Protein AF-A0A959ZIY7-F1 (afdb_monomer)

Sequence (644 aa):
MKQMKLVTLFFFAAALAATPLVASADEPAPAGKSRLVFSSGGRIVTVKSDGSGRRVLTRKGKVSGRDMDLFSSGETYDRAPQVSPGGKRILFFRQSDYGRYTEGTSSDFYIDGKTMVMPAAGGKAHRVLGPEKKMSSLRDATWIPGSRNLLAVRRYFKDWWARNSVVVVRPDGKVLRTILSFREPRRYSESSTYYLATELSVSPDGNSFLMTRQDTRYDSSSRLELVNLETGKRRVVRNQAREGEFSPDGSGIVFAAGGSGPEVCYQSKEDCRQPYDLYVAGSDGSGVHRVTRTGYDERSPSFSSDGQQIAFSANKNRPAADLSREVYRINADGTCLNWLTNGSPASADPDWGPGAVAASACAPSVRKPLVEGNPGRLDIRRWGPRVWLGKSYDGALLSSSLTFFGLSLVDYRDCGTFKRVDCAEPVTVAQVPICLVGNFLPSLLQVLNNRKLRKNFKLRYGRTRGIGFRTGYARGFSLSIVFSGQRMILTMQRSGGARSGRIDQIALIRKLRDLGADAGGRLPVFGVPVSALQSYRQARRAVRKFGRREAAKRLEINRWQLRANLRFRANLRRVGPAKPIGCGGFKGIGDLFGDASSSTRAARTAVRTANSPVVRSLTEPLLNSVLLLAEGNELPRGLLRSLP

Secondary structure (DSSP, 8-state):
--------------------SS--TTSPPPSSB-EEEEEETTEEEEEETTS-S-EE-S------TT-S-SS--S-S----SEE-TTSSEEEEEEEEEEEEEEETTEEEEEEEEEEEEEETT----EEEE---BTTEEEEEEEE-TT-SSEEEEEEEEETTEEEEEEEEE-TTS-EEEEEEEEEEP---STT-EEEEEEEEEE-TTSSEEEEEEEEESSGGG-EEEEEETTT--EEEEEESEEEEEE-TTSSEEEEEEE-SSPPB-SSSGGG-BPPEEEEEEETTS-S-EE----SS-EEEEEE-TTSSEEEEEE-TT--SS----EEEEEETTS---EE---EES-EEEEEEPSSBPPP--SS----PPEE--------GGG--PPEE--SEETTEEEEEEEEETTEEEEEEEEE-SSSGGGPPPPEEEEEEEGGGGTTTHHHHHHHHH-GGGGGS--PEEEEETTEEEEEEEETTEEEEEEEETTEEEEEEEE--STT-----HHHHHHH-EESSS--SS-PPPEEEEHHHHHHHHHHHHHHHHHHHHHHHHHTT--HHHHHHHHHHHHHHHTT--EEEE--TT--SGGGGS--TTS--HHHHHHHHHHTSHHHHHHHHHHHHHHHHHHH-PPPPTTTTSS--

Radius of gyration: 29.44 Å; Cα contacts (8 Å, |Δi|>4): 1474; chains: 1; bounding box: 79×101×77 Å

Solvent-accessible surface area (backbone atoms only — not comparable to full-atom values): 34572 Å² total; per-residue (Å²): 135,89,82,89,84,87,81,84,84,81,85,79,84,76,81,76,75,76,74,59,95,53,61,52,34,72,46,73,52,58,96,44,69,19,32,37,32,24,22,39,63,66,33,43,35,35,24,38,70,71,34,46,79,72,42,74,37,44,74,87,63,86,77,53,72,79,67,70,47,47,43,64,57,76,76,70,54,47,59,39,38,34,50,38,74,20,39,58,32,32,39,32,63,42,61,48,72,74,38,75,48,74,66,88,93,54,69,54,76,44,83,34,45,31,32,29,37,28,44,53,92,36,55,78,69,44,78,40,34,41,60,79,49,95,54,30,40,48,42,38,62,31,71,33,51,77,31,55,41,31,38,27,28,36,40,39,53,55,102,77,41,40,34,32,27,39,27,40,25,40,53,84,55,52,72,76,45,76,51,45,80,41,81,36,64,74,53,88,51,106,78,26,56,34,58,44,68,33,19,48,26,51,31,60,85,45,56,32,28,32,31,19,37,26,45,31,89,37,70,80,47,20,21,23,30,45,28,34,56,81,79,42,54,68,46,77,55,39,75,31,18,30,39,38,31,50,25,63,85,44,64,25,28,36,25,24,26,70,38,86,18,74,71,48,59,82,88,45,82,81,51,44,38,45,23,23,23,40,30,37,22,36,56,88,42,46,80,69,44,76,36,53,88,82,51,36,44,34,42,40,46,22,44,30,56,81,48,58,32,32,30,24,14,30,36,65,43,56,89,81,95,68,80,57,26,28,34,32,35,26,34,61,86,42,47,57,68,26,48,40,52,53,38,18,50,36,27,35,32,38,24,48,24,40,37,50,74,65,88,67,78,77,50,62,55,88,60,84,54,41,59,77,65,70,83,61,75,41,54,64,94,74,44,42,52,37,72,46,62,59,60,47,53,87,61,8,24,36,48,52,47,47,67,57,99,68,34,36,38,38,34,20,54,29,27,50,50,86,50,53,89,72,41,38,68,44,37,38,43,38,35,40,42,37,50,54,40,23,77,40,44,29,44,33,45,42,56,80,67,37,77,86,76,28,87,76,44,59,61,42,80,50,71,56,98,76,41,23,32,38,36,31,52,46,97,58,29,40,41,36,43,38,62,33,28,34,28,39,37,36,38,41,30,62,53,78,54,102,78,54,61,84,78,61,62,65,60,54,60,68,45,38,28,56,66,55,54,98,52,90,63,60,77,50,68,20,42,40,41,49,63,38,55,46,49,26,52,52,44,50,52,34,33,74,75,56,35,70,74,51,27,19,61,79,65,75,40,53,72,64,53,46,50,15,24,65,42,26,70,67,47,46,61,67,42,36,69,69,43,80,35,84,55,86,89,59,73,28,61,66,68,78,59,54,65,86,84,64,92,48,72,66,60,61,49,49,58,50,52,62,66,31,71,69,41,38,72,66,34,47,68,52,52,45,50,52,46,59,54,57,65,77,68,83,80,63,80,71,71,74,73,74,65,133

Structure (mmCIF, N/CA/C/O backbone):
data_AF-A0A959ZIY7-F1
#
_entry.id   AF-A0A959ZIY7-F1
#
loop_
_atom_site.group_PDB
_atom_site.id
_atom_site.type_symbol
_atom_site.label_atom_id
_atom_site.label_alt_id
_atom_site.label_comp_id
_atom_site.label_asym_id
_atom_site.label_entity_id
_atom_site.label_seq_id
_atom_site.pdbx_PDB_ins_code
_atom_site.Cartn_x
_atom_site.Cartn_y
_atom_site.Cartn_z
_atom_site.occupancy
_atom_site.B_iso_or_equiv
_atom_site.auth_seq_id
_atom_site.auth_comp_id
_atom_site.auth_asym_id
_atom_site.auth_atom_id
_atom_site.pdbx_PDB_model_num
ATOM 1 N N . MET A 1 1 ? -24.611 77.094 16.970 1.00 35.00 1 MET A N 1
ATOM 2 C CA . MET A 1 1 ? -25.929 76.740 16.395 1.00 35.00 1 MET A CA 1
ATOM 3 C C . MET A 1 1 ? -25.737 75.704 15.295 1.00 35.00 1 MET A C 1
ATOM 5 O O . MET A 1 1 ? -25.084 76.046 14.326 1.00 35.00 1 MET A O 1
ATOM 9 N N . LYS A 1 2 ? -26.354 74.514 15.454 1.00 33.59 2 LYS A N 1
ATOM 10 C CA . LYS A 1 2 ? -26.586 73.441 14.448 1.00 33.59 2 LYS A CA 1
ATOM 11 C C . LYS A 1 2 ? -25.307 72.761 13.883 1.00 33.59 2 LYS A C 1
ATOM 13 O O . LYS A 1 2 ? -24.363 73.439 13.535 1.00 33.59 2 LYS A O 1
ATOM 18 N N . GLN A 1 3 ? -25.182 71.438 13.747 1.00 29.89 3 GLN A N 1
ATOM 19 C CA . GLN A 1 3 ? -26.173 70.363 13.749 1.00 29.89 3 GLN A CA 1
ATOM 20 C C . GLN A 1 3 ? -25.509 68.986 13.988 1.00 29.89 3 GLN A C 1
ATOM 22 O O . GLN A 1 3 ? -24.423 68.713 13.484 1.00 29.89 3 GLN A O 1
ATOM 27 N N . MET A 1 4 ? -26.217 68.123 14.723 1.00 34.91 4 MET A N 1
ATOM 28 C CA . MET A 1 4 ? -26.005 66.677 14.872 1.00 34.91 4 MET A CA 1
ATOM 29 C C . MET A 1 4 ? -26.083 65.919 13.538 1.00 34.91 4 MET A C 1
ATOM 31 O O . MET A 1 4 ? -26.972 66.208 12.738 1.00 34.91 4 MET A O 1
ATOM 35 N N . LYS A 1 5 ? -25.315 64.826 13.403 1.00 29.09 5 LYS A N 1
ATOM 36 C CA . LYS A 1 5 ? -25.811 63.577 12.795 1.00 29.09 5 LYS A CA 1
ATOM 37 C C . LYS A 1 5 ? -25.329 62.350 13.573 1.00 29.09 5 LYS A C 1
ATOM 39 O O . LYS A 1 5 ? -24.148 62.027 13.610 1.00 29.09 5 LYS A O 1
ATOM 44 N N . LEU A 1 6 ? -26.315 61.699 14.179 1.00 32.41 6 LEU A N 1
ATOM 45 C CA . LEU A 1 6 ? -26.322 60.367 14.764 1.00 32.41 6 LEU A CA 1
ATOM 46 C C . LEU A 1 6 ? -26.500 59.350 13.620 1.00 32.41 6 LEU A C 1
ATOM 48 O O . LEU A 1 6 ? -27.415 59.532 12.818 1.00 32.41 6 LEU A O 1
ATOM 52 N N . VAL A 1 7 ? -25.691 58.287 13.546 1.00 29.34 7 VAL A N 1
ATOM 53 C CA . VAL A 1 7 ? -26.030 57.070 12.779 1.00 29.34 7 VAL A CA 1
ATOM 54 C C . VAL A 1 7 ? -25.614 55.829 13.577 1.00 29.34 7 VAL A C 1
ATOM 56 O O . VAL A 1 7 ? -24.457 55.428 13.608 1.00 29.34 7 VAL A O 1
ATOM 59 N N . THR A 1 8 ? -26.611 55.298 14.279 1.00 29.89 8 THR A N 1
ATOM 60 C CA . THR A 1 8 ? -26.963 53.895 14.550 1.00 29.89 8 THR A CA 1
ATOM 61 C C . THR A 1 8 ? -25.905 52.808 14.276 1.00 29.89 8 THR A C 1
ATOM 63 O O . THR A 1 8 ? -25.682 52.422 13.131 1.00 29.89 8 THR A O 1
ATOM 66 N N . LEU A 1 9 ? -25.352 52.208 15.342 1.00 29.33 9 LEU A N 1
ATOM 67 C CA . LEU A 1 9 ? -24.706 50.888 15.282 1.00 29.33 9 LEU A CA 1
ATOM 68 C C . LEU A 1 9 ? -25.772 49.781 15.371 1.00 29.33 9 LEU A C 1
ATOM 70 O O . LEU A 1 9 ? -26.411 49.608 16.406 1.00 29.33 9 LEU A O 1
ATOM 74 N N . PHE A 1 10 ? -25.923 48.999 14.302 1.00 29.44 10 PHE A N 1
ATOM 75 C CA . PHE A 1 10 ? -26.616 47.709 14.332 1.00 29.44 10 PHE A CA 1
ATOM 76 C C . PHE A 1 10 ? -25.687 46.645 14.938 1.00 29.44 10 PHE A C 1
ATOM 78 O O . PHE A 1 10 ? -24.685 46.266 14.332 1.00 29.44 10 PHE A O 1
ATOM 85 N N . PHE A 1 11 ? -26.030 46.129 16.119 1.00 28.91 11 PHE A N 1
ATOM 86 C CA . PHE A 1 11 ? -25.440 44.902 16.658 1.00 28.91 11 PHE A CA 1
ATOM 87 C C . PHE A 1 11 ? -26.061 43.690 15.947 1.00 28.91 11 PHE A C 1
ATOM 89 O O . PHE A 1 11 ? -27.152 43.247 16.295 1.00 28.91 11 PHE A O 1
ATOM 96 N N . PHE A 1 12 ? -25.362 43.124 14.961 1.00 29.69 12 PHE A N 1
ATOM 97 C CA . PHE A 1 12 ? -25.620 41.754 14.512 1.00 29.69 12 PHE A CA 1
ATOM 98 C C . PHE A 1 12 ? -24.783 40.801 15.371 1.00 29.69 12 PHE A C 1
ATOM 100 O O . PHE A 1 12 ? -23.591 40.601 15.135 1.00 29.69 12 PHE A O 1
ATOM 107 N N . ALA A 1 13 ? -25.410 40.202 16.384 1.00 29.12 13 ALA A N 1
ATOM 108 C CA . ALA A 1 13 ? -24.854 39.051 17.082 1.00 29.12 13 ALA A CA 1
ATOM 109 C C . ALA A 1 13 ? -24.946 37.821 16.164 1.00 29.12 13 ALA A C 1
ATOM 111 O O . ALA A 1 13 ? -25.905 37.053 16.205 1.00 29.12 13 ALA A O 1
ATOM 112 N N . ALA A 1 14 ? -23.945 37.632 15.303 1.00 29.44 14 ALA A N 1
ATOM 113 C CA . ALA A 1 14 ? -23.746 36.366 14.613 1.00 29.44 14 ALA A CA 1
ATOM 114 C C . ALA A 1 14 ? -23.153 35.359 15.608 1.00 29.44 14 ALA A C 1
ATOM 116 O O . ALA A 1 14 ? -21.936 35.266 15.777 1.00 29.44 14 ALA A O 1
ATOM 117 N N . ALA A 1 15 ? -24.018 34.593 16.273 1.00 29.86 15 ALA A N 1
ATOM 118 C CA . ALA A 1 15 ? -23.619 33.371 16.954 1.00 29.86 15 ALA A CA 1
ATOM 119 C C . ALA A 1 15 ? -23.151 32.351 15.899 1.00 29.86 15 ALA A C 1
ATOM 121 O O . ALA A 1 15 ? -23.912 31.500 15.442 1.00 29.86 15 ALA A O 1
ATOM 122 N N . LEU A 1 16 ? -21.881 32.433 15.491 1.00 31.09 16 LEU A N 1
ATOM 123 C CA . LEU A 1 16 ? -21.193 31.295 14.892 1.00 31.09 16 LEU A CA 1
ATOM 124 C C . LEU A 1 16 ? -21.052 30.234 15.986 1.00 31.09 16 LEU A C 1
ATOM 126 O O . LEU A 1 16 ? -20.063 30.196 16.718 1.00 31.09 16 LEU A O 1
ATOM 130 N N . ALA A 1 17 ? -22.045 29.354 16.096 1.00 31.17 17 ALA A N 1
ATOM 131 C CA . ALA A 1 17 ? -21.848 28.070 16.740 1.00 31.17 17 ALA A CA 1
ATOM 132 C C . ALA A 1 17 ? -20.761 27.336 15.944 1.00 31.17 17 ALA A C 1
ATOM 134 O O . ALA A 1 17 ? -21.014 26.761 14.885 1.00 31.17 17 ALA A O 1
ATOM 135 N N . ALA A 1 18 ? -19.518 27.414 16.419 1.00 34.34 18 ALA A N 1
ATOM 136 C CA . ALA A 1 18 ? -18.426 26.607 15.915 1.00 34.34 18 ALA A CA 1
ATOM 137 C C . ALA A 1 18 ? -18.808 25.139 16.134 1.00 34.34 18 ALA A C 1
ATOM 139 O O . ALA A 1 18 ? -18.665 24.608 17.234 1.00 34.34 18 ALA A O 1
ATOM 140 N N . THR A 1 19 ? -19.333 24.477 15.101 1.00 40.19 19 THR A N 1
ATOM 141 C CA . THR A 1 19 ? -19.521 23.026 15.126 1.00 40.19 19 THR A CA 1
ATOM 142 C C . THR A 1 19 ? -18.181 22.396 15.500 1.00 40.19 19 THR A C 1
ATOM 144 O O . THR A 1 19 ? -17.195 22.641 14.793 1.00 40.19 19 THR A O 1
ATOM 147 N N . PRO A 1 20 ? -18.092 21.620 16.594 1.00 47.22 20 PRO A N 1
ATOM 148 C CA . PRO A 1 20 ? -16.821 21.068 17.025 1.00 47.22 20 PRO A CA 1
ATOM 149 C C . PRO A 1 20 ? -16.239 20.176 15.918 1.00 47.22 20 PRO A C 1
ATOM 151 O O . PRO A 1 20 ? -16.914 19.299 15.362 1.00 47.22 20 PRO A O 1
ATOM 154 N N . LEU A 1 21 ? -14.960 20.412 15.598 1.00 53.03 21 LEU A N 1
ATOM 155 C CA . LEU A 1 21 ? -14.178 19.684 14.582 1.00 53.03 21 LEU A CA 1
ATOM 156 C C . LEU A 1 21 ? -14.217 18.157 14.788 1.00 53.03 21 LEU A C 1
ATOM 158 O O . LEU A 1 21 ? -14.109 17.392 13.830 1.00 53.03 21 LEU A O 1
ATOM 162 N N . VAL A 1 22 ? -14.486 17.722 16.020 1.00 53.84 22 VAL A N 1
ATOM 163 C CA . VAL A 1 22 ? -14.766 16.348 16.449 1.00 53.84 22 VAL A CA 1
ATOM 164 C C . VAL A 1 22 ? -15.994 16.439 17.372 1.00 53.84 22 VAL A C 1
ATOM 166 O O . VAL A 1 22 ? -15.882 16.898 18.505 1.00 53.84 22 VAL A O 1
ATOM 169 N N . ALA A 1 23 ? -17.196 16.161 16.862 1.00 47.41 23 ALA A N 1
ATOM 170 C CA . ALA A 1 23 ? -18.393 16.049 17.694 1.00 47.41 23 ALA A CA 1
ATOM 171 C C . ALA A 1 23 ? -18.306 14.764 18.512 1.00 47.41 23 ALA A C 1
ATOM 173 O O . ALA A 1 23 ? -17.551 13.859 18.152 1.00 47.41 23 ALA A O 1
ATOM 174 N N . SER A 1 24 ? -19.064 14.731 19.609 1.00 51.94 24 SER A N 1
ATOM 175 C CA . SER A 1 24 ? -19.152 13.564 20.485 1.00 51.94 24 SER A CA 1
ATOM 176 C C . SER A 1 24 ? -19.494 12.313 19.678 1.00 51.94 24 SER A C 1
ATOM 178 O O . SER A 1 24 ? -20.252 12.392 18.709 1.00 51.94 24 SER A O 1
ATOM 180 N N . ALA A 1 25 ? -18.967 11.165 20.095 1.00 54.12 25 ALA A N 1
ATOM 181 C CA . ALA A 1 25 ? -19.345 9.869 19.541 1.00 54.12 25 ALA A CA 1
ATOM 182 C C . ALA A 1 25 ? -20.828 9.492 19.801 1.00 54.12 25 ALA A C 1
ATOM 184 O O . ALA A 1 25 ? -21.272 8.477 19.279 1.00 54.12 25 ALA A O 1
ATOM 185 N N . ASP A 1 26 ? -21.590 10.329 20.522 1.00 49.66 26 ASP A N 1
ATOM 186 C CA . ASP A 1 26 ? -23.019 10.165 20.864 1.00 49.66 26 ASP A CA 1
ATOM 187 C C . ASP A 1 26 ? -24.011 10.382 19.707 1.00 49.66 26 ASP A C 1
ATOM 189 O O . ASP A 1 26 ? -25.224 10.393 19.915 1.00 49.66 26 ASP A O 1
ATOM 193 N N . GLU A 1 27 ? -23.549 10.613 18.478 1.00 56.97 27 GLU A N 1
ATOM 194 C CA . GLU A 1 27 ? -24.483 10.709 17.357 1.00 56.97 27 GLU A CA 1
ATOM 195 C C . GLU A 1 27 ? -24.988 9.303 16.986 1.00 56.97 27 GLU A C 1
ATOM 197 O O . GLU A 1 27 ? -24.165 8.445 16.659 1.00 56.97 27 GLU A O 1
ATOM 202 N N . PRO A 1 28 ? -26.313 9.046 16.982 1.00 56.06 28 PRO A N 1
ATOM 203 C CA . PRO A 1 28 ? -26.838 7.734 16.627 1.00 56.06 28 PRO A CA 1
ATOM 204 C C . PRO A 1 28 ? -26.404 7.360 15.210 1.00 56.06 28 PRO A C 1
ATOM 206 O O . PRO A 1 28 ? -26.418 8.199 14.296 1.00 56.06 28 PRO A O 1
ATOM 209 N N . ALA A 1 29 ? -26.013 6.095 15.038 1.00 56.88 29 ALA A N 1
ATOM 210 C CA . ALA A 1 29 ? -25.628 5.562 13.742 1.00 56.88 29 ALA A CA 1
ATOM 211 C C . ALA A 1 29 ? -26.748 5.817 12.716 1.00 56.88 29 ALA A C 1
ATOM 213 O O . ALA A 1 29 ? -27.924 5.595 13.020 1.00 56.88 29 ALA A O 1
ATOM 214 N N . PRO A 1 30 ? -26.429 6.294 11.501 1.00 58.88 30 PRO A N 1
ATOM 215 C CA . PRO A 1 30 ? -27.448 6.527 10.491 1.00 58.88 30 PRO A CA 1
ATOM 216 C C . PRO A 1 30 ? -28.174 5.220 10.151 1.00 58.88 30 PRO A C 1
ATOM 218 O O . PRO A 1 30 ? -27.537 4.183 9.960 1.00 58.88 30 PRO A O 1
ATOM 221 N N . ALA A 1 31 ? -29.502 5.285 10.008 1.00 56.03 31 ALA A N 1
ATOM 222 C CA . ALA A 1 31 ? -30.297 4.200 9.441 1.00 56.03 31 ALA A CA 1
ATOM 223 C C . ALA A 1 31 ? -29.841 3.967 7.990 1.00 56.03 31 ALA A C 1
ATOM 225 O O . ALA A 1 31 ? -30.192 4.708 7.071 1.00 56.03 31 ALA A O 1
ATOM 226 N N . GLY A 1 32 ? -28.963 2.990 7.785 1.00 67.56 32 GLY A N 1
ATOM 227 C CA . GLY A 1 32 ? -28.299 2.782 6.508 1.00 67.56 32 GLY A CA 1
ATOM 228 C C . GLY A 1 32 ? -27.545 1.463 6.453 1.00 67.56 32 GLY A C 1
ATOM 229 O O . GLY A 1 32 ? -27.299 0.811 7.466 1.00 67.56 32 GLY A O 1
ATOM 230 N N . LYS A 1 33 ? -27.191 1.048 5.235 1.00 79.69 33 LYS A N 1
ATOM 231 C CA . LYS A 1 33 ? -26.359 -0.140 5.029 1.00 79.69 33 LYS A CA 1
ATOM 232 C C . LYS A 1 33 ? -24.921 0.171 5.420 1.00 79.69 33 LYS A C 1
ATOM 234 O O . LYS A 1 33 ? -24.378 1.187 4.976 1.00 79.69 33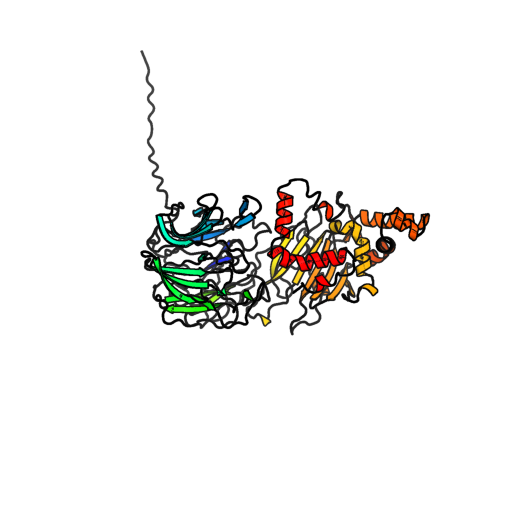 LYS A O 1
ATOM 239 N N . SER A 1 34 ? -24.320 -0.734 6.183 1.00 83.56 34 SER A N 1
ATOM 240 C CA . SER A 1 34 ? -22.918 -0.663 6.565 1.00 83.56 34 SER A CA 1
ATOM 241 C C . SER A 1 34 ? -22.021 -0.635 5.321 1.00 83.56 34 SER A C 1
ATOM 243 O O . SER A 1 34 ? -22.329 -1.202 4.259 1.00 83.56 34 SER A O 1
ATOM 245 N N . ARG A 1 35 ? -20.916 0.097 5.436 1.00 89.81 35 ARG A N 1
ATOM 246 C CA . ARG A 1 35 ? -19.935 0.297 4.372 1.00 89.81 35 ARG A CA 1
ATOM 247 C C . ARG A 1 35 ? -18.543 0.082 4.920 1.00 89.81 35 ARG A C 1
ATOM 249 O O . ARG A 1 35 ? -18.250 0.480 6.037 1.00 89.81 35 ARG A O 1
ATOM 256 N N . LEU A 1 36 ? -17.680 -0.448 4.069 1.00 93.00 36 LEU A N 1
ATOM 257 C CA . LEU A 1 36 ? -16.253 -0.529 4.337 1.00 93.00 36 LEU A CA 1
ATOM 258 C C . LEU A 1 36 ? -15.577 0.745 3.857 1.00 93.00 36 LEU A C 1
ATOM 260 O O . LEU A 1 36 ? -15.882 1.235 2.761 1.00 93.00 36 LEU A O 1
ATOM 264 N N . VAL A 1 37 ? -14.662 1.265 4.662 1.00 94.00 37 VAL A N 1
ATOM 265 C CA . VAL A 1 37 ? -13.754 2.361 4.324 1.00 94.00 37 VAL A CA 1
ATOM 266 C C . VAL A 1 37 ? -12.331 1.827 4.403 1.00 94.00 37 VAL A C 1
ATOM 268 O O . VAL A 1 37 ? -12.024 1.059 5.295 1.00 94.00 37 VAL A O 1
ATOM 271 N N . PHE A 1 38 ? -11.469 2.180 3.456 1.00 91.12 38 PHE A N 1
ATOM 272 C CA . PHE A 1 38 ? -10.088 1.696 3.425 1.00 91.12 38 PHE A CA 1
ATOM 273 C C . PHE A 1 38 ? -9.178 2.676 2.683 1.00 91.12 38 PHE A C 1
ATOM 275 O O . PHE A 1 38 ? -9.643 3.563 1.948 1.00 91.12 38 PHE A O 1
ATOM 282 N N . SER A 1 39 ? -7.870 2.522 2.868 1.00 84.50 39 SER A N 1
ATOM 283 C CA . SER A 1 39 ? -6.855 3.271 2.137 1.00 84.50 39 SER A CA 1
ATOM 284 C C . SER A 1 39 ? -6.575 2.608 0.782 1.00 84.50 39 SER A C 1
ATOM 286 O O . SER A 1 39 ? -6.532 1.389 0.663 1.00 84.50 39 SER A O 1
ATOM 288 N N . SER A 1 40 ? -6.434 3.394 -0.290 1.00 80.81 40 SER A N 1
ATOM 289 C CA . SER A 1 40 ? -6.069 2.877 -1.615 1.00 80.81 40 SER A CA 1
ATOM 290 C C . SER A 1 40 ? -5.258 3.900 -2.408 1.00 80.81 40 SER A C 1
ATOM 292 O O . SER A 1 40 ? -5.785 4.927 -2.850 1.00 80.81 40 SER A O 1
ATOM 294 N N . GLY A 1 41 ? -3.951 3.636 -2.532 1.00 70.25 41 GLY A N 1
ATOM 295 C CA . GLY A 1 41 ? -2.914 4.488 -3.139 1.00 70.25 41 GLY A CA 1
ATOM 296 C C . GLY A 1 41 ? -3.136 5.986 -2.992 1.00 70.25 41 GLY A C 1
ATOM 297 O O . GLY A 1 41 ? -3.510 6.683 -3.947 1.00 70.25 41 GLY A O 1
ATOM 298 N N . GLY A 1 42 ? -2.904 6.489 -1.781 1.00 71.12 42 GLY A N 1
ATOM 299 C CA . GLY A 1 42 ? -2.986 7.924 -1.532 1.00 71.12 42 GLY A CA 1
ATOM 300 C C . GLY A 1 42 ? -4.403 8.442 -1.252 1.00 71.12 42 GLY A C 1
ATOM 301 O O . GLY A 1 42 ? -4.597 9.658 -1.209 1.00 71.12 42 GLY A O 1
ATOM 302 N N . ARG A 1 43 ? -5.422 7.580 -1.153 1.00 79.50 43 ARG A N 1
ATOM 303 C CA . ARG A 1 43 ? -6.825 8.006 -1.040 1.00 79.50 43 ARG A CA 1
ATOM 304 C C . ARG A 1 43 ? -7.609 7.175 -0.042 1.00 79.50 43 ARG A C 1
ATOM 306 O O . ARG A 1 43 ? -7.291 6.017 0.179 1.00 79.50 43 ARG A O 1
ATOM 313 N N . ILE A 1 44 ? -8.676 7.771 0.485 1.00 87.38 44 ILE A N 1
ATOM 314 C CA . ILE A 1 44 ? -9.688 7.063 1.266 1.00 87.38 44 ILE A CA 1
ATOM 315 C C . ILE A 1 44 ? -10.829 6.693 0.328 1.00 87.38 44 ILE A C 1
ATOM 317 O O . ILE A 1 44 ? -11.341 7.535 -0.423 1.00 87.38 44 ILE A O 1
ATOM 321 N N . VAL A 1 45 ? -11.203 5.423 0.355 1.00 89.69 45 VAL A N 1
ATOM 322 C CA . VAL A 1 45 ? -12.195 4.820 -0.528 1.00 89.69 45 VAL A CA 1
ATOM 323 C C . VAL A 1 45 ? -13.239 4.111 0.316 1.00 89.69 45 VAL A C 1
ATOM 325 O O . VAL A 1 45 ? -12.926 3.588 1.375 1.00 89.69 45 VAL A O 1
ATOM 328 N N . THR A 1 46 ? -14.482 4.087 -0.160 1.00 93.12 46 THR A N 1
ATOM 329 C CA . THR A 1 46 ? -15.548 3.288 0.441 1.00 93.12 46 THR A CA 1
ATOM 330 C C . THR A 1 46 ? -16.204 2.349 -0.561 1.00 93.12 46 THR A C 1
ATOM 332 O O . THR A 1 46 ? -16.407 2.709 -1.723 1.00 93.12 46 THR A O 1
ATOM 335 N N . VAL A 1 47 ? -16.611 1.171 -0.096 1.00 91.94 47 VAL A N 1
ATOM 336 C CA . VAL A 1 47 ? -17.392 0.164 -0.833 1.00 91.94 47 VAL A CA 1
ATOM 337 C C . VAL A 1 47 ? -18.583 -0.301 0.011 1.00 91.94 47 VAL A C 1
ATOM 339 O O . VAL A 1 47 ? -18.657 -0.034 1.209 1.00 91.94 47 VAL A O 1
ATOM 342 N N . LYS A 1 48 ? -19.558 -0.955 -0.621 1.00 88.69 48 LYS A N 1
ATOM 343 C CA . LYS A 1 48 ? -20.604 -1.712 0.085 1.00 88.69 48 LYS A CA 1
ATOM 344 C C . LYS A 1 48 ? -20.000 -2.975 0.722 1.00 88.69 48 LYS A C 1
ATOM 346 O O . LYS A 1 48 ? -18.887 -3.352 0.367 1.00 88.69 48 LYS A O 1
ATOM 351 N N . SER A 1 49 ? -20.744 -3.652 1.599 1.00 84.25 49 SER A N 1
ATOM 352 C CA . SER A 1 49 ? -20.311 -4.892 2.274 1.00 84.25 49 SER A CA 1
ATOM 353 C C . SER A 1 49 ? -19.847 -6.005 1.327 1.00 84.25 49 SER A C 1
ATOM 355 O O . SER A 1 49 ? -18.979 -6.795 1.682 1.00 84.25 49 SER A O 1
ATOM 357 N N . ASP A 1 50 ? -20.402 -6.059 0.116 1.00 83.50 50 ASP A N 1
ATOM 358 C CA . ASP A 1 50 ? -20.026 -7.011 -0.931 1.00 83.50 50 ASP A CA 1
ATOM 359 C C . ASP A 1 50 ? -18.768 -6.592 -1.714 1.00 83.50 50 ASP A C 1
ATOM 361 O O . ASP A 1 50 ? -18.268 -7.383 -2.505 1.00 83.50 50 ASP A O 1
ATOM 365 N N . GLY A 1 51 ? -18.247 -5.373 -1.521 1.00 86.69 51 GLY A N 1
ATOM 366 C CA . GLY A 1 51 ? -17.132 -4.769 -2.266 1.00 86.69 51 GLY A CA 1
ATOM 367 C C . GLY A 1 51 ? -17.559 -3.926 -3.481 1.00 86.69 51 GLY A C 1
ATOM 368 O O . GLY A 1 51 ? -16.726 -3.326 -4.162 1.00 86.69 51 GLY A O 1
ATOM 369 N N . SER A 1 52 ? -18.855 -3.863 -3.808 1.00 87.06 52 SER A N 1
ATOM 370 C CA . SER A 1 52 ? -19.391 -3.082 -4.932 1.00 87.06 52 SER A CA 1
ATOM 371 C C . SER A 1 52 ? -19.589 -1.600 -4.587 1.00 87.06 52 SER A C 1
ATOM 373 O O . SER A 1 52 ? -19.450 -1.161 -3.445 1.00 87.06 52 SER A O 1
ATOM 375 N N . GLY A 1 53 ? -19.910 -0.782 -5.597 1.00 88.19 53 GLY A N 1
ATOM 376 C CA . GLY A 1 53 ? -20.208 0.639 -5.393 1.00 88.19 53 GLY A CA 1
ATOM 377 C C . GLY A 1 53 ? -19.032 1.434 -4.818 1.00 88.19 53 GLY A C 1
ATOM 378 O O . GLY A 1 53 ? -19.241 2.257 -3.921 1.00 88.19 53 GLY A O 1
ATOM 379 N N . ARG A 1 54 ? -17.813 1.154 -5.309 1.00 89.88 54 ARG A N 1
ATOM 380 C CA . ARG A 1 54 ? -16.579 1.869 -4.953 1.00 89.88 54 ARG A CA 1
ATOM 381 C C . ARG A 1 54 ? -16.752 3.369 -5.184 1.00 89.88 54 ARG A C 1
ATOM 383 O O . ARG A 1 54 ? -17.082 3.797 -6.288 1.00 89.88 54 ARG A O 1
ATOM 390 N N . ARG A 1 55 ? -16.481 4.167 -4.154 1.00 90.50 55 ARG A N 1
ATOM 391 C CA . ARG A 1 55 ? -16.472 5.634 -4.199 1.00 90.50 55 ARG A CA 1
ATOM 392 C C . ARG A 1 55 ? -15.203 6.154 -3.545 1.00 90.50 55 ARG A C 1
ATOM 394 O O . ARG A 1 55 ? -14.863 5.748 -2.440 1.00 90.50 55 ARG A O 1
ATOM 401 N N . VAL A 1 56 ? -14.519 7.072 -4.214 1.00 87.88 56 VAL A N 1
ATOM 402 C CA . VAL A 1 56 ? -13.368 7.776 -3.641 1.00 87.88 56 VAL A CA 1
ATOM 403 C C . VAL A 1 56 ? -13.891 8.946 -2.808 1.00 87.88 56 VAL A C 1
ATOM 405 O O . VAL A 1 56 ? -14.641 9.772 -3.324 1.00 87.88 56 VAL A O 1
ATOM 408 N N . LEU A 1 57 ? -13.511 9.011 -1.532 1.00 87.00 57 LEU A N 1
ATOM 409 C CA . LEU A 1 57 ? -13.993 10.029 -0.594 1.00 87.00 57 LEU A CA 1
ATOM 410 C C . LEU A 1 57 ? -13.066 11.244 -0.520 1.00 87.00 57 LEU A C 1
ATOM 412 O O . LEU A 1 57 ? -13.535 12.374 -0.363 1.00 87.00 57 LEU A O 1
ATOM 416 N N . THR A 1 58 ? -11.755 11.041 -0.664 1.00 82.50 58 THR A N 1
ATOM 417 C CA . THR A 1 58 ? -10.787 12.141 -0.732 1.00 82.50 58 THR A CA 1
ATOM 418 C C . THR A 1 58 ? -10.585 12.609 -2.171 1.00 82.50 58 THR A C 1
ATOM 420 O O . THR A 1 58 ? -10.535 11.821 -3.115 1.00 82.50 58 THR A O 1
ATOM 423 N N . ARG A 1 59 ? -10.446 13.926 -2.375 1.00 68.56 59 ARG A N 1
ATOM 424 C CA . ARG A 1 59 ? -10.098 14.456 -3.703 1.00 68.56 59 ARG A CA 1
ATOM 425 C C . ARG A 1 59 ? -8.774 13.849 -4.168 1.00 68.56 59 ARG A C 1
ATOM 427 O O . ARG A 1 59 ? -7.884 13.597 -3.358 1.00 68.56 59 ARG A O 1
ATOM 434 N N . LYS A 1 60 ? -8.620 13.708 -5.487 1.00 53.28 60 LYS A N 1
ATOM 435 C CA . LYS A 1 60 ? -7.338 13.436 -6.143 1.00 53.28 60 LYS A CA 1
ATOM 436 C C . LYS A 1 60 ? -6.394 14.606 -5.842 1.00 53.28 60 LYS A C 1
ATOM 438 O O . LYS A 1 60 ? -6.315 15.564 -6.606 1.00 53.28 60 LYS A O 1
ATOM 443 N N . GLY A 1 61 ? -5.716 14.570 -4.696 1.00 42.12 61 GLY A N 1
ATOM 444 C CA . GLY A 1 61 ? -4.508 15.361 -4.505 1.00 42.12 61 GLY A CA 1
ATOM 445 C C . GLY A 1 61 ? -3.579 15.044 -5.671 1.00 42.12 61 GLY A C 1
ATOM 446 O O . GLY A 1 61 ? -3.648 13.943 -6.220 1.00 42.12 61 GLY A O 1
ATOM 447 N N . LYS A 1 62 ? -2.769 16.006 -6.114 1.00 33.72 62 LYS A N 1
ATOM 448 C CA . LYS A 1 62 ? -1.677 15.727 -7.049 1.00 33.72 62 LYS A CA 1
ATOM 449 C C . LYS A 1 62 ? -0.792 14.666 -6.389 1.00 33.72 62 LYS A C 1
ATOM 451 O O . LYS A 1 62 ? 0.101 15.035 -5.641 1.00 33.72 62 LYS A O 1
ATOM 456 N N . VAL A 1 63 ? -1.094 13.388 -6.621 1.00 34.97 63 VAL A N 1
ATOM 457 C CA . VAL A 1 63 ? -0.225 12.265 -6.294 1.00 34.97 63 VAL A CA 1
ATOM 458 C C . VAL A 1 63 ? 0.946 12.471 -7.231 1.00 34.97 63 VAL A C 1
ATOM 460 O O . VAL A 1 63 ? 0.876 12.181 -8.430 1.00 34.97 63 VAL A O 1
ATOM 463 N N . SER A 1 64 ? 1.939 13.199 -6.738 1.00 30.58 64 SER A N 1
ATOM 464 C CA . SER A 1 64 ? 3.151 13.432 -7.492 1.00 30.58 64 SER A CA 1
ATOM 465 C C . SER A 1 64 ? 3.871 12.090 -7.496 1.00 30.58 64 SER A C 1
ATOM 467 O O . SER A 1 64 ? 3.816 11.363 -6.512 1.00 30.58 64 SER A O 1
ATOM 469 N N . GLY A 1 65 ? 4.491 11.701 -8.609 1.00 32.62 65 GLY A N 1
ATOM 470 C CA . GLY A 1 65 ? 5.065 10.359 -8.800 1.00 32.62 65 GLY A CA 1
ATOM 471 C C . GLY A 1 65 ? 6.235 9.974 -7.874 1.00 32.62 65 GLY A C 1
ATOM 472 O O . GLY A 1 65 ? 7.075 9.180 -8.285 1.00 32.62 65 GLY A O 1
ATOM 473 N N . ARG A 1 66 ? 6.335 10.569 -6.679 1.00 33.59 66 ARG A N 1
ATOM 474 C CA . ARG A 1 66 ? 7.209 10.200 -5.559 1.00 33.59 66 ARG A CA 1
ATOM 475 C C . ARG A 1 66 ? 6.453 9.558 -4.389 1.00 33.59 66 ARG A C 1
ATOM 477 O O . ARG A 1 66 ? 7.097 9.111 -3.447 1.00 33.59 66 ARG A O 1
ATOM 484 N N . ASP A 1 67 ? 5.127 9.519 -4.450 1.00 36.31 67 ASP A N 1
ATOM 485 C CA . ASP A 1 67 ? 4.273 9.106 -3.341 1.00 36.31 67 ASP A CA 1
ATOM 486 C C . ASP A 1 67 ? 4.179 7.573 -3.292 1.00 36.31 67 ASP A C 1
ATOM 488 O O . ASP A 1 67 ? 3.253 6.973 -3.838 1.00 36.31 67 ASP A O 1
ATOM 492 N N . MET A 1 68 ? 5.176 6.935 -2.674 1.00 38.31 68 MET A N 1
ATOM 493 C CA . MET A 1 68 ? 4.993 5.588 -2.133 1.00 38.31 68 MET A CA 1
ATOM 494 C C . MET A 1 68 ? 3.933 5.680 -1.033 1.00 38.31 68 MET A C 1
ATOM 496 O O . MET A 1 68 ? 4.070 6.522 -0.152 1.00 38.31 68 MET A O 1
ATOM 500 N N . ASP A 1 69 ? 2.857 4.902 -1.165 1.00 41.34 69 ASP A N 1
ATOM 501 C CA . ASP A 1 69 ? 1.837 4.596 -0.152 1.00 41.34 69 ASP A CA 1
ATOM 502 C C . ASP A 1 69 ? 1.695 5.621 0.993 1.00 41.34 69 ASP A C 1
ATOM 504 O O . ASP A 1 69 ? 2.004 5.360 2.149 1.00 41.34 69 ASP A O 1
ATOM 508 N N . LEU A 1 70 ? 1.185 6.819 0.666 1.00 41.69 70 LEU A N 1
ATOM 509 C CA . LEU A 1 70 ? 0.963 7.923 1.623 1.00 41.69 70 LEU A CA 1
ATOM 510 C C . LEU A 1 70 ? -0.114 7.652 2.694 1.00 41.69 70 LEU A C 1
ATOM 512 O O . LEU A 1 70 ? -0.360 8.507 3.548 1.00 41.69 70 LEU A O 1
ATOM 516 N N . PHE A 1 71 ? -0.783 6.503 2.630 1.00 43.72 71 PHE A N 1
ATOM 517 C CA . PHE A 1 71 ? -1.695 6.017 3.657 1.00 43.72 71 PHE A CA 1
ATOM 518 C C . PHE A 1 71 ? -1.326 4.560 3.866 1.00 43.72 71 PHE A C 1
ATOM 520 O O . PHE A 1 71 ? -1.637 3.739 3.010 1.00 43.72 71 PHE A O 1
ATOM 527 N N . SER A 1 72 ? -0.596 4.311 4.953 1.00 36.97 72 SER A N 1
ATOM 528 C CA . SER A 1 72 ? -0.225 2.989 5.442 1.00 36.97 72 SER A CA 1
ATOM 529 C C . SER A 1 72 ? 0.407 2.071 4.390 1.00 36.97 72 SER A C 1
ATOM 531 O O . SER A 1 72 ? -0.215 1.203 3.782 1.00 36.97 72 SER A O 1
ATOM 533 N N . SER A 1 73 ? 1.725 2.180 4.267 1.00 30.30 73 SER A N 1
ATOM 534 C CA . SER A 1 73 ? 2.571 1.083 3.792 1.00 30.30 73 SER A CA 1
ATOM 535 C C . SER A 1 73 ? 2.652 -0.079 4.804 1.00 30.30 73 SER A C 1
ATOM 537 O O . SER A 1 73 ? 3.542 -0.914 4.713 1.00 30.30 73 SER A O 1
ATOM 539 N N . GLY A 1 74 ? 1.801 -0.138 5.838 1.00 34.41 74 GLY A N 1
ATOM 540 C CA . GLY A 1 74 ? 2.066 -0.978 7.008 1.00 34.41 74 GLY A CA 1
ATOM 541 C C . GLY A 1 74 ? 3.314 -0.566 7.804 1.00 34.41 74 GLY A C 1
ATOM 542 O O . GLY A 1 74 ? 3.667 -1.263 8.746 1.00 34.41 74 GLY A O 1
ATOM 543 N N . GLU A 1 75 ? 3.975 0.550 7.460 1.00 38.94 75 GLU A N 1
ATOM 544 C CA . GLU A 1 75 ? 5.126 1.088 8.205 1.00 38.94 75 GLU A CA 1
ATOM 545 C C . GLU A 1 75 ? 4.753 2.265 9.122 1.00 38.94 75 GLU A C 1
ATOM 547 O O . GLU A 1 75 ? 5.568 2.685 9.945 1.00 38.94 75 GLU A O 1
ATOM 552 N N . THR A 1 76 ? 3.550 2.842 8.989 1.00 48.56 76 THR A N 1
ATOM 553 C CA . THR A 1 76 ? 3.130 3.965 9.847 1.00 48.56 76 THR A CA 1
ATOM 554 C C . THR A 1 76 ? 2.635 3.515 11.219 1.00 48.56 76 THR A C 1
ATOM 556 O O . THR A 1 76 ? 2.562 4.359 12.105 1.00 48.56 76 THR A O 1
ATOM 559 N N . TYR A 1 77 ? 2.374 2.213 11.410 1.00 64.44 77 TYR A N 1
ATOM 560 C CA . TYR A 1 77 ? 1.849 1.621 12.649 1.00 64.44 77 TYR A CA 1
ATOM 561 C C . TYR A 1 77 ? 0.539 2.271 13.154 1.00 64.44 77 TYR A C 1
ATOM 563 O O . TYR A 1 77 ? 0.186 2.145 14.322 1.00 64.44 77 TYR A O 1
ATOM 571 N N . ASP A 1 78 ? -0.186 2.977 12.284 1.00 70.75 78 ASP A N 1
ATOM 572 C CA . ASP A 1 78 ? -1.425 3.673 12.635 1.00 70.75 78 ASP A CA 1
ATOM 573 C C . ASP A 1 78 ? -2.631 2.839 12.179 1.00 70.75 78 ASP A C 1
ATOM 575 O O . ASP A 1 78 ? -2.701 2.451 11.009 1.00 70.75 78 ASP A O 1
ATOM 579 N N . ARG A 1 79 ? -3.625 2.636 13.049 1.00 77.50 79 ARG A N 1
ATOM 580 C CA . ARG A 1 79 ? -4.906 2.017 12.675 1.00 77.50 79 ARG A CA 1
ATOM 581 C C . ARG A 1 79 ? -5.777 3.057 11.962 1.00 77.50 79 ARG A C 1
ATOM 583 O O . ARG A 1 79 ? -6.572 3.727 12.607 1.00 77.50 79 ARG A O 1
ATOM 590 N N . ALA A 1 80 ? -5.616 3.269 10.656 1.00 79.81 80 ALA A N 1
ATOM 591 C CA . ALA A 1 80 ? -6.375 4.285 9.913 1.00 79.81 80 ALA A CA 1
ATOM 592 C C . ALA A 1 80 ? -6.574 3.927 8.426 1.00 79.81 80 ALA A C 1
ATOM 594 O O . ALA A 1 80 ? -5.632 3.445 7.802 1.00 79.81 80 ALA A O 1
ATOM 595 N N . PRO A 1 81 ? -7.711 4.289 7.791 1.00 90.12 81 PRO A N 1
ATOM 596 C CA . PRO A 1 81 ? -8.803 5.134 8.296 1.00 90.12 81 PRO A CA 1
ATOM 597 C C . PRO A 1 81 ? -9.688 4.463 9.359 1.00 90.12 81 PRO A C 1
ATOM 599 O O . PRO A 1 81 ? -9.805 3.251 9.368 1.00 90.12 81 PRO A O 1
ATOM 602 N N . GLN A 1 82 ? -10.338 5.266 10.208 1.00 91.50 82 GLN A N 1
ATOM 603 C CA . GLN A 1 82 ? -11.335 4.824 11.192 1.00 91.50 82 GLN A CA 1
ATOM 604 C C . GLN A 1 82 ? -12.632 5.620 11.049 1.00 91.50 82 GLN A C 1
ATOM 606 O O . GLN A 1 82 ? -12.628 6.856 11.108 1.00 91.50 82 GLN A O 1
ATOM 611 N N . VAL A 1 83 ? -13.753 4.936 10.903 1.00 91.19 83 VAL A N 1
ATOM 612 C CA . VAL A 1 83 ? -15.097 5.487 10.962 1.00 91.19 83 VAL A CA 1
ATOM 613 C C . VAL A 1 83 ? -15.439 5.763 12.428 1.00 91.19 83 VAL A C 1
ATOM 615 O O . VAL A 1 83 ? -15.207 4.954 13.315 1.00 91.19 83 VAL A O 1
ATOM 618 N N . SER A 1 84 ? -15.976 6.948 12.711 1.00 89.62 84 SER A N 1
ATOM 619 C CA . SER A 1 84 ? -16.460 7.283 14.056 1.00 89.62 84 SER A CA 1
ATOM 620 C C . SER A 1 84 ? -17.577 6.321 14.487 1.00 89.62 84 SER A C 1
ATOM 622 O O . SER A 1 84 ? -18.375 5.974 13.613 1.00 89.62 84 SER A O 1
ATOM 624 N N . PRO A 1 85 ? -17.769 6.029 15.787 1.00 85.81 85 PRO A N 1
ATOM 625 C CA . PRO A 1 85 ? -18.862 5.168 16.262 1.00 85.81 85 PRO A CA 1
ATOM 626 C C . PRO A 1 85 ? -20.255 5.546 15.716 1.00 85.81 85 PRO A C 1
ATOM 628 O O . PRO A 1 85 ? -21.008 4.685 15.273 1.00 85.81 85 PRO A O 1
ATOM 631 N N . GLY A 1 86 ? -20.561 6.847 15.613 1.00 80.62 86 GLY A N 1
ATOM 632 C CA . GLY A 1 86 ? -21.807 7.352 15.009 1.00 80.62 86 GLY A CA 1
ATOM 633 C C . GLY A 1 86 ? -21.865 7.347 13.471 1.00 80.62 86 GLY A C 1
ATOM 634 O O . GLY A 1 86 ? -22.809 7.855 12.874 1.00 80.62 86 GLY A O 1
ATOM 635 N N . GLY A 1 87 ? -20.840 6.846 12.780 1.00 86.06 87 GLY A N 1
ATOM 636 C CA . GLY A 1 87 ? -20.818 6.655 11.323 1.00 86.06 87 GLY A CA 1
ATOM 637 C C . GLY A 1 87 ? -20.683 7.907 10.452 1.00 86.06 87 GLY A C 1
ATOM 638 O O . GLY A 1 87 ? -20.634 7.793 9.227 1.00 86.06 87 GLY A O 1
ATOM 639 N N . LYS A 1 88 ? -20.626 9.114 11.030 1.00 87.25 88 LYS A N 1
ATOM 640 C CA . LYS A 1 88 ? -20.661 10.369 10.252 1.00 87.25 88 LYS A CA 1
ATOM 641 C C . LYS A 1 88 ? -19.292 10.929 9.883 1.00 87.25 88 LYS A C 1
ATOM 643 O O . LYS A 1 88 ? -19.214 11.813 9.023 1.00 87.25 88 LYS A O 1
ATOM 648 N N . ARG A 1 89 ? -18.209 10.454 10.502 1.00 89.25 89 ARG A N 1
ATOM 649 C CA . ARG A 1 89 ? -16.849 10.981 10.306 1.00 89.25 89 ARG A CA 1
ATOM 650 C C . ARG A 1 89 ? -15.849 9.865 10.058 1.00 89.25 89 ARG A C 1
ATOM 652 O O . ARG A 1 89 ? -16.055 8.737 10.482 1.00 89.25 89 ARG A O 1
ATOM 659 N N . ILE A 1 90 ? -14.763 10.215 9.379 1.00 90.44 90 ILE A N 1
ATOM 660 C CA . ILE A 1 90 ? -13.608 9.348 9.157 1.00 90.44 90 ILE A CA 1
ATOM 661 C C . ILE A 1 90 ? -12.372 10.070 9.683 1.00 90.44 90 ILE A C 1
ATOM 663 O O . ILE A 1 90 ? -12.063 11.176 9.227 1.00 90.44 90 ILE A O 1
ATOM 667 N N . LEU A 1 91 ? -11.689 9.439 10.630 1.00 90.00 91 LEU A N 1
ATOM 668 C CA . LEU A 1 91 ? -10.374 9.799 11.144 1.00 90.00 91 LEU A CA 1
ATOM 669 C C . LEU A 1 91 ? -9.316 9.083 10.309 1.00 90.00 91 LEU A C 1
ATOM 671 O O . LEU A 1 91 ? -9.468 7.909 9.992 1.00 90.00 91 LEU A O 1
ATOM 675 N N . PHE A 1 92 ? -8.255 9.772 9.911 1.00 86.88 92 PHE A N 1
ATOM 676 C CA . PHE A 1 92 ? -7.166 9.130 9.186 1.00 86.88 92 PHE A CA 1
ATOM 677 C C . PHE A 1 92 ? -5.851 9.882 9.352 1.00 86.88 92 PHE A C 1
ATOM 679 O O . PHE A 1 92 ? -5.833 11.104 9.507 1.00 86.88 92 PHE A O 1
ATOM 686 N N . PHE A 1 93 ? -4.732 9.167 9.279 1.00 80.06 93 PHE A N 1
ATOM 687 C CA . PHE A 1 93 ? -3.415 9.787 9.276 1.00 80.06 93 PHE A CA 1
ATOM 688 C C . PHE A 1 93 ? -3.016 10.182 7.856 1.00 80.06 93 PHE A C 1
ATOM 690 O O . PHE A 1 93 ? -3.159 9.410 6.913 1.00 80.06 93 PHE A O 1
ATOM 697 N N . ARG A 1 94 ? -2.520 11.406 7.682 1.00 77.31 94 ARG A N 1
ATOM 698 C CA . ARG A 1 94 ? -1.937 11.876 6.428 1.00 77.31 94 ARG A CA 1
ATOM 699 C C . ARG A 1 94 ? -0.457 12.127 6.643 1.00 77.31 94 ARG A C 1
ATOM 701 O O . ARG A 1 94 ? -0.081 13.125 7.264 1.00 77.31 94 ARG A O 1
ATOM 708 N N . GLN A 1 95 ? 0.363 11.266 6.060 1.00 66.50 95 GLN A N 1
ATOM 709 C CA . GLN A 1 95 ? 1.800 11.469 6.020 1.00 66.50 95 GLN A CA 1
ATOM 710 C C . GLN A 1 95 ? 2.146 12.730 5.207 1.00 66.50 95 GLN A C 1
ATOM 712 O O . GLN A 1 95 ? 1.560 13.017 4.159 1.00 66.50 95 GLN A O 1
ATOM 717 N N . SER A 1 96 ? 3.084 13.511 5.727 1.00 61.00 96 SER A N 1
ATOM 718 C CA . SER A 1 96 ? 3.797 14.575 5.017 1.00 61.00 96 SER A CA 1
ATOM 719 C C . SER A 1 96 ? 5.238 14.130 4.735 1.00 61.00 96 SER A C 1
ATOM 721 O O . SER A 1 96 ? 5.658 13.069 5.194 1.00 61.00 96 SER A O 1
ATOM 723 N N . ASP A 1 97 ? 5.971 14.898 3.920 1.00 49.28 97 ASP A N 1
ATOM 724 C CA . ASP A 1 97 ? 7.377 14.624 3.588 1.00 49.28 97 ASP A CA 1
ATOM 725 C C . ASP A 1 97 ? 8.198 14.216 4.829 1.00 49.28 97 ASP A C 1
ATOM 727 O O . ASP A 1 97 ? 7.951 14.702 5.933 1.00 49.28 97 ASP A O 1
ATOM 731 N N . TYR A 1 98 ? 9.214 13.363 4.654 1.00 49.00 98 TYR A N 1
ATOM 732 C CA . TYR A 1 98 ? 10.132 13.010 5.743 1.00 49.00 98 TYR A CA 1
ATOM 733 C C . TYR A 1 98 ? 10.775 14.272 6.337 1.00 49.00 98 TYR A C 1
ATOM 735 O O . TYR A 1 98 ? 11.558 14.966 5.675 1.00 49.00 98 TYR A O 1
ATOM 743 N N . GLY A 1 99 ? 10.475 14.546 7.606 1.00 42.19 99 GLY A N 1
ATOM 744 C CA . GLY A 1 99 ? 11.140 15.583 8.377 1.00 42.19 99 GLY A CA 1
ATOM 745 C C . GLY A 1 99 ? 12.587 15.173 8.639 1.00 42.19 99 GLY A C 1
ATOM 746 O O . GLY A 1 99 ? 12.867 14.038 9.026 1.00 42.19 99 GLY A O 1
ATOM 747 N N . ARG A 1 100 ? 13.535 16.091 8.414 1.00 38.84 100 ARG A N 1
ATOM 748 C CA . ARG A 1 100 ? 14.929 15.915 8.843 1.00 38.84 100 ARG A CA 1
ATOM 749 C C . ARG A 1 100 ? 15.102 16.624 10.179 1.00 38.84 100 ARG A C 1
ATOM 751 O O . ARG A 1 100 ? 14.957 17.845 10.226 1.00 38.84 100 ARG A O 1
ATOM 758 N N . TYR A 1 101 ? 15.459 15.884 11.222 1.00 42.81 101 TYR A N 1
ATOM 759 C CA . TYR A 1 101 ? 16.119 16.479 12.377 1.00 42.81 101 TYR A CA 1
ATOM 760 C C . TYR A 1 101 ? 17.627 16.495 12.104 1.00 42.81 101 TYR A C 1
ATOM 762 O O . TYR A 1 101 ? 18.191 15.498 11.652 1.00 42.81 101 TYR A O 1
ATOM 770 N N . THR A 1 102 ? 18.271 17.643 12.286 1.00 37.59 102 THR A N 1
ATOM 771 C CA . THR A 1 102 ? 19.734 17.767 12.230 1.00 37.59 102 THR A CA 1
ATOM 772 C C . THR A 1 102 ? 20.180 18.616 13.392 1.00 37.59 102 THR A C 1
ATOM 774 O O . THR A 1 102 ? 19.900 19.812 13.409 1.00 37.59 102 THR A O 1
ATOM 777 N N . GLU A 1 103 ? 20.901 17.986 14.305 1.00 35.00 103 GLU A N 1
ATOM 778 C CA . GLU A 1 103 ? 21.700 18.632 15.335 1.00 35.00 103 GLU A CA 1
ATOM 779 C C . GLU A 1 103 ? 23.034 17.874 15.376 1.00 35.00 103 GLU A C 1
ATOM 781 O O . GLU A 1 103 ? 23.051 16.647 15.481 1.00 35.00 103 GLU A O 1
ATOM 786 N N . GLY A 1 104 ? 24.151 18.577 15.171 1.00 44.94 104 GLY A N 1
ATOM 787 C CA . GLY A 1 104 ? 25.468 17.949 15.005 1.00 44.94 104 GLY A CA 1
ATOM 788 C C . GLY A 1 104 ? 25.611 17.094 13.730 1.00 44.94 104 GLY A C 1
ATOM 789 O O . GLY A 1 104 ? 25.117 17.455 12.660 1.00 44.94 104 GLY A O 1
ATOM 790 N N . THR A 1 105 ? 26.330 15.968 13.827 1.00 28.31 105 THR A N 1
ATOM 791 C CA . THR A 1 105 ? 26.643 15.055 12.705 1.00 28.31 105 THR A CA 1
ATOM 792 C C . THR A 1 105 ? 25.579 13.975 12.457 1.00 28.31 105 THR A C 1
ATOM 794 O O . THR A 1 105 ? 25.610 13.324 11.410 1.00 28.31 105 THR A O 1
ATOM 797 N N . SER A 1 106 ? 24.614 13.788 13.366 1.00 32.16 106 SER A N 1
ATOM 798 C CA . SER A 1 106 ? 23.520 12.817 13.225 1.00 32.16 106 SER A CA 1
ATOM 799 C C . SER A 1 106 ? 22.298 13.438 12.553 1.00 32.16 106 SER A C 1
ATOM 801 O O . SER A 1 106 ? 21.833 14.512 12.936 1.00 32.16 106 SER A O 1
ATOM 803 N N . SER A 1 107 ? 21.741 12.748 11.556 1.00 36.88 107 SER A N 1
ATOM 804 C CA . SER A 1 107 ? 20.444 13.114 10.992 1.00 36.88 107 SER A CA 1
ATOM 805 C C . SER A 1 107 ? 19.442 11.986 11.143 1.00 36.88 107 SER A C 1
ATOM 807 O O . SER A 1 107 ? 19.511 11.021 10.382 1.00 36.88 107 SER A O 1
ATOM 809 N N . ASP A 1 108 ? 18.498 12.162 12.063 1.00 42.62 108 ASP A N 1
ATOM 810 C CA . ASP A 1 108 ? 17.360 11.265 12.221 1.00 42.62 108 ASP A CA 1
ATOM 811 C C . ASP A 1 108 ? 16.234 11.693 11.280 1.00 42.62 108 ASP A C 1
ATOM 813 O O . ASP A 1 108 ? 15.861 12.872 11.175 1.00 42.62 108 ASP A O 1
ATOM 817 N N . PHE A 1 109 ? 15.716 10.717 10.542 1.00 43.12 109 PHE A N 1
ATOM 818 C CA . PHE A 1 109 ? 14.538 10.881 9.707 1.00 43.12 109 PHE A CA 1
ATOM 819 C C . PHE A 1 109 ? 13.320 10.491 10.533 1.00 43.12 109 PHE A C 1
ATOM 821 O O . PHE A 1 109 ? 13.226 9.358 10.996 1.00 43.12 109 PHE A O 1
ATOM 828 N N . TYR A 1 110 ? 12.372 11.410 10.694 1.00 51.72 110 TYR A N 1
ATOM 829 C CA . TYR A 1 110 ? 11.069 11.084 11.260 1.00 51.72 110 TYR A CA 1
ATOM 830 C C . TYR A 1 110 ? 9.986 11.304 10.210 1.00 51.72 110 TYR A C 1
ATOM 832 O O . TYR A 1 110 ? 10.064 12.198 9.365 1.00 51.72 110 TYR A O 1
ATOM 840 N N . ILE A 1 111 ? 8.964 10.456 10.258 1.00 51.94 111 ILE A N 1
ATOM 841 C CA . ILE A 1 111 ? 7.753 10.643 9.464 1.00 51.94 111 ILE A CA 1
ATOM 842 C C . ILE A 1 111 ? 7.022 11.869 10.038 1.00 51.94 111 ILE A C 1
ATOM 844 O O . ILE A 1 111 ? 6.529 11.836 11.162 1.00 51.94 111 ILE A O 1
ATOM 848 N N . ASP A 1 112 ? 6.993 12.991 9.327 1.00 59.41 112 ASP A N 1
ATOM 849 C CA . ASP A 1 112 ? 6.120 14.102 9.716 1.00 59.41 112 ASP A CA 1
ATOM 850 C C . ASP A 1 112 ? 4.721 13.787 9.181 1.00 59.41 112 ASP A C 1
ATOM 852 O O . ASP A 1 112 ? 4.584 13.357 8.037 1.00 59.41 112 ASP A O 1
ATOM 856 N N . GLY A 1 113 ? 3.666 13.983 9.961 1.00 68.38 113 GLY A N 1
ATOM 857 C CA . GLY A 1 113 ? 2.310 13.715 9.494 1.00 68.38 113 GLY A CA 1
ATOM 858 C C . GLY A 1 113 ? 1.242 14.288 10.408 1.00 68.38 113 GLY A C 1
ATOM 859 O O . GLY A 1 113 ? 1.522 14.837 11.474 1.00 68.38 113 GLY A O 1
ATOM 860 N N . LYS A 1 114 ? 0.004 14.260 9.922 1.00 78.00 114 LYS A N 1
ATOM 861 C CA . LYS A 1 114 ? -1.130 14.953 10.534 1.00 78.00 114 LYS A CA 1
ATOM 862 C C . LYS A 1 114 ? -2.313 14.012 10.630 1.00 78.00 114 LYS A C 1
ATOM 864 O O . LYS A 1 114 ? -2.695 13.407 9.630 1.00 78.00 114 LYS A O 1
ATOM 869 N N . THR A 1 115 ? -2.947 13.976 11.790 1.00 83.19 115 THR A N 1
ATOM 870 C CA . THR A 1 115 ? -4.247 13.331 11.952 1.00 83.19 115 THR A CA 1
ATOM 871 C C . THR A 1 115 ? -5.323 14.243 11.377 1.00 83.19 115 THR A C 1
ATOM 873 O O . THR A 1 115 ? -5.444 15.419 11.734 1.00 83.19 115 THR A O 1
ATOM 876 N N . MET A 1 116 ? -6.107 13.697 10.463 1.00 84.81 116 MET A N 1
ATOM 877 C CA . MET A 1 116 ? -7.139 14.386 9.708 1.00 84.81 116 MET A CA 1
ATOM 878 C C . MET A 1 116 ? -8.505 13.796 10.042 1.00 84.81 116 MET A C 1
ATOM 880 O O . MET A 1 116 ? -8.623 12.599 10.281 1.00 84.81 116 MET A O 1
ATOM 884 N N . VAL A 1 117 ? -9.544 14.625 9.987 1.00 87.44 117 VAL A N 1
ATOM 885 C CA . VAL A 1 117 ? -10.941 14.182 10.033 1.00 87.44 117 VAL A CA 1
ATOM 886 C C . VAL A 1 117 ? -11.692 14.722 8.826 1.00 87.44 117 VAL A C 1
ATOM 888 O O . VAL A 1 117 ? -11.462 15.850 8.379 1.00 87.44 117 VAL A O 1
ATOM 891 N N . MET A 1 118 ? -12.603 13.918 8.288 1.00 87.44 118 MET A N 1
ATOM 892 C CA . MET A 1 118 ? -13.509 14.308 7.210 1.00 87.44 118 MET A CA 1
ATOM 893 C C . MET A 1 118 ? -14.919 13.731 7.404 1.00 87.44 118 MET A C 1
ATOM 895 O O . MET A 1 118 ? -15.072 12.755 8.137 1.00 87.44 118 MET A O 1
ATOM 899 N N . PRO A 1 119 ? -15.948 14.279 6.731 1.00 89.56 119 PRO A N 1
ATOM 900 C CA . PRO A 1 119 ? -17.268 13.652 6.684 1.00 89.56 119 PRO A CA 1
ATOM 901 C C . PRO A 1 119 ? -17.219 12.277 6.002 1.00 89.56 119 PRO A C 1
ATOM 903 O O . PRO A 1 119 ? -16.577 12.127 4.958 1.00 89.56 119 PRO A O 1
ATOM 906 N N . ALA A 1 120 ? -17.952 11.298 6.536 1.00 87.62 120 ALA A N 1
ATOM 907 C CA . ALA A 1 120 ? -18.029 9.941 5.985 1.00 87.62 120 ALA A CA 1
ATOM 908 C C . ALA A 1 120 ? -18.676 9.894 4.589 1.00 87.62 120 ALA A C 1
ATOM 910 O O . ALA A 1 120 ? -18.314 9.070 3.751 1.00 87.62 120 ALA A O 1
ATOM 911 N N . ALA A 1 121 ? -19.569 10.843 4.288 1.00 85.56 121 ALA A N 1
ATOM 912 C CA . ALA A 1 121 ? -20.152 11.013 2.955 1.00 85.56 121 ALA A CA 1
ATOM 913 C C . ALA A 1 121 ? -19.138 11.486 1.885 1.00 85.56 121 ALA A C 1
ATOM 915 O O . ALA A 1 121 ? -19.456 11.497 0.692 1.00 85.56 121 ALA A O 1
ATOM 916 N N . GLY A 1 122 ? -17.919 11.854 2.294 1.00 84.06 122 GLY A N 1
ATOM 917 C CA . GLY A 1 122 ? -16.924 12.524 1.463 1.00 84.06 122 GLY A CA 1
ATOM 918 C C . GLY A 1 122 ? -16.958 14.040 1.658 1.00 84.06 122 GLY A C 1
ATOM 919 O O . GLY A 1 122 ? -17.963 14.614 2.069 1.00 84.06 122 GLY A O 1
ATOM 920 N N . GLY A 1 123 ? -15.839 14.711 1.382 1.00 81.88 123 GLY A N 1
ATOM 921 C CA . GLY A 1 123 ? -15.749 16.161 1.555 1.00 81.88 123 GLY A CA 1
ATOM 922 C C . GLY A 1 123 ? -14.349 16.662 1.883 1.00 81.88 123 GLY A C 1
ATOM 923 O O . GLY A 1 123 ? -13.346 15.977 1.674 1.00 81.88 123 GLY A O 1
ATOM 924 N N . LYS A 1 124 ? -14.274 17.902 2.373 1.00 83.56 124 LYS A N 1
ATOM 925 C CA . LYS A 1 124 ? -13.012 18.533 2.770 1.00 83.56 124 LYS A CA 1
ATOM 926 C C . LYS A 1 124 ? -12.544 17.953 4.107 1.00 83.56 124 LYS A C 1
ATOM 928 O O . LYS A 1 124 ? -13.259 18.030 5.101 1.00 83.56 124 LYS A O 1
ATOM 933 N N . ALA A 1 125 ? -11.334 17.401 4.115 1.00 84.88 125 ALA A N 1
ATOM 934 C CA . ALA A 1 125 ? -10.669 16.975 5.338 1.00 84.88 125 ALA A CA 1
ATOM 935 C C . ALA A 1 125 ? -10.042 18.175 6.059 1.00 84.88 125 ALA A C 1
ATOM 937 O O . ALA A 1 125 ? -9.441 19.044 5.419 1.00 84.88 125 ALA A O 1
ATOM 938 N N . HIS A 1 126 ? -10.135 18.186 7.383 1.00 84.81 126 HIS A N 1
ATOM 939 C CA . HIS A 1 126 ? -9.522 19.188 8.247 1.00 84.81 126 HIS A CA 1
ATOM 940 C C . HIS A 1 126 ? -8.545 18.508 9.201 1.00 84.81 126 HIS A C 1
ATOM 942 O O . HIS A 1 126 ? -8.730 17.354 9.582 1.00 84.81 126 HIS A O 1
ATOM 948 N N . ARG A 1 127 ? -7.463 19.210 9.540 1.00 84.88 127 ARG A N 1
ATOM 949 C CA . ARG A 1 127 ? -6.485 18.715 10.508 1.00 84.88 127 ARG A CA 1
ATOM 950 C C . ARG A 1 127 ? -7.104 18.771 11.898 1.00 84.88 127 ARG A C 1
ATOM 952 O O . ARG A 1 127 ? -7.632 19.816 12.267 1.00 84.88 127 ARG A O 1
ATOM 959 N N . VAL A 1 128 ? -6.970 17.679 12.637 1.00 80.94 128 VAL A N 1
ATOM 960 C CA . VAL A 1 128 ? -7.329 17.601 14.053 1.00 80.94 128 VAL A CA 1
ATOM 961 C C . VAL A 1 128 ? -6.048 17.642 14.871 1.00 80.94 128 VAL A C 1
ATOM 963 O O . VAL A 1 128 ? -5.730 18.669 15.454 1.00 80.94 128 VAL A O 1
ATOM 966 N N . LEU A 1 129 ? -5.209 16.611 14.773 1.00 80.81 129 LEU A N 1
ATOM 967 C CA . LEU A 1 129 ? -3.901 16.608 15.431 1.00 80.81 129 LEU A CA 1
ATOM 968 C C . LEU A 1 129 ? -2.785 16.896 14.421 1.00 80.81 129 LEU A C 1
ATOM 970 O O . LEU A 1 129 ? -2.848 16.533 13.244 1.00 80.81 129 LEU A O 1
ATOM 974 N N . GLY A 1 130 ? -1.750 17.584 14.880 1.00 68.06 130 GLY A N 1
ATOM 975 C CA . GLY A 1 130 ? -0.533 17.841 14.120 1.00 68.06 130 GLY A CA 1
ATOM 976 C C . GLY A 1 130 ? 0.681 17.816 15.043 1.00 68.06 130 GLY A C 1
ATOM 977 O O . GLY A 1 130 ? 0.526 17.563 16.238 1.00 68.06 130 GLY A O 1
ATOM 978 N N . PRO A 1 131 ? 1.883 18.088 14.520 1.00 63.31 131 PRO A N 1
ATOM 979 C CA . PRO A 1 131 ? 3.065 18.197 15.366 1.00 63.31 131 PRO A CA 1
ATOM 980 C C . PRO A 1 131 ? 2.852 19.300 16.413 1.00 63.31 131 PRO A C 1
ATOM 982 O O . PRO A 1 131 ? 2.566 20.444 16.055 1.00 63.31 131 PRO A O 1
ATOM 985 N N . GLU A 1 132 ? 2.954 18.945 17.699 1.00 58.81 132 GLU A N 1
ATOM 986 C CA . GLU A 1 132 ? 2.687 19.859 18.819 1.00 58.81 132 GLU A CA 1
ATOM 987 C C . GLU A 1 132 ? 3.728 20.990 18.872 1.00 58.81 132 GLU A C 1
ATOM 989 O O . GLU A 1 132 ? 3.378 22.144 19.109 1.00 58.81 132 GLU A O 1
ATOM 994 N N . LYS A 1 133 ? 5.009 20.655 18.640 1.00 62.28 133 LYS A N 1
ATOM 995 C CA . LYS A 1 133 ? 6.195 21.537 18.571 1.00 62.28 133 LYS A CA 1
ATOM 996 C C . LYS A 1 133 ? 7.305 20.823 17.778 1.00 62.28 133 LYS A C 1
ATOM 998 O O . LYS A 1 133 ? 7.193 19.626 17.511 1.00 62.28 133 LYS A O 1
ATOM 1003 N N . LYS A 1 134 ? 8.412 21.512 17.447 1.00 57.91 134 LYS A N 1
ATOM 1004 C CA . LYS A 1 134 ? 9.651 20.823 17.023 1.00 57.91 134 LYS A CA 1
ATOM 1005 C C . LYS A 1 134 ? 9.955 19.749 18.085 1.00 57.91 134 LYS A C 1
ATOM 1007 O O . LYS A 1 134 ? 10.011 20.091 19.261 1.00 57.91 134 LYS A O 1
ATOM 1012 N N . MET A 1 135 ? 10.120 18.489 17.671 1.00 58.50 135 MET A N 1
ATOM 1013 C CA . MET A 1 135 ? 10.440 17.320 18.515 1.00 58.50 135 MET A CA 1
ATOM 1014 C C . MET A 1 135 ? 9.275 16.583 19.219 1.00 58.50 135 MET A C 1
ATOM 1016 O O . MET A 1 135 ? 9.531 15.666 19.999 1.00 58.50 135 MET A O 1
ATOM 1020 N N . SER A 1 136 ? 8.002 16.892 18.929 1.00 70.25 136 SER A N 1
ATOM 1021 C CA . SER A 1 136 ? 6.875 16.048 19.370 1.00 70.25 136 SER A CA 1
ATOM 1022 C C . SER A 1 136 ? 5.819 15.839 18.291 1.00 70.25 136 SER A C 1
ATOM 1024 O O . SER A 1 136 ? 5.442 16.780 17.590 1.00 70.25 136 SER A O 1
ATOM 1026 N N . SER A 1 137 ? 5.315 14.610 18.184 1.00 74.69 137 SER A N 1
ATOM 1027 C CA . SER A 1 137 ? 4.247 14.234 17.258 1.00 74.69 137 SER A CA 1
ATOM 1028 C C . SER A 1 137 ? 3.158 13.438 17.964 1.00 74.69 137 SER A C 1
ATOM 1030 O O . SER A 1 137 ? 3.464 12.505 18.707 1.00 74.69 137 SER A O 1
ATOM 1032 N N . LEU A 1 138 ? 1.904 13.763 17.661 1.00 78.75 138 LEU A N 1
ATOM 1033 C CA . LEU A 1 138 ? 0.745 12.928 17.963 1.00 78.75 138 LEU A CA 1
ATOM 1034 C C . LEU A 1 138 ? 0.433 12.056 16.745 1.00 78.75 138 LEU A C 1
ATOM 1036 O O . LEU A 1 138 ? 0.344 12.572 15.628 1.00 78.75 138 LEU A O 1
ATOM 1040 N N . ARG A 1 139 ? 0.298 10.752 16.967 1.00 80.38 139 ARG A N 1
ATOM 1041 C CA . ARG A 1 139 ? 0.009 9.730 15.955 1.00 80.38 139 ARG A CA 1
ATOM 1042 C C . ARG A 1 139 ? -0.986 8.709 16.486 1.00 80.38 139 ARG A C 1
ATOM 1044 O O . ARG A 1 139 ? -1.391 8.818 17.642 1.00 80.38 139 ARG A O 1
ATOM 1051 N N . ASP A 1 140 ? -1.384 7.782 15.619 1.00 82.25 140 ASP A N 1
ATOM 1052 C CA . ASP A 1 140 ? -2.266 6.660 15.926 1.00 82.25 140 ASP A CA 1
ATOM 1053 C C . ASP A 1 140 ? -3.458 7.054 16.804 1.00 82.25 140 ASP A C 1
ATOM 1055 O O . ASP A 1 140 ? -3.689 6.549 17.902 1.00 82.25 140 ASP A O 1
ATOM 1059 N N . ALA A 1 141 ? -4.147 8.102 16.358 1.00 89.25 141 ALA A N 1
ATOM 1060 C CA . ALA A 1 141 ? -5.291 8.613 17.079 1.00 89.25 141 ALA A CA 1
ATOM 1061 C C . ALA A 1 141 ? -6.491 7.697 16.837 1.00 89.25 141 ALA A C 1
ATOM 1063 O O . ALA A 1 141 ? -6.769 7.358 15.688 1.00 89.25 141 ALA A O 1
ATOM 1064 N N . THR A 1 142 ? -7.231 7.392 17.896 1.00 92.38 142 THR A N 1
ATOM 1065 C CA . THR A 1 142 ? -8.474 6.624 17.852 1.00 92.38 142 THR A CA 1
ATOM 1066 C C . THR A 1 142 ? -9.590 7.337 18.607 1.00 92.38 142 THR A C 1
ATOM 1068 O O . THR A 1 142 ? -9.356 8.125 19.534 1.00 92.38 142 THR A O 1
ATOM 1071 N N . TRP A 1 143 ? -10.824 7.067 18.192 1.00 92.62 143 TRP A N 1
ATOM 1072 C CA . TRP A 1 143 ? -12.026 7.548 18.863 1.00 92.62 143 TRP A CA 1
ATOM 1073 C C . TRP A 1 143 ? -12.145 6.950 20.269 1.00 92.62 143 TRP A C 1
ATOM 1075 O O . TRP A 1 143 ? -11.859 5.771 20.466 1.00 92.62 143 TRP A O 1
ATOM 1085 N N . ILE A 1 144 ? -12.598 7.759 21.230 1.00 94.19 144 ILE A N 1
ATOM 1086 C CA . ILE A 1 144 ? -13.081 7.283 22.531 1.00 94.19 144 ILE A CA 1
ATOM 1087 C C . ILE A 1 144 ? -14.617 7.355 22.476 1.00 94.19 144 ILE A C 1
ATOM 1089 O O . ILE A 1 144 ? -15.148 8.466 22.338 1.00 94.19 144 ILE A O 1
ATOM 1093 N N . PRO A 1 145 ? -15.342 6.220 22.537 1.00 89.19 145 PRO A N 1
ATOM 1094 C CA . PRO A 1 145 ? -16.804 6.216 22.582 1.00 89.19 145 PRO A CA 1
ATOM 1095 C C . PRO A 1 145 ? -17.349 7.111 23.706 1.00 89.19 145 PRO A C 1
ATOM 1097 O O . PRO A 1 145 ? -16.733 7.244 24.759 1.00 89.19 145 PRO A O 1
ATOM 1100 N N . GLY A 1 146 ? -18.458 7.808 23.451 1.00 84.62 146 GLY A N 1
ATOM 1101 C CA . GLY A 1 146 ? -19.038 8.803 24.366 1.00 84.62 146 GLY A CA 1
ATOM 1102 C C . GLY A 1 146 ? -18.203 10.072 24.619 1.00 84.62 146 GLY A C 1
ATOM 1103 O O . GLY A 1 146 ? -18.580 10.902 25.444 1.00 84.62 146 GLY A O 1
ATOM 1104 N N . SER A 1 147 ? -17.057 10.262 23.950 1.00 87.69 147 SER A N 1
ATOM 1105 C CA . SER A 1 147 ? -16.165 11.401 24.204 1.00 87.69 147 SER A CA 1
ATOM 1106 C C . SER A 1 147 ? -16.010 12.334 23.004 1.00 87.69 147 SER A C 1
ATOM 1108 O O . SER A 1 147 ? -16.097 11.938 21.843 1.00 87.69 147 SER A O 1
ATOM 1110 N N . ARG A 1 148 ? -15.694 13.604 23.289 1.00 84.94 148 ARG A N 1
ATOM 1111 C CA . ARG A 1 148 ? -15.188 14.577 22.298 1.00 84.94 148 ARG A CA 1
ATOM 1112 C C . ARG A 1 148 ? -13.661 14.546 22.164 1.00 84.94 148 ARG A C 1
ATOM 1114 O O . ARG A 1 148 ? -13.106 15.245 21.316 1.00 84.94 148 ARG A O 1
ATOM 1121 N N . ASN A 1 149 ? -12.987 13.796 23.033 1.00 91.62 149 ASN A N 1
ATOM 1122 C CA . ASN A 1 149 ? -11.538 13.647 23.044 1.00 91.62 149 ASN A CA 1
ATOM 1123 C C . ASN A 1 149 ? -11.121 12.404 22.256 1.00 91.62 149 ASN A C 1
ATOM 1125 O O . ASN A 1 149 ? -11.922 11.508 22.000 1.00 91.62 149 ASN A O 1
ATOM 1129 N N . LEU A 1 150 ? -9.848 12.361 21.887 1.00 93.31 150 LEU A N 1
ATOM 1130 C CA . LEU A 1 150 ? -9.234 11.224 21.217 1.00 93.31 150 LEU A CA 1
ATOM 1131 C C . LEU A 1 150 ? -8.225 10.570 22.154 1.00 93.31 150 LEU A C 1
ATOM 1133 O O . LEU A 1 150 ? -7.624 11.235 23.003 1.00 93.31 150 LEU A O 1
ATOM 1137 N N . LEU A 1 151 ? -8.010 9.277 21.963 1.00 95.12 151 LEU A N 1
ATOM 1138 C CA . LEU A 1 151 ? -6.828 8.598 22.467 1.00 95.12 151 LEU A CA 1
ATOM 1139 C C . LEU A 1 151 ? -5.763 8.672 21.373 1.00 95.12 151 LEU A C 1
ATOM 1141 O O . LEU A 1 151 ? -6.094 8.525 20.201 1.00 95.12 151 LEU A O 1
ATOM 1145 N N . ALA A 1 152 ? -4.509 8.943 21.716 1.00 92.25 152 ALA A N 1
ATOM 1146 C CA . ALA A 1 152 ? -3.432 9.030 20.735 1.00 92.25 152 ALA A CA 1
ATOM 1147 C C . ALA A 1 152 ? -2.090 8.604 21.326 1.00 92.25 152 ALA A C 1
ATOM 1149 O O . ALA A 1 152 ? -1.873 8.647 22.541 1.00 92.25 152 ALA A O 1
ATOM 1150 N N . VAL A 1 153 ? -1.154 8.273 20.444 1.00 88.38 153 VAL A N 1
ATOM 1151 C CA . VAL A 1 153 ? 0.246 8.062 20.795 1.00 88.38 153 VAL A CA 1
ATOM 1152 C C . VAL A 1 153 ? 0.992 9.377 20.638 1.00 88.38 153 VAL A C 1
ATOM 1154 O O . VAL A 1 153 ? 1.108 9.941 19.549 1.00 88.38 153 VAL A O 1
ATOM 1157 N N . ARG A 1 154 ? 1.544 9.875 21.739 1.00 87.12 154 ARG A N 1
ATOM 1158 C CA . ARG A 1 154 ? 2.458 11.009 21.748 1.00 87.12 154 ARG A CA 1
ATOM 1159 C C . ARG A 1 154 ? 3.883 10.500 21.766 1.00 87.12 154 ARG A C 1
ATOM 1161 O O . ARG A 1 154 ? 4.319 9.883 22.737 1.00 87.12 154 ARG A O 1
ATOM 1168 N N . ARG A 1 155 ? 4.633 10.844 20.728 1.00 80.62 155 ARG A N 1
ATOM 1169 C CA . ARG A 1 155 ? 6.075 10.642 20.695 1.00 80.62 155 ARG A CA 1
ATOM 1170 C C . ARG A 1 155 ? 6.786 11.958 20.941 1.00 80.62 155 ARG A C 1
ATOM 1172 O O . ARG A 1 155 ? 6.506 12.960 20.281 1.00 80.62 155 ARG A O 1
ATOM 1179 N N . TYR A 1 156 ? 7.683 11.960 21.914 1.00 77.94 156 TYR A N 1
ATOM 1180 C CA . TYR A 1 156 ? 8.528 13.095 22.254 1.00 77.94 156 TYR A CA 1
ATOM 1181 C C . TYR A 1 156 ? 9.991 12.692 22.123 1.00 77.94 156 TYR A C 1
ATOM 1183 O O . TYR A 1 156 ? 10.397 11.653 22.640 1.00 77.94 156 TYR A O 1
ATOM 1191 N N . PHE A 1 157 ? 10.773 13.529 21.458 1.00 71.00 157 PHE A N 1
ATOM 1192 C CA . PHE A 1 157 ? 12.206 13.350 21.277 1.00 71.00 157 PHE A CA 1
ATOM 1193 C C . PHE A 1 157 ? 12.937 14.511 21.949 1.00 71.00 157 PHE A C 1
ATOM 1195 O O . PHE A 1 157 ? 12.516 15.658 21.814 1.00 71.00 157 PHE A O 1
ATOM 1202 N N . LYS A 1 158 ? 14.028 14.237 22.670 1.00 68.12 158 LYS A N 1
ATOM 1203 C CA . LYS A 1 158 ? 14.952 15.276 23.136 1.00 68.12 158 LYS A CA 1
ATOM 1204 C C . LYS A 1 158 ? 16.368 14.735 23.274 1.00 68.12 158 LYS A C 1
ATOM 1206 O O . LYS A 1 158 ? 16.591 13.801 24.040 1.00 68.12 158 LYS A O 1
ATOM 1211 N N . ASP A 1 159 ? 17.304 15.365 22.567 1.00 66.56 159 ASP A N 1
ATOM 1212 C CA . ASP A 1 159 ? 18.746 15.100 22.577 1.00 66.56 159 ASP A CA 1
ATOM 1213 C C . ASP A 1 159 ? 19.108 13.603 22.421 1.00 66.56 159 ASP A C 1
ATOM 1215 O O . ASP A 1 159 ? 19.299 13.100 21.316 1.00 66.56 159 ASP A O 1
ATOM 1219 N N . TRP A 1 160 ? 19.184 12.882 23.546 1.00 60.06 160 TRP A N 1
ATOM 1220 C CA . TRP A 1 160 ? 19.689 11.514 23.695 1.00 60.06 160 TRP A CA 1
ATOM 1221 C C . TRP A 1 160 ? 18.598 10.493 24.069 1.00 60.06 160 TRP A C 1
ATOM 1223 O O . TRP A 1 160 ? 18.932 9.330 24.293 1.00 60.06 160 TRP A O 1
ATOM 1233 N N . TRP A 1 161 ? 17.325 10.897 24.192 1.00 66.31 161 TRP A N 1
ATOM 1234 C CA . TRP A 1 161 ? 16.215 10.015 24.580 1.00 66.31 161 TRP A CA 1
ATOM 1235 C C . TRP A 1 161 ? 14.916 10.312 23.823 1.00 66.31 161 TRP A C 1
ATOM 1237 O O . TRP A 1 161 ? 14.641 11.438 23.402 1.00 66.31 161 TRP A O 1
ATOM 1247 N N . ALA A 1 162 ? 14.082 9.281 23.707 1.00 73.00 162 ALA A N 1
ATOM 1248 C CA . ALA A 1 162 ? 12.711 9.388 23.234 1.00 73.00 162 ALA A CA 1
ATOM 1249 C C . ALA A 1 162 ? 11.741 8.841 24.286 1.00 73.00 162 ALA A C 1
ATOM 1251 O O . ALA A 1 162 ? 12.098 8.032 25.150 1.00 73.00 162 ALA A O 1
ATOM 1252 N N . ARG A 1 163 ? 10.505 9.324 24.239 1.00 81.06 163 ARG A N 1
ATOM 1253 C CA . ARG A 1 163 ? 9.414 8.864 25.092 1.00 81.06 163 ARG A CA 1
ATOM 1254 C C . ARG A 1 163 ? 8.170 8.668 24.246 1.00 81.06 163 ARG A C 1
ATOM 1256 O O . ARG A 1 163 ? 7.743 9.604 23.569 1.00 81.06 163 ARG A O 1
ATOM 1263 N N . ASN A 1 164 ? 7.595 7.474 24.326 1.00 84.94 164 ASN A N 1
ATOM 1264 C CA . ASN A 1 164 ? 6.266 7.193 23.797 1.00 84.94 164 ASN A CA 1
ATOM 1265 C C . ASN A 1 164 ? 5.283 7.219 24.949 1.00 84.94 164 ASN A C 1
ATOM 1267 O O . ASN A 1 164 ? 5.533 6.647 26.010 1.00 84.94 164 ASN A O 1
ATOM 1271 N N . SER A 1 165 ? 4.168 7.893 24.749 1.00 90.00 165 SER A N 1
ATOM 1272 C CA . SER A 1 165 ? 3.124 7.997 25.748 1.00 90.00 165 SER A CA 1
ATOM 1273 C C . SER A 1 165 ? 1.776 7.777 25.095 1.00 90.00 165 SER A C 1
ATOM 1275 O O . SER A 1 165 ? 1.523 8.313 24.022 1.00 90.00 165 SER A O 1
ATOM 1277 N N . VAL A 1 166 ? 0.904 7.027 25.758 1.00 94.19 166 VAL A N 1
ATOM 1278 C CA . VAL A 1 166 ? -0.507 6.955 25.370 1.00 94.19 166 VAL A CA 1
ATOM 1279 C C . VAL A 1 166 ? -1.231 8.059 26.120 1.00 94.19 166 VAL A C 1
ATOM 1281 O O . VAL A 1 166 ? -1.134 8.140 27.349 1.00 94.19 166 VAL A O 1
ATOM 1284 N N . VAL A 1 167 ? -1.897 8.948 25.388 1.00 94.50 167 VAL A N 1
ATOM 1285 C CA . VAL A 1 167 ? -2.472 10.179 25.930 1.00 94.50 167 VAL A CA 1
ATOM 1286 C C . VAL A 1 167 ? -3.924 10.356 25.512 1.00 94.50 167 VAL A C 1
ATOM 1288 O O . VAL A 1 167 ? -4.291 10.079 24.373 1.00 94.50 167 VAL A O 1
ATOM 1291 N N . VAL A 1 168 ? -4.736 10.891 26.423 1.00 95.31 168 VAL A N 1
ATOM 1292 C CA . VAL A 1 168 ? -6.032 11.478 26.076 1.00 95.31 168 VAL A CA 1
ATOM 1293 C C . VAL A 1 168 ? -5.778 12.911 25.637 1.00 95.31 168 VAL A C 1
ATOM 1295 O O . VAL A 1 168 ? -5.176 13.706 26.369 1.00 95.31 168 VAL A O 1
ATOM 1298 N N . VAL A 1 169 ? -6.229 13.244 24.436 1.00 92.69 169 VAL A N 1
ATOM 1299 C CA . VAL A 1 169 ? -5.929 14.507 23.773 1.00 92.69 169 VAL A CA 1
ATOM 1300 C C . VAL A 1 169 ? -7.201 15.146 23.239 1.00 92.69 169 VAL A C 1
ATOM 1302 O O . VAL A 1 169 ? -8.097 14.482 22.716 1.00 92.69 169 VAL A O 1
ATOM 1305 N N . ARG A 1 170 ? -7.289 16.468 23.365 1.00 89.12 170 ARG A N 1
ATOM 1306 C CA . ARG A 1 170 ? -8.348 17.226 22.707 1.00 89.12 170 ARG A CA 1
ATOM 1307 C C . ARG A 1 170 ? -8.101 17.304 21.201 1.00 89.12 170 ARG A C 1
ATOM 1309 O O . ARG A 1 170 ? -6.951 17.313 20.764 1.00 89.12 170 ARG A O 1
ATOM 1316 N N . PRO A 1 171 ? -9.156 17.508 20.402 1.00 82.94 171 PRO A N 1
ATOM 1317 C CA . PRO A 1 171 ? -9.043 17.758 18.967 1.00 82.94 171 PRO A CA 1
ATOM 1318 C C . PRO A 1 171 ? -8.127 18.918 18.559 1.00 82.94 171 PRO A C 1
ATOM 1320 O O . PRO A 1 171 ? -7.723 18.977 17.407 1.00 82.94 171 PRO A O 1
ATOM 1323 N N . ASP A 1 172 ? -7.818 19.853 19.461 1.00 79.19 172 ASP A N 1
ATOM 1324 C CA . ASP A 1 172 ? -6.889 20.962 19.213 1.00 79.19 172 ASP A CA 1
ATOM 1325 C C . ASP A 1 172 ? -5.416 20.617 19.504 1.00 79.19 172 ASP 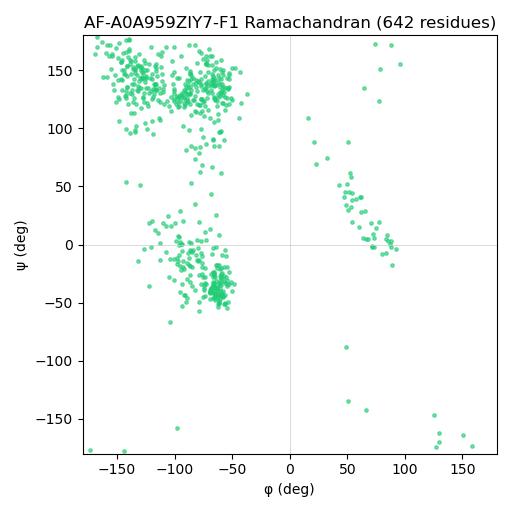A C 1
ATOM 1327 O O . ASP A 1 172 ? -4.542 21.474 19.379 1.00 79.19 172 ASP A O 1
ATOM 1331 N N . GLY A 1 173 ? -5.132 19.370 19.890 1.00 80.50 173 GLY A N 1
ATOM 1332 C CA . GLY A 1 173 ? -3.798 18.888 20.232 1.00 80.50 173 GLY A CA 1
ATOM 1333 C C . GLY A 1 173 ? -3.406 19.079 21.696 1.00 80.50 173 GLY A C 1
ATOM 1334 O O . GLY A 1 173 ? -2.324 18.644 22.081 1.00 80.50 173 GLY A O 1
ATOM 1335 N N . LYS A 1 174 ? -4.245 19.689 22.548 1.00 86.75 174 LYS A N 1
ATOM 1336 C CA . LYS A 1 174 ? -3.931 19.782 23.981 1.00 86.75 174 LYS A CA 1
ATOM 1337 C C . LYS A 1 174 ? -4.066 18.410 24.638 1.00 86.75 174 LYS A C 1
ATOM 1339 O O . LYS A 1 174 ? -5.169 17.872 24.747 1.00 86.75 174 LYS A O 1
ATOM 1344 N N . VAL A 1 175 ? -2.951 17.883 25.134 1.00 90.44 175 VAL A N 1
ATOM 1345 C CA . VAL A 1 175 ? -2.930 16.696 25.996 1.00 90.44 175 VAL A CA 1
ATOM 1346 C C . VAL A 1 175 ? -3.646 17.010 27.308 1.00 90.44 175 VAL A C 1
ATOM 1348 O O . VAL A 1 175 ? -3.302 17.974 27.992 1.00 90.44 175 VAL A O 1
ATOM 1351 N N . LEU A 1 176 ? -4.644 16.197 27.646 1.00 93.00 176 LEU A N 1
ATOM 1352 C CA . LEU A 1 176 ? -5.406 16.302 28.890 1.00 93.00 176 LEU A CA 1
ATOM 1353 C C . LEU A 1 176 ? -4.849 15.381 29.970 1.00 93.00 176 LEU A C 1
ATOM 1355 O O . LEU A 1 176 ? -4.757 15.771 31.128 1.00 93.00 176 LEU A O 1
ATOM 1359 N N . ARG A 1 177 ? -4.473 14.161 29.577 1.00 94.62 177 ARG A N 1
ATOM 1360 C CA . ARG A 1 177 ? -4.012 13.113 30.487 1.00 94.62 177 ARG A CA 1
ATOM 1361 C C . ARG A 1 177 ? -3.012 12.210 29.785 1.00 94.62 177 ARG A C 1
ATOM 1363 O O . ARG A 1 177 ? -3.198 11.870 28.621 1.00 94.62 177 ARG A O 1
ATOM 1370 N N . THR A 1 178 ? -1.977 11.788 30.504 1.00 95.19 178 THR A N 1
ATOM 1371 C CA . THR A 1 178 ? -1.092 10.696 30.077 1.00 95.19 178 THR A CA 1
ATOM 1372 C C . THR A 1 178 ? -1.490 9.427 30.819 1.00 95.19 178 THR A C 1
ATOM 1374 O O . THR A 1 178 ? -1.524 9.442 32.044 1.00 95.19 178 THR A O 1
ATOM 1377 N N . ILE A 1 179 ? -1.802 8.360 30.085 1.00 96.00 179 ILE A N 1
ATOM 1378 C CA . ILE A 1 179 ? -2.200 7.061 30.647 1.00 96.00 179 ILE A CA 1
ATOM 1379 C C . ILE A 1 179 ? -0.966 6.185 30.858 1.00 96.00 179 ILE A C 1
ATOM 1381 O O . ILE A 1 179 ? -0.751 5.641 31.934 1.00 96.00 179 ILE A O 1
ATOM 1385 N N . LEU A 1 180 ? -0.128 6.074 29.824 1.00 94.31 180 LEU A N 1
ATOM 1386 C CA . LEU A 1 180 ? 1.098 5.279 29.839 1.00 94.31 180 LEU A CA 1
ATOM 1387 C C . LEU A 1 180 ? 2.274 6.115 29.351 1.00 94.31 180 LEU A C 1
ATOM 1389 O O . LEU A 1 180 ? 2.116 6.987 28.497 1.00 94.31 180 LEU A O 1
ATOM 1393 N N . SER A 1 181 ? 3.470 5.813 29.852 1.00 90.38 181 SER A N 1
ATOM 1394 C CA . SER A 1 181 ? 4.714 6.422 29.389 1.00 90.38 181 SER A CA 1
ATOM 1395 C C . SER A 1 181 ? 5.845 5.399 29.375 1.00 90.38 181 SER A C 1
ATOM 1397 O O . SER A 1 181 ? 6.133 4.760 30.383 1.00 90.38 181 SER A O 1
ATOM 1399 N N . PHE A 1 182 ? 6.527 5.304 28.240 1.00 84.88 182 PHE A N 1
ATOM 1400 C CA . PHE A 1 182 ? 7.648 4.408 27.985 1.00 84.88 182 PHE A CA 1
ATOM 1401 C C . PHE A 1 182 ? 8.883 5.243 27.654 1.00 84.88 182 PHE A C 1
ATOM 1403 O O . PHE A 1 182 ? 8.834 6.102 26.771 1.00 84.88 182 PHE A O 1
ATOM 1410 N N . ARG A 1 183 ? 9.993 5.017 28.360 1.00 77.94 183 ARG A N 1
ATOM 1411 C CA . ARG A 1 183 ? 11.273 5.687 28.091 1.00 77.94 183 ARG A CA 1
ATOM 1412 C C . ARG A 1 183 ? 12.128 4.792 27.193 1.00 77.94 183 ARG A C 1
ATOM 1414 O O . ARG A 1 183 ? 12.404 3.660 27.572 1.00 77.94 183 ARG A O 1
ATOM 1421 N N . GLU A 1 184 ? 12.557 5.293 26.035 1.00 69.94 184 GLU A N 1
ATOM 1422 C CA . GLU A 1 184 ? 13.449 4.572 25.113 1.00 69.94 184 GLU A CA 1
ATOM 1423 C C . GLU A 1 184 ? 14.935 4.795 25.495 1.00 69.94 184 GLU A C 1
ATOM 1425 O O . GLU A 1 184 ? 15.383 5.949 25.524 1.00 69.94 184 GLU A O 1
ATOM 1430 N N . PRO A 1 185 ? 15.725 3.740 25.794 1.00 57.47 185 PRO A N 1
ATOM 1431 C CA . PRO A 1 185 ? 17.179 3.839 25.973 1.00 57.47 185 PRO A CA 1
ATOM 1432 C C . PRO A 1 185 ? 17.961 3.784 24.636 1.00 57.47 185 PRO A C 1
ATOM 1434 O O . PRO A 1 185 ? 17.627 3.043 23.720 1.00 57.47 185 PRO A O 1
ATOM 1437 N N . ARG A 1 186 ? 19.054 4.559 24.528 1.00 54.19 186 ARG A N 1
ATOM 1438 C CA . ARG A 1 186 ? 19.765 4.926 23.278 1.00 54.19 186 ARG A CA 1
ATOM 1439 C C . ARG A 1 186 ? 20.782 3.910 22.711 1.00 54.19 186 ARG A C 1
ATOM 1441 O O . ARG A 1 186 ? 21.787 4.339 22.145 1.00 54.19 186 ARG A O 1
ATOM 1448 N N . ARG A 1 187 ? 20.609 2.589 22.795 1.00 50.34 187 ARG A N 1
ATOM 1449 C CA . ARG A 1 187 ? 21.502 1.707 22.001 1.00 50.34 187 ARG A CA 1
ATOM 1450 C C . ARG A 1 187 ? 20.909 1.432 20.631 1.00 50.34 187 ARG A C 1
ATOM 1452 O O . ARG A 1 187 ? 20.339 0.379 20.416 1.00 50.34 187 ARG A O 1
ATOM 1459 N N . TYR A 1 188 ? 21.092 2.384 19.713 1.00 47.81 188 TYR A N 1
ATOM 1460 C CA . TYR A 1 188 ? 20.976 2.168 18.264 1.00 47.81 188 TYR A CA 1
ATOM 1461 C C . TYR A 1 188 ? 22.126 1.252 17.786 1.00 47.81 188 TYR A C 1
ATOM 1463 O O . TYR A 1 188 ? 23.052 1.680 17.106 1.00 47.81 188 TYR A O 1
ATOM 1471 N N . SER A 1 189 ? 22.115 -0.007 18.217 1.00 45.34 189 SER A N 1
ATOM 1472 C CA . SER A 1 189 ? 22.748 -1.119 17.501 1.00 45.34 189 SER A CA 1
ATOM 1473 C C . SER A 1 189 ? 21.647 -1.866 16.747 1.00 45.34 189 SER A C 1
ATOM 1475 O O . SER A 1 189 ? 20.472 -1.620 16.984 1.00 45.34 189 SER A O 1
ATOM 1477 N N . GLU A 1 190 ? 21.960 -2.801 15.851 1.00 41.66 190 GLU A N 1
ATOM 1478 C CA . GLU A 1 190 ? 20.943 -3.618 15.146 1.00 41.66 190 GLU A CA 1
ATOM 1479 C C . GLU A 1 190 ? 19.987 -4.400 16.089 1.00 41.66 190 GLU A C 1
ATOM 1481 O O . GLU A 1 190 ? 19.001 -4.984 15.644 1.00 41.66 190 GLU A O 1
ATOM 1486 N N . SER A 1 191 ? 20.246 -4.329 17.399 1.00 41.50 191 SER A N 1
ATOM 1487 C CA . SER A 1 191 ? 19.518 -4.860 18.550 1.00 41.50 191 SER A CA 1
ATOM 1488 C C . SER A 1 191 ? 18.816 -3.804 19.442 1.00 41.50 191 SER A C 1
ATOM 1490 O O . SER A 1 191 ? 18.510 -4.110 20.594 1.00 41.50 191 SER A O 1
ATOM 1492 N N . SER A 1 192 ? 18.560 -2.567 18.979 1.00 45.62 192 SER A N 1
ATOM 1493 C CA . SER A 1 192 ? 17.944 -1.514 19.816 1.00 45.62 192 SER A CA 1
ATOM 1494 C C . SER A 1 192 ? 16.580 -1.907 20.383 1.00 45.62 192 SER A C 1
ATOM 1496 O O . SER A 1 192 ? 15.652 -2.231 19.638 1.00 45.62 192 SER A O 1
ATOM 1498 N N . THR A 1 193 ? 16.423 -1.744 21.697 1.00 47.09 193 THR A N 1
ATOM 1499 C CA . THR A 1 193 ? 15.116 -1.697 22.356 1.00 47.09 193 THR A CA 1
ATOM 1500 C C . THR A 1 193 ? 14.342 -0.469 21.875 1.00 47.09 193 THR A C 1
ATOM 1502 O O . THR A 1 193 ? 14.821 0.660 21.967 1.00 47.09 193 THR A O 1
ATOM 1505 N N . TYR A 1 194 ? 13.143 -0.689 21.358 1.00 60.31 194 TYR A N 1
ATOM 1506 C CA . TYR A 1 194 ? 12.283 0.291 20.720 1.00 60.31 194 TYR A CA 1
ATOM 1507 C C . TYR A 1 194 ? 10.879 0.102 21.280 1.00 60.31 194 TYR A C 1
ATOM 1509 O O . TYR A 1 194 ? 10.178 -0.791 20.835 1.00 60.31 194 TYR A O 1
ATOM 1517 N N . TYR A 1 195 ? 10.495 0.888 22.290 1.00 62.09 195 TYR A N 1
ATOM 1518 C CA . TYR A 1 195 ? 9.186 0.754 22.937 1.00 62.09 195 TYR A CA 1
ATOM 1519 C C . TYR A 1 195 ? 8.123 1.555 22.191 1.00 62.09 195 TYR A C 1
ATOM 1521 O O . TYR A 1 195 ? 7.848 2.697 22.569 1.00 62.09 195 TYR A O 1
ATOM 1529 N N . LEU A 1 196 ? 7.522 0.982 21.150 1.00 73.31 196 LEU A N 1
ATOM 1530 C CA . LEU A 1 196 ? 6.353 1.585 20.511 1.00 73.31 196 LEU A CA 1
ATOM 1531 C C . LEU A 1 196 ? 5.068 1.116 21.173 1.00 73.31 196 LEU A C 1
ATOM 1533 O O . LEU A 1 196 ? 4.845 -0.081 21.311 1.00 73.31 196 LEU A O 1
ATOM 1537 N N . ALA A 1 197 ? 4.220 2.078 21.520 1.00 84.31 197 ALA A N 1
ATOM 1538 C CA . ALA A 1 197 ? 2.791 1.880 21.709 1.00 84.31 197 ALA A CA 1
ATOM 1539 C C . ALA A 1 197 ? 2.104 2.327 20.421 1.00 84.31 197 ALA A C 1
ATOM 1541 O O . ALA A 1 197 ? 2.407 3.425 19.954 1.00 84.31 197 ALA A O 1
ATOM 1542 N N . THR A 1 198 ? 1.259 1.482 19.836 1.00 87.31 198 THR A N 1
ATOM 1543 C CA . THR A 1 198 ? 0.683 1.717 18.508 1.00 87.31 198 THR A CA 1
ATOM 1544 C C . THR A 1 198 ? -0.537 0.820 18.263 1.00 87.31 198 THR A C 1
ATOM 1546 O O . THR A 1 198 ? -0.830 -0.046 19.087 1.00 87.31 198 THR A O 1
ATOM 1549 N N . GLU A 1 199 ? -1.227 1.019 17.144 1.00 87.81 199 GLU A N 1
ATOM 1550 C CA . GLU A 1 199 ? -2.463 0.346 16.727 1.00 87.81 199 GLU A CA 1
ATOM 1551 C C . GLU A 1 199 ? -3.549 0.336 17.821 1.00 87.81 199 GLU A C 1
ATOM 1553 O O . GLU A 1 199 ? -4.078 -0.712 18.196 1.00 87.81 199 GLU A O 1
ATOM 1558 N N . LEU A 1 200 ? -3.855 1.515 18.369 1.00 93.06 200 LEU A N 1
ATOM 1559 C CA . LEU A 1 200 ? -4.816 1.677 19.457 1.00 93.06 200 LEU A CA 1
ATOM 1560 C C . LEU A 1 200 ? -6.262 1.389 19.012 1.00 93.06 200 LEU A C 1
ATOM 1562 O O . LEU A 1 200 ? -6.718 1.881 17.980 1.00 93.06 200 LEU A O 1
ATOM 1566 N N . SER A 1 201 ? -7.018 0.677 19.853 1.00 94.06 201 SER A N 1
ATOM 1567 C CA . SER A 1 201 ? -8.468 0.476 19.692 1.00 94.06 201 SER A CA 1
ATOM 1568 C C . SER A 1 201 ? -9.168 0.552 21.044 1.00 94.06 201 SER A C 1
ATOM 1570 O O . SER A 1 201 ? -8.869 -0.240 21.931 1.00 94.06 201 SER A O 1
ATOM 1572 N N . VAL A 1 202 ? -10.113 1.474 21.216 1.00 95.69 202 VAL A N 1
ATOM 1573 C CA . VAL A 1 202 ? -10.868 1.639 22.475 1.00 95.69 202 VAL A CA 1
ATOM 1574 C C . VAL A 1 202 ? -12.064 0.685 22.491 1.00 95.69 202 VAL A C 1
ATOM 1576 O O . VAL A 1 202 ? -12.671 0.451 21.448 1.00 95.69 202 VAL A O 1
ATOM 1579 N N . SER A 1 203 ? -12.389 0.117 23.652 1.00 95.25 203 SER A N 1
ATOM 1580 C CA . SER A 1 203 ? -13.570 -0.731 23.822 1.00 95.25 203 SER A CA 1
ATOM 1581 C C . SER A 1 203 ? -14.863 0.076 23.642 1.00 95.25 203 SER A C 1
ATOM 1583 O O . SER A 1 203 ? -14.876 1.270 23.952 1.00 95.25 203 SER A O 1
ATOM 1585 N N . PRO A 1 204 ? -15.969 -0.538 23.173 1.00 92.75 204 PRO A N 1
ATOM 1586 C CA . PRO A 1 204 ? -17.235 0.171 22.961 1.00 92.75 204 PRO A CA 1
ATOM 1587 C C . PRO A 1 204 ? -17.781 0.867 24.214 1.00 92.75 204 PRO A C 1
ATOM 1589 O O . PRO A 1 204 ? -18.391 1.927 24.110 1.00 92.75 204 PRO A O 1
ATOM 1592 N N . ASP A 1 205 ? -17.513 0.305 25.395 1.00 92.19 205 ASP A N 1
ATOM 1593 C CA . ASP A 1 205 ? -17.881 0.877 26.696 1.00 92.19 205 ASP A CA 1
ATOM 1594 C C . ASP A 1 205 ? -16.969 2.036 27.151 1.00 92.19 205 ASP A C 1
ATOM 1596 O O . ASP A 1 205 ? -17.239 2.675 28.164 1.00 92.19 205 ASP A O 1
ATOM 1600 N N . GLY A 1 206 ? -15.878 2.310 26.428 1.00 93.31 206 GLY A N 1
ATOM 1601 C CA . GLY A 1 206 ? -14.931 3.382 26.725 1.00 93.31 206 GLY A CA 1
ATOM 1602 C C . GLY A 1 206 ? -14.017 3.141 27.931 1.00 93.31 206 GLY A C 1
ATOM 1603 O O . GLY A 1 206 ? -13.260 4.041 28.289 1.00 93.31 206 GLY A O 1
ATOM 1604 N N . ASN A 1 207 ? -14.038 1.962 28.561 1.00 94.31 207 ASN A N 1
ATOM 1605 C CA . ASN A 1 207 ? -13.302 1.716 29.810 1.00 94.31 207 ASN A CA 1
ATOM 1606 C C . ASN A 1 207 ? -11.891 1.154 29.604 1.00 94.31 207 ASN A C 1
ATOM 1608 O O . ASN A 1 207 ? -11.043 1.240 30.500 1.00 94.31 207 ASN A O 1
ATOM 1612 N N . SER A 1 208 ? -11.626 0.555 28.446 1.00 96.56 208 SER A N 1
ATOM 1613 C CA . SER A 1 208 ? -10.361 -0.103 28.129 1.00 96.56 208 SER A CA 1
ATOM 1614 C C . SER A 1 208 ? -9.932 0.177 26.693 1.00 96.56 208 SER A C 1
ATOM 1616 O O . SER A 1 208 ? -10.687 0.700 25.877 1.00 96.56 208 SER A O 1
ATOM 1618 N N . PHE A 1 209 ? -8.691 -0.156 26.364 1.00 97.12 209 PHE A N 1
ATOM 1619 C CA . PHE A 1 209 ? -8.200 -0.134 24.996 1.00 97.12 209 PHE A CA 1
ATOM 1620 C C . PHE A 1 209 ? -7.193 -1.256 24.749 1.00 97.12 209 PHE A C 1
ATOM 1622 O O . PHE A 1 209 ? -6.470 -1.679 25.653 1.00 97.12 209 PHE A O 1
ATOM 1629 N N . LEU A 1 210 ? -7.151 -1.730 23.510 1.00 97.12 210 LEU A N 1
ATOM 1630 C CA . LEU A 1 210 ? -6.092 -2.575 22.986 1.00 97.12 210 LEU A CA 1
ATOM 1631 C C . LEU A 1 210 ? -4.954 -1.702 22.471 1.00 97.12 210 LEU A C 1
ATOM 1633 O O . LEU A 1 210 ? -5.174 -0.610 21.944 1.00 97.12 210 LEU A O 1
ATOM 1637 N N . MET A 1 211 ? -3.739 -2.209 22.622 1.00 94.88 211 MET A N 1
ATOM 1638 C CA . MET A 1 211 ? -2.518 -1.570 22.157 1.00 94.88 211 MET A CA 1
ATOM 1639 C C . MET A 1 211 ? -1.529 -2.640 21.718 1.00 94.88 211 MET A C 1
ATOM 1641 O O . MET A 1 211 ? -1.242 -3.579 22.463 1.00 94.88 211 MET A O 1
ATOM 1645 N N . THR A 1 212 ? -0.938 -2.456 20.547 1.00 92.69 212 THR A N 1
ATOM 1646 C CA . THR A 1 212 ? 0.270 -3.180 20.172 1.00 92.69 212 THR A CA 1
ATOM 1647 C C . THR A 1 212 ? 1.455 -2.527 20.853 1.00 92.69 212 THR A C 1
ATOM 1649 O O . THR A 1 212 ? 1.759 -1.351 20.622 1.00 92.69 212 THR A O 1
ATOM 1652 N N . ARG A 1 213 ? 2.154 -3.303 21.682 1.00 90.06 213 ARG A N 1
ATOM 1653 C CA . ARG A 1 213 ? 3.475 -2.933 22.169 1.00 90.06 213 ARG A CA 1
ATOM 1654 C C . ARG A 1 213 ? 4.541 -3.672 21.388 1.00 90.06 213 ARG A C 1
ATOM 1656 O O . ARG A 1 213 ? 4.547 -4.897 21.335 1.00 90.06 213 ARG A O 1
ATOM 1663 N N . GLN A 1 214 ? 5.468 -2.920 20.824 1.00 81.69 214 GLN A N 1
ATOM 1664 C CA . GLN A 1 214 ? 6.676 -3.458 20.221 1.00 81.69 214 GLN A CA 1
ATOM 1665 C C . GLN A 1 214 ? 7.863 -3.060 21.086 1.00 81.69 214 GLN A C 1
ATOM 1667 O O . GLN A 1 214 ? 7.875 -1.941 21.591 1.00 81.69 214 GLN A O 1
ATOM 1672 N N . ASP A 1 215 ? 8.820 -3.968 21.267 1.00 77.69 215 ASP A N 1
ATOM 1673 C CA . ASP A 1 215 ? 9.984 -3.742 22.136 1.00 77.69 215 ASP A CA 1
ATOM 1674 C C . ASP A 1 215 ? 11.303 -3.644 21.389 1.00 77.69 215 ASP A C 1
ATOM 1676 O O . ASP A 1 215 ? 12.309 -3.233 21.959 1.00 77.69 215 ASP A O 1
ATOM 1680 N N . THR A 1 216 ? 11.321 -4.032 20.122 1.00 72.62 216 THR A N 1
ATOM 1681 C CA . THR A 1 216 ? 12.463 -3.901 19.221 1.00 72.62 216 THR A CA 1
ATOM 1682 C C . THR A 1 216 ? 11.947 -3.474 17.852 1.00 72.62 216 THR A C 1
ATOM 1684 O O . THR A 1 216 ? 10.743 -3.402 17.623 1.00 72.62 216 THR A O 1
ATOM 1687 N N . ARG A 1 217 ? 12.844 -3.228 16.900 1.00 65.44 217 ARG A N 1
ATOM 1688 C CA . ARG A 1 217 ? 12.452 -3.032 15.494 1.00 65.44 217 ARG A CA 1
ATOM 1689 C C . ARG A 1 217 ? 11.807 -4.270 14.851 1.00 65.44 217 ARG A C 1
ATOM 1691 O O . ARG A 1 217 ? 11.201 -4.134 13.796 1.00 65.44 217 ARG A O 1
ATOM 1698 N N . TYR A 1 218 ? 11.972 -5.455 15.442 1.00 71.69 218 TYR A N 1
ATOM 1699 C CA . TYR A 1 218 ? 11.514 -6.711 14.858 1.00 71.69 218 TYR A CA 1
ATOM 1700 C C . TYR A 1 218 ? 10.070 -7.007 15.253 1.00 71.69 218 TYR A C 1
ATOM 1702 O O . TYR A 1 218 ? 9.675 -6.895 16.420 1.00 71.69 218 TYR A O 1
ATOM 1710 N N . ASP A 1 219 ? 9.273 -7.415 14.273 1.00 69.31 219 ASP A N 1
ATOM 1711 C CA . ASP A 1 219 ? 7.866 -7.787 14.446 1.00 69.31 219 ASP A CA 1
ATOM 1712 C C . ASP A 1 219 ? 7.684 -8.967 15.420 1.00 69.31 219 ASP A C 1
ATOM 1714 O O . ASP A 1 219 ? 6.670 -9.046 16.112 1.00 69.31 219 ASP A O 1
ATOM 1718 N N . SER A 1 220 ? 8.692 -9.835 15.550 1.00 74.12 220 SER A N 1
ATOM 1719 C CA . SER A 1 220 ? 8.737 -10.941 16.519 1.00 74.12 220 SER A CA 1
ATOM 1720 C C . SER A 1 220 ? 8.678 -10.491 17.986 1.00 74.12 220 SER A C 1
ATOM 1722 O O . SER A 1 220 ? 8.361 -11.292 18.863 1.00 74.12 220 SER A O 1
ATOM 1724 N N . SER A 1 221 ? 8.949 -9.211 18.262 1.00 79.25 221 SER A N 1
ATOM 1725 C CA . SER A 1 221 ? 8.848 -8.611 19.599 1.00 79.25 221 SER A CA 1
ATOM 1726 C C . SER A 1 221 ? 7.503 -7.935 19.887 1.00 79.25 221 SER A C 1
ATOM 1728 O O . SER A 1 221 ? 7.327 -7.369 20.968 1.00 79.25 221 SER A O 1
ATOM 1730 N N . SER A 1 222 ? 6.569 -7.953 18.930 1.00 86.25 222 SER A N 1
ATOM 1731 C CA . SER A 1 222 ? 5.233 -7.383 19.117 1.00 86.25 222 SER A CA 1
ATOM 1732 C C . SER A 1 222 ? 4.421 -8.183 20.133 1.00 86.25 222 SER A C 1
ATOM 1734 O O . SER A 1 222 ? 4.552 -9.402 20.250 1.00 86.25 222 SER A O 1
ATOM 1736 N N . ARG A 1 223 ? 3.567 -7.500 20.886 1.00 91.44 223 ARG A N 1
ATOM 1737 C CA . ARG A 1 223 ? 2.579 -8.110 21.771 1.00 91.44 223 ARG A CA 1
ATOM 1738 C C . ARG A 1 223 ? 1.327 -7.252 21.821 1.00 91.44 223 ARG A C 1
ATOM 1740 O O . ARG A 1 223 ? 1.413 -6.025 21.865 1.00 91.44 223 ARG A O 1
ATOM 1747 N N . LEU A 1 224 ? 0.181 -7.914 21.877 1.00 95.31 224 LEU A N 1
ATOM 1748 C CA . LEU A 1 224 ? -1.101 -7.261 22.069 1.00 95.31 224 LEU A CA 1
ATOM 1749 C C . LEU A 1 224 ? -1.362 -7.144 23.570 1.00 95.31 224 LEU A C 1
ATOM 1751 O O . LEU A 1 224 ? -1.345 -8.148 24.286 1.00 95.31 224 LEU A O 1
ATOM 1755 N N . GLU A 1 225 ? -1.595 -5.928 24.049 1.00 96.38 225 GLU A N 1
ATOM 1756 C CA . GLU A 1 225 ? -1.909 -5.636 25.446 1.00 96.38 225 GLU A CA 1
ATOM 1757 C C . GLU A 1 225 ? -3.319 -5.051 25.568 1.00 96.38 225 GLU A C 1
ATOM 1759 O O . GLU A 1 225 ? -3.720 -4.200 24.776 1.00 96.38 225 GLU A O 1
ATOM 1764 N N . LEU A 1 226 ? -4.053 -5.496 26.590 1.00 97.50 226 LEU A N 1
ATOM 1765 C CA . LEU A 1 226 ? -5.305 -4.891 27.037 1.00 97.50 226 LEU A CA 1
ATOM 1766 C C . LEU A 1 226 ? -4.991 -3.946 28.193 1.00 97.50 226 LEU A C 1
ATOM 1768 O O . LEU A 1 226 ? -4.363 -4.355 29.175 1.00 97.50 226 LEU A O 1
ATOM 1772 N N . VAL A 1 227 ? -5.434 -2.699 28.082 1.00 97.50 227 VAL A N 1
ATOM 1773 C CA . VAL A 1 227 ? -5.120 -1.624 29.021 1.00 97.50 227 VAL A CA 1
ATOM 1774 C C . VAL A 1 227 ? -6.405 -0.976 29.516 1.00 97.50 227 VAL A C 1
ATOM 1776 O O . VAL A 1 227 ? -7.254 -0.577 28.727 1.00 97.50 227 VAL A O 1
ATOM 1779 N N . ASN A 1 228 ? -6.538 -0.821 30.828 1.00 96.94 228 ASN A N 1
ATOM 1780 C CA . ASN A 1 228 ? -7.610 -0.037 31.422 1.00 96.94 228 ASN A CA 1
ATOM 1781 C C . ASN A 1 228 ? -7.356 1.462 31.175 1.00 96.94 228 ASN A C 1
ATOM 1783 O O . ASN A 1 228 ? -6.287 1.976 31.513 1.00 96.94 228 ASN A O 1
ATOM 1787 N N . LEU A 1 229 ? -8.335 2.158 30.596 1.00 95.25 229 LEU A N 1
ATOM 1788 C CA . LEU A 1 229 ? -8.192 3.545 30.143 1.00 95.25 229 LEU A CA 1
ATOM 1789 C C . LEU A 1 229 ? -7.980 4.521 31.314 1.00 95.25 229 LEU A C 1
ATOM 1791 O O . LEU A 1 229 ? -7.240 5.496 31.190 1.00 95.25 229 LEU A O 1
ATOM 1795 N N . GLU A 1 230 ? -8.593 4.237 32.462 1.00 94.44 230 GLU A N 1
ATOM 1796 C CA . GLU A 1 230 ? -8.510 5.076 33.655 1.00 94.44 230 GLU A CA 1
ATOM 1797 C C . GLU A 1 230 ? -7.189 4.848 34.405 1.00 94.44 230 GLU A C 1
ATOM 1799 O O . GLU A 1 230 ? -6.384 5.752 34.610 1.00 94.44 230 GLU A O 1
ATOM 1804 N N . THR A 1 231 ? -6.915 3.611 34.796 1.00 95.62 231 THR A N 1
ATOM 1805 C CA . THR A 1 231 ? -5.802 3.292 35.701 1.00 95.62 231 THR A CA 1
ATOM 1806 C C . THR A 1 231 ? -4.475 3.051 34.986 1.00 95.62 231 THR A C 1
ATOM 1808 O O . THR A 1 231 ? -3.432 3.032 35.635 1.00 95.62 231 THR A O 1
ATOM 1811 N N . GLY A 1 232 ? -4.491 2.790 33.675 1.00 95.12 232 GLY A N 1
ATOM 1812 C CA . GLY A 1 232 ? -3.318 2.328 32.930 1.00 95.12 232 GLY A CA 1
ATOM 1813 C C . GLY A 1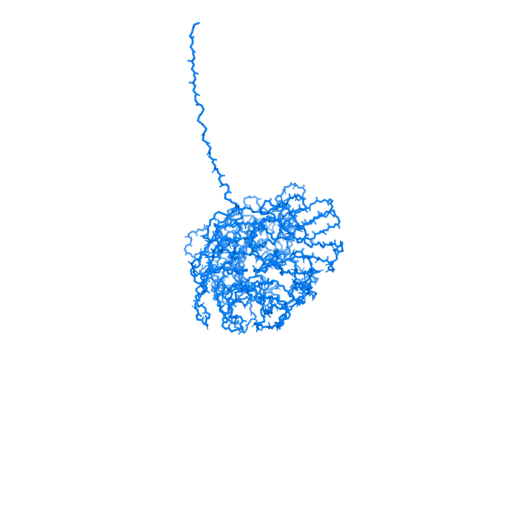 232 ? -2.862 0.910 33.300 1.00 95.12 232 GLY A C 1
ATOM 1814 O O . GLY A 1 232 ? -1.841 0.446 32.785 1.00 95.12 232 GLY A O 1
ATOM 1815 N N . LYS A 1 233 ? -3.596 0.192 34.170 1.00 95.94 233 LYS A N 1
ATOM 1816 C CA . LYS A 1 233 ? -3.338 -1.228 34.445 1.00 95.94 233 LYS A CA 1
ATOM 1817 C C . LYS A 1 233 ? -3.451 -2.008 33.140 1.00 95.94 233 LYS A C 1
ATOM 1819 O O . LYS A 1 233 ? -4.412 -1.832 32.396 1.00 95.94 233 LYS A O 1
ATOM 1824 N N . ARG A 1 234 ? -2.471 -2.867 32.868 1.00 93.94 234 ARG A N 1
ATOM 1825 C CA . ARG A 1 234 ? -2.360 -3.583 31.595 1.00 93.94 234 ARG A CA 1
ATOM 1826 C C . ARG A 1 234 ? -2.013 -5.046 31.781 1.00 93.94 234 ARG A C 1
ATOM 1828 O O . ARG A 1 234 ? -1.292 -5.395 32.715 1.00 93.94 234 ARG A O 1
ATOM 1835 N N . ARG A 1 235 ? -2.462 -5.873 30.843 1.00 94.69 235 ARG A N 1
ATOM 1836 C CA . ARG A 1 235 ? -2.059 -7.276 30.714 1.00 94.69 235 ARG A CA 1
ATOM 1837 C C . ARG A 1 235 ? -1.788 -7.627 29.259 1.00 94.69 235 ARG A C 1
ATOM 1839 O O . ARG A 1 235 ? -2.373 -7.038 28.355 1.00 94.69 235 ARG A O 1
ATOM 1846 N N . VAL A 1 236 ? -0.918 -8.606 29.045 1.00 95.38 236 VAL A N 1
ATOM 1847 C CA . VAL A 1 236 ? -0.664 -9.163 27.714 1.00 95.38 236 VAL A CA 1
ATOM 1848 C C . VAL A 1 236 ? -1.814 -10.100 27.354 1.00 95.38 236 VAL A C 1
ATOM 1850 O O . VAL A 1 236 ? -2.104 -11.024 28.105 1.00 95.38 236 VAL A O 1
ATOM 1853 N N . VAL A 1 237 ? -2.445 -9.859 26.207 1.00 95.50 237 VAL A N 1
ATOM 1854 C CA . VAL A 1 237 ? -3.416 -10.772 25.589 1.00 95.50 237 VAL A CA 1
ATOM 1855 C C . VAL A 1 237 ? -2.666 -11.892 24.876 1.00 95.50 237 VAL A C 1
ATOM 1857 O O . VAL A 1 237 ? -2.950 -13.070 25.075 1.00 95.50 237 VAL A O 1
ATOM 1860 N N . ARG A 1 238 ? -1.669 -11.534 24.053 1.00 94.06 238 ARG A N 1
ATOM 1861 C CA . ARG A 1 238 ? -0.849 -12.503 23.317 1.00 94.06 238 ARG A CA 1
ATOM 1862 C C . ARG A 1 238 ? 0.496 -11.906 22.893 1.00 94.06 238 ARG A C 1
ATOM 1864 O O . ARG A 1 238 ? 0.574 -10.736 22.523 1.00 94.06 238 ARG A O 1
ATOM 1871 N N . ASN A 1 239 ? 1.548 -12.725 22.910 1.00 91.25 239 ASN A N 1
ATOM 1872 C CA . ASN A 1 239 ? 2.845 -12.400 22.304 1.00 91.25 239 ASN A CA 1
ATOM 1873 C C . ASN A 1 239 ? 2.819 -12.651 20.787 1.00 91.25 239 ASN A C 1
ATOM 1875 O O . ASN A 1 239 ? 2.044 -13.479 20.313 1.00 91.25 239 ASN A O 1
ATOM 1879 N N . GLN A 1 240 ? 3.689 -11.971 20.040 1.00 88.75 240 GLN A N 1
ATOM 1880 C CA . GLN A 1 240 ? 3.727 -11.990 18.572 1.00 88.75 240 GLN A CA 1
ATOM 1881 C C . GLN A 1 240 ? 2.353 -11.689 17.963 1.00 88.75 240 GLN A C 1
ATOM 1883 O O . GLN A 1 240 ? 1.877 -12.402 17.079 1.00 88.75 240 GLN A O 1
ATOM 1888 N N . ALA A 1 241 ? 1.690 -10.670 18.509 1.00 91.81 241 ALA A N 1
ATOM 1889 C CA . ALA A 1 241 ? 0.332 -10.280 18.162 1.00 91.81 241 ALA A CA 1
ATOM 1890 C C . ALA A 1 241 ? 0.187 -8.760 18.147 1.00 91.81 241 ALA A C 1
ATOM 1892 O O . ALA A 1 241 ? 0.931 -8.061 18.841 1.00 91.81 241 ALA A O 1
ATOM 1893 N N . ARG A 1 242 ? -0.764 -8.267 17.349 1.00 92.38 242 ARG A N 1
ATOM 1894 C CA . ARG A 1 242 ? -0.928 -6.844 17.053 1.00 92.38 242 ARG A CA 1
ATOM 1895 C C . ARG A 1 242 ? -2.262 -6.507 16.376 1.00 92.38 242 ARG A C 1
ATOM 1897 O O . ARG A 1 242 ? -3.034 -7.411 16.065 1.00 92.38 242 ARG A O 1
ATOM 1904 N N . GLU A 1 243 ? -2.488 -5.219 16.109 1.00 91.75 243 GLU A N 1
ATOM 1905 C CA . GLU A 1 243 ? -3.613 -4.692 15.314 1.00 91.75 243 GLU A CA 1
ATOM 1906 C C . GLU A 1 243 ? -4.983 -5.165 15.827 1.00 91.75 243 GLU A C 1
ATOM 1908 O O . GLU A 1 243 ? -5.839 -5.601 15.060 1.00 91.75 243 GLU A O 1
ATOM 1913 N N . GLY A 1 244 ? -5.175 -5.124 17.148 1.00 94.75 244 GLY A N 1
ATOM 1914 C CA . GLY A 1 244 ? -6.409 -5.584 17.777 1.00 94.75 244 GLY A CA 1
ATOM 1915 C C . GLY A 1 244 ? -7.596 -4.634 17.580 1.00 94.75 244 GLY A C 1
ATOM 1916 O O . GLY A 1 244 ? -7.433 -3.414 17.615 1.00 94.75 244 GLY A O 1
ATOM 1917 N N . GLU A 1 245 ? -8.800 -5.186 17.436 1.00 95.56 245 GLU A N 1
ATOM 1918 C CA . GLU A 1 245 ? -10.076 -4.470 17.564 1.00 95.56 245 GLU A CA 1
ATOM 1919 C C . GLU A 1 245 ? -11.009 -5.187 18.529 1.00 95.56 245 GLU A C 1
ATOM 1921 O O . GLU A 1 245 ? -11.016 -6.414 18.573 1.00 95.56 245 GLU A O 1
ATOM 1926 N N . PHE A 1 246 ? -11.847 -4.428 19.230 1.00 95.56 246 PHE A N 1
ATOM 1927 C CA . PHE A 1 246 ? -13.031 -4.966 19.892 1.00 95.56 246 PHE A CA 1
ATOM 1928 C C . PHE A 1 246 ? -14.165 -5.213 18.899 1.00 95.56 246 PHE A C 1
ATOM 1930 O O . PHE A 1 246 ? -14.335 -4.475 17.931 1.00 95.56 246 PHE A O 1
ATOM 1937 N N . SER A 1 247 ? -14.986 -6.224 19.165 1.00 94.25 247 SER A N 1
ATOM 1938 C CA . SER A 1 247 ? -16.279 -6.348 18.503 1.00 94.25 247 SER A CA 1
ATOM 1939 C C . SER A 1 247 ? -17.187 -5.169 18.891 1.00 94.25 247 SER A C 1
ATOM 1941 O O . SER A 1 247 ? -17.039 -4.620 19.987 1.00 94.25 247 SER A O 1
ATOM 1943 N N . PRO A 1 248 ? -18.141 -4.757 18.033 1.00 91.06 248 PRO A N 1
ATOM 1944 C CA . PRO A 1 248 ? -19.007 -3.606 18.311 1.00 91.06 248 PRO A CA 1
ATOM 1945 C C . PRO A 1 248 ? -19.845 -3.740 19.588 1.00 91.06 248 PRO A C 1
ATOM 1947 O O . PRO A 1 248 ? -20.179 -2.736 20.210 1.00 91.06 248 PRO A O 1
ATOM 1950 N N . ASP A 1 249 ? -20.173 -4.971 19.980 1.00 90.88 249 ASP A N 1
ATOM 1951 C CA . 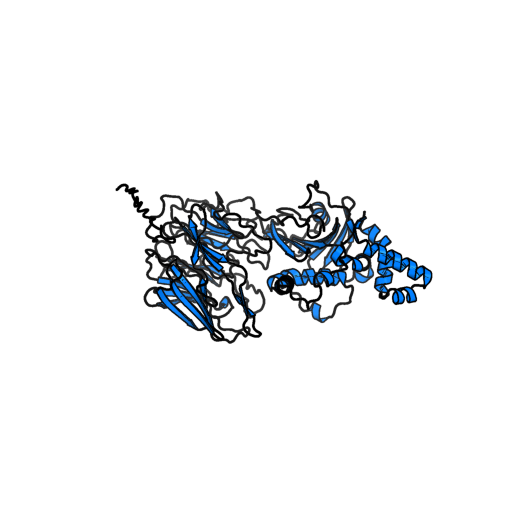ASP A 1 249 ? -20.897 -5.307 21.212 1.00 90.88 249 ASP A CA 1
ATOM 1952 C C . ASP A 1 249 ? -19.980 -5.436 22.447 1.00 90.88 249 ASP A C 1
ATOM 1954 O O . ASP A 1 249 ? -20.465 -5.613 23.561 1.00 90.88 249 ASP A O 1
ATOM 1958 N N . GLY A 1 250 ? -18.657 -5.364 22.266 1.00 93.75 250 GLY A N 1
ATOM 1959 C CA . GLY A 1 250 ? -17.665 -5.482 23.332 1.00 93.75 250 GLY A CA 1
ATOM 1960 C C . GLY A 1 250 ? -17.484 -6.893 23.898 1.00 93.75 250 GLY A C 1
ATOM 1961 O O . GLY A 1 250 ? -16.787 -7.043 24.903 1.00 93.75 250 GLY A O 1
ATOM 1962 N N . SER A 1 251 ? -18.078 -7.926 23.294 1.00 94.75 251 SER A N 1
ATOM 1963 C CA . SER A 1 251 ? -17.974 -9.306 23.790 1.00 94.75 251 SER A CA 1
ATOM 1964 C C . SER A 1 251 ? -16.649 -9.982 23.420 1.00 94.75 251 SER A C 1
ATOM 1966 O O . SER A 1 251 ? -16.165 -10.851 24.150 1.00 94.75 251 SER A O 1
ATOM 1968 N N . GLY A 1 252 ? -16.018 -9.553 22.327 1.00 95.69 252 GLY A N 1
ATOM 1969 C CA . GLY A 1 252 ? -14.827 -10.181 21.774 1.00 95.69 252 GLY A CA 1
ATOM 1970 C C . GLY A 1 252 ? -13.806 -9.197 21.221 1.00 95.69 252 GLY A C 1
ATOM 1971 O O . GLY A 1 252 ? -14.013 -7.983 21.183 1.00 95.69 252 GLY A O 1
ATOM 1972 N N . ILE A 1 253 ? -12.677 -9.749 20.788 1.00 97.44 253 ILE A N 1
ATOM 1973 C CA . ILE A 1 253 ? -11.624 -9.038 20.067 1.00 97.44 253 ILE A CA 1
ATOM 1974 C C . ILE A 1 253 ? -11.156 -9.852 18.865 1.00 97.44 253 ILE A C 1
ATOM 1976 O O . ILE A 1 253 ? -11.165 -11.081 18.903 1.00 97.44 253 ILE A O 1
ATOM 1980 N N . VAL A 1 254 ? -10.698 -9.165 17.823 1.00 97.62 254 VAL A N 1
ATOM 1981 C CA . VAL A 1 254 ? -9.994 -9.735 16.669 1.00 97.62 254 VAL A CA 1
ATOM 1982 C C . VAL A 1 254 ? -8.607 -9.120 16.592 1.00 97.62 254 VAL A C 1
ATOM 1984 O O . VAL A 1 254 ? -8.443 -7.944 16.900 1.00 97.62 254 VAL A O 1
ATOM 1987 N N . PHE A 1 255 ? -7.598 -9.895 16.211 1.00 96.62 255 PHE A N 1
ATOM 1988 C CA . PHE A 1 255 ? -6.226 -9.405 16.085 1.00 96.62 255 PHE A CA 1
ATOM 1989 C C . PHE A 1 255 ? -5.397 -10.267 15.129 1.00 96.62 255 PHE A C 1
ATOM 1991 O O . PHE A 1 255 ? -5.743 -11.412 14.833 1.00 96.62 255 PHE A O 1
ATOM 1998 N N . ALA A 1 256 ? -4.275 -9.719 14.668 1.00 94.00 256 ALA A N 1
ATOM 1999 C CA . ALA A 1 256 ? -3.283 -10.436 13.877 1.00 94.00 256 ALA A CA 1
ATOM 2000 C C . ALA A 1 256 ? -2.218 -11.042 14.804 1.00 94.00 256 ALA A C 1
ATOM 2002 O O . ALA A 1 256 ? -1.702 -10.354 15.686 1.00 94.00 256 ALA A O 1
ATOM 2003 N N . ALA A 1 257 ? -1.861 -12.315 14.627 1.00 92.44 257 ALA A N 1
ATOM 2004 C CA . ALA A 1 257 ? -0.773 -12.950 15.378 1.00 92.44 257 ALA A CA 1
ATOM 2005 C C . ALA A 1 257 ? 0.010 -13.965 14.538 1.00 92.44 257 ALA A C 1
ATOM 2007 O O . ALA A 1 257 ? -0.432 -14.341 13.452 1.00 92.44 257 ALA A O 1
ATOM 2008 N N . GLY A 1 258 ? 1.199 -14.353 15.017 1.00 86.38 258 GLY A N 1
ATOM 2009 C CA . GLY A 1 258 ? 2.087 -15.300 14.334 1.00 86.38 258 GLY A CA 1
ATOM 2010 C C . GLY A 1 258 ? 1.314 -16.490 13.753 1.00 86.38 258 GLY A C 1
ATOM 2011 O O . GLY A 1 258 ? 0.543 -17.153 14.460 1.00 86.38 258 GLY A O 1
ATOM 2012 N N . GLY A 1 259 ? 1.445 -16.672 12.439 1.00 80.69 259 GLY A N 1
ATOM 2013 C CA . GLY A 1 259 ? 0.621 -17.581 11.652 1.00 80.69 259 GLY A CA 1
ATOM 2014 C C . GLY A 1 259 ? 1.258 -18.939 11.374 1.00 80.69 259 GLY A C 1
ATOM 2015 O O . GLY A 1 259 ? 2.144 -19.380 12.089 1.00 80.69 259 GLY A O 1
ATOM 2016 N N . SER A 1 260 ? 0.806 -19.638 10.327 1.00 72.00 260 SER A N 1
ATOM 2017 C CA . SER A 1 260 ? 1.402 -20.928 9.901 1.00 72.00 260 SER A CA 1
ATOM 2018 C C . SER A 1 260 ? 2.029 -20.924 8.513 1.00 72.00 260 SER A C 1
ATOM 2020 O O . SER A 1 260 ? 2.278 -21.992 7.951 1.00 72.00 260 SER A O 1
ATOM 2022 N N . GLY A 1 261 ? 2.217 -19.749 7.915 1.00 73.06 261 GLY A N 1
ATOM 2023 C CA . GLY A 1 261 ? 2.933 -19.643 6.649 1.00 73.06 261 GLY A CA 1
ATOM 2024 C C . GLY A 1 261 ? 4.428 -19.947 6.805 1.00 73.06 261 GLY A C 1
ATOM 2025 O O . GLY A 1 261 ? 4.955 -19.895 7.920 1.00 73.06 261 GLY A O 1
ATOM 2026 N N . PRO A 1 262 ? 5.131 -20.246 5.698 1.00 73.94 262 PRO A N 1
ATOM 2027 C CA . PRO A 1 262 ? 6.583 -20.354 5.724 1.00 73.94 262 PRO A CA 1
ATOM 2028 C C . PRO A 1 262 ? 7.181 -19.022 6.169 1.00 73.94 262 PRO A C 1
ATOM 2030 O O . PRO A 1 262 ? 6.680 -17.958 5.804 1.00 73.94 262 PRO A O 1
ATOM 2033 N N . GLU A 1 263 ? 8.251 -19.091 6.947 1.00 76.75 263 GLU A N 1
ATOM 2034 C CA . GLU A 1 263 ? 8.955 -17.915 7.433 1.00 76.75 263 GLU A CA 1
ATOM 2035 C C . GLU A 1 263 ? 9.420 -17.032 6.264 1.00 76.75 263 GLU A C 1
ATOM 2037 O O . GLU A 1 263 ? 9.981 -17.512 5.274 1.00 76.75 263 GLU A O 1
ATOM 2042 N N . VAL A 1 264 ? 9.146 -15.734 6.363 1.00 68.88 264 VAL A N 1
ATOM 2043 C CA . VAL A 1 264 ? 9.526 -14.733 5.370 1.00 68.88 264 VAL A CA 1
ATOM 2044 C C . VAL A 1 264 ? 10.532 -13.793 6.010 1.00 68.88 264 VAL A C 1
ATOM 2046 O O . VAL A 1 264 ? 10.254 -13.191 7.043 1.00 68.88 264 VAL A O 1
ATOM 2049 N N . CYS A 1 265 ? 11.688 -13.659 5.370 1.00 61.97 265 CYS A N 1
ATOM 2050 C CA . CYS A 1 265 ? 12.761 -12.763 5.779 1.00 61.97 265 CYS A CA 1
ATOM 2051 C C . CYS A 1 265 ? 12.862 -11.618 4.772 1.00 61.97 265 CYS A C 1
ATOM 2053 O O . CYS A 1 265 ? 12.913 -11.876 3.565 1.00 61.97 265 CYS A O 1
ATOM 2055 N N . TYR A 1 266 ? 12.916 -10.369 5.236 1.00 56.91 266 TYR A N 1
ATOM 2056 C CA . TYR A 1 266 ? 13.061 -9.224 4.332 1.00 56.91 266 TYR A CA 1
ATOM 2057 C C . TYR A 1 266 ? 14.519 -8.809 4.147 1.00 56.91 266 TYR A C 1
ATOM 2059 O O . TYR A 1 266 ? 14.976 -8.686 3.012 1.00 56.91 266 TYR A O 1
ATOM 2067 N N . GLN A 1 267 ? 15.248 -8.577 5.244 1.00 54.34 267 GLN A N 1
ATOM 2068 C CA . GLN A 1 267 ? 16.611 -8.027 5.188 1.00 54.34 267 GLN A CA 1
ATOM 2069 C C . GLN A 1 267 ? 17.670 -8.915 5.846 1.00 54.34 267 GLN A C 1
ATOM 2071 O O . GLN A 1 267 ? 18.795 -8.975 5.354 1.00 54.34 267 GLN A O 1
ATOM 2076 N N . SER A 1 268 ? 17.333 -9.600 6.938 1.00 59.41 268 SER A N 1
ATOM 2077 C CA . SER A 1 268 ? 18.270 -10.436 7.690 1.00 59.41 268 SER A CA 1
ATOM 2078 C C . SER A 1 268 ? 17.557 -11.629 8.330 1.00 59.41 268 SER A C 1
ATOM 2080 O O . SER A 1 268 ? 16.330 -11.732 8.254 1.00 59.41 268 SER A O 1
ATOM 2082 N N . LYS A 1 269 ? 18.324 -12.544 8.940 1.00 66.88 269 LYS A N 1
ATOM 2083 C CA . LYS A 1 269 ? 17.762 -13.717 9.627 1.00 66.88 269 LYS A CA 1
ATOM 2084 C C . LYS A 1 269 ? 16.948 -13.337 10.868 1.00 66.88 269 LYS A C 1
ATOM 2086 O O . LYS A 1 269 ? 16.021 -14.036 11.242 1.00 66.88 269 LYS A O 1
ATOM 2091 N N . GLU A 1 270 ? 17.292 -12.219 11.488 1.00 64.38 270 GLU A N 1
ATOM 2092 C CA . GLU A 1 270 ? 16.655 -11.689 12.694 1.00 64.38 270 GLU A CA 1
ATOM 2093 C C . GLU A 1 270 ? 15.291 -11.041 12.398 1.00 64.38 270 GLU A C 1
ATOM 2095 O O . GLU A 1 270 ? 14.470 -10.888 13.299 1.00 64.38 270 GLU A O 1
ATOM 2100 N N . ASP A 1 271 ? 15.043 -10.686 11.134 1.00 63.66 271 ASP A N 1
ATOM 2101 C CA . ASP A 1 271 ? 13.777 -10.135 10.632 1.00 63.66 271 ASP A CA 1
ATOM 2102 C C . ASP A 1 271 ? 12.877 -11.202 9.989 1.00 63.66 271 ASP A C 1
ATOM 2104 O O . ASP A 1 271 ? 11.855 -10.907 9.367 1.00 63.66 271 ASP A O 1
ATOM 2108 N N . CYS A 1 272 ? 13.278 -12.464 10.097 1.00 69.12 272 CYS A N 1
ATOM 2109 C CA . CYS A 1 272 ? 12.453 -13.563 9.657 1.00 69.12 272 CYS A CA 1
ATOM 2110 C C . CYS A 1 272 ? 11.256 -13.720 10.605 1.00 69.12 272 CYS A C 1
ATOM 2112 O O . CYS A 1 272 ? 11.386 -13.722 11.832 1.00 69.12 272 CYS A O 1
ATOM 2114 N N . ARG A 1 273 ? 10.056 -13.811 10.027 1.00 74.56 273 ARG A N 1
ATOM 2115 C CA . ARG A 1 273 ? 8.838 -14.126 10.777 1.00 74.56 273 ARG A CA 1
ATOM 2116 C C . ARG A 1 273 ? 7.865 -14.932 9.946 1.00 74.56 273 ARG A C 1
ATOM 2118 O O . ARG A 1 273 ? 7.843 -14.845 8.718 1.00 74.56 273 ARG A O 1
ATOM 2125 N N . GLN A 1 274 ? 6.992 -15.662 10.624 1.00 81.19 274 GLN A N 1
ATOM 2126 C CA . GLN A 1 274 ? 5.826 -16.225 9.963 1.00 81.19 274 GLN A CA 1
ATOM 2127 C C . GLN A 1 274 ? 4.874 -15.093 9.525 1.00 81.19 274 GLN A C 1
ATOM 2129 O O . GLN A 1 274 ? 4.761 -14.068 10.215 1.00 81.19 274 GLN A O 1
ATOM 2134 N N . PRO A 1 275 ? 4.194 -15.249 8.376 1.00 83.19 275 PRO A N 1
ATOM 2135 C CA . PRO A 1 275 ? 3.075 -14.395 8.002 1.00 83.19 275 PRO A CA 1
ATOM 2136 C C . PRO A 1 275 ? 2.020 -14.381 9.111 1.00 83.19 275 PRO A C 1
ATOM 2138 O O . PRO A 1 275 ? 1.821 -15.402 9.769 1.00 83.19 275 PRO A O 1
ATOM 2141 N N . TYR A 1 276 ? 1.380 -13.236 9.340 1.00 87.69 276 TYR A N 1
ATOM 2142 C CA . TYR A 1 276 ? 0.315 -13.131 10.336 1.00 87.69 276 TYR A CA 1
ATOM 2143 C C . TYR A 1 276 ? -0.963 -13.821 9.849 1.00 87.69 276 TYR A C 1
ATOM 2145 O O . TYR A 1 276 ? -1.343 -13.647 8.696 1.00 87.69 276 TYR A O 1
ATOM 2153 N N . ASP A 1 277 ? -1.634 -14.545 10.743 1.00 93.44 277 ASP A N 1
ATOM 2154 C CA . ASP A 1 277 ? -3.024 -14.978 10.571 1.00 93.44 277 ASP A CA 1
ATOM 2155 C C . ASP A 1 277 ? -3.920 -14.226 11.571 1.00 93.44 277 ASP A C 1
ATOM 2157 O O . ASP A 1 277 ? -3.443 -13.631 12.544 1.00 93.44 277 ASP A O 1
ATOM 2161 N N . LEU A 1 278 ? -5.229 -14.281 11.350 1.00 96.19 278 LEU A N 1
ATOM 2162 C CA . LEU A 1 278 ? -6.243 -13.684 12.205 1.00 96.19 278 LEU A CA 1
ATOM 2163 C C . LEU A 1 278 ? -6.667 -14.637 13.318 1.00 96.19 278 LEU A C 1
ATOM 2165 O O . LEU A 1 278 ? -6.861 -15.842 13.121 1.00 96.19 278 LEU A O 1
ATOM 2169 N N . TYR A 1 279 ? -6.868 -14.056 14.489 1.00 96.19 279 TYR A N 1
ATOM 2170 C CA . TYR A 1 279 ? -7.339 -14.721 15.691 1.00 96.19 279 TYR A CA 1
ATOM 2171 C C . TYR A 1 279 ? -8.457 -13.898 16.315 1.00 96.19 279 TYR A C 1
ATOM 2173 O O . TYR A 1 279 ? -8.501 -12.677 16.160 1.00 96.19 279 TYR A O 1
ATOM 2181 N N . VAL A 1 280 ? -9.325 -14.577 17.054 1.00 96.25 280 VAL A N 1
ATOM 2182 C CA . VAL A 1 280 ? -10.332 -13.952 17.909 1.00 96.25 280 VAL A CA 1
ATOM 2183 C C . VAL A 1 280 ? -10.215 -14.488 19.330 1.00 96.25 280 VAL A C 1
ATOM 2185 O O . VAL A 1 280 ? -9.676 -15.574 19.563 1.00 96.25 280 VAL A O 1
ATOM 2188 N N . ALA A 1 281 ? -10.693 -13.705 20.286 1.00 95.75 281 ALA A N 1
ATOM 2189 C CA . ALA A 1 281 ? -10.736 -14.039 21.703 1.00 95.75 281 ALA A CA 1
ATOM 2190 C C . ALA A 1 281 ? -11.927 -13.327 22.361 1.00 95.75 281 ALA A C 1
ATOM 2192 O O . ALA A 1 281 ? -12.514 -12.425 21.759 1.00 95.75 281 ALA A O 1
ATOM 2193 N N . GLY A 1 282 ? -12.260 -13.694 23.598 1.00 95.88 282 GLY A N 1
ATOM 2194 C CA . GLY A 1 282 ? -13.133 -12.881 24.444 1.00 95.88 282 GLY A CA 1
ATOM 2195 C C . GLY A 1 282 ? -12.533 -11.490 24.672 1.00 95.88 282 GLY A C 1
ATOM 2196 O O . GLY A 1 282 ? -11.324 -11.296 24.524 1.00 95.88 282 GLY A O 1
ATOM 2197 N N . SER A 1 283 ? -13.351 -10.503 25.039 1.00 95.06 283 SER A N 1
ATOM 2198 C CA . SER A 1 283 ? -12.882 -9.123 25.268 1.00 95.06 283 SER A CA 1
ATOM 2199 C C . SER A 1 283 ? -11.895 -8.980 26.428 1.00 95.06 283 SER A C 1
ATOM 2201 O O . SER A 1 283 ? -11.125 -8.020 26.503 1.00 95.06 283 SER A O 1
ATOM 2203 N N . ASP A 1 284 ? -11.850 -9.984 27.297 1.00 90.88 284 ASP A N 1
ATOM 2204 C CA . ASP A 1 284 ? -10.864 -10.142 28.352 1.00 90.88 284 ASP A CA 1
ATOM 2205 C C . ASP A 1 284 ? -9.553 -10.813 27.867 1.00 90.88 284 ASP A C 1
ATOM 2207 O O . ASP A 1 284 ? -8.580 -10.909 28.615 1.00 90.88 284 ASP A O 1
ATOM 2211 N N . GLY A 1 285 ? -9.491 -11.245 26.609 1.00 91.75 285 GLY A N 1
ATOM 2212 C CA . GLY A 1 285 ? -8.368 -11.957 26.005 1.00 91.75 285 GLY A CA 1
ATOM 2213 C C . GLY A 1 285 ? -8.375 -13.473 26.230 1.00 91.75 285 GLY A C 1
ATOM 2214 O O . GLY A 1 285 ? -7.430 -14.140 25.812 1.00 91.75 285 GLY A O 1
ATOM 2215 N N . SER A 1 286 ? -9.401 -14.033 26.877 1.00 93.50 286 SER A N 1
ATOM 2216 C CA . SER A 1 286 ? -9.555 -15.481 27.060 1.00 93.50 286 SER A CA 1
ATOM 2217 C C . SER A 1 286 ? -10.056 -16.176 25.784 1.00 93.50 286 SER A C 1
ATOM 2219 O O . SER A 1 286 ? -10.525 -15.535 24.845 1.00 93.50 286 SER A O 1
ATOM 2221 N N . GLY A 1 287 ? -9.939 -17.506 25.708 1.00 93.56 287 GLY A N 1
ATOM 2222 C CA . GLY A 1 287 ? -10.536 -18.277 24.605 1.00 93.56 287 GLY A CA 1
ATOM 2223 C C . GLY A 1 287 ? -9.941 -18.001 23.216 1.00 93.56 287 GLY A C 1
ATOM 2224 O O . GLY A 1 287 ? -10.642 -18.125 22.211 1.00 93.56 287 GLY A O 1
ATOM 2225 N N . VAL A 1 288 ? -8.659 -17.618 23.152 1.00 93.94 288 VAL A N 1
ATOM 2226 C CA . VAL A 1 288 ? -7.966 -17.316 21.891 1.00 93.94 288 VAL A CA 1
ATOM 2227 C C . VAL A 1 288 ? -8.053 -18.499 20.927 1.00 93.94 288 VAL A C 1
ATOM 2229 O O . VAL A 1 288 ? -7.509 -19.570 21.200 1.00 93.94 288 VAL A O 1
ATOM 2232 N N . HIS A 1 289 ? -8.642 -18.280 19.756 1.00 92.62 289 HIS A N 1
ATOM 2233 C CA . HIS A 1 289 ? -8.654 -19.254 18.673 1.00 92.62 289 HIS A CA 1
ATOM 2234 C C . HIS A 1 289 ? -8.393 -18.599 17.321 1.00 92.62 289 HIS A C 1
ATOM 2236 O O . HIS A 1 289 ? -8.525 -17.393 17.125 1.00 92.62 289 HIS A O 1
ATOM 2242 N N . ARG A 1 290 ? -7.934 -19.424 16.386 1.00 94.25 290 ARG A N 1
ATOM 2243 C CA . ARG A 1 290 ? -7.457 -18.987 15.079 1.00 94.25 290 ARG A CA 1
ATOM 2244 C C . ARG A 1 290 ? -8.575 -19.038 14.045 1.00 94.25 290 ARG A C 1
ATOM 2246 O O . ARG A 1 290 ? -9.194 -20.089 13.884 1.00 94.25 290 ARG A O 1
ATOM 2253 N N . VAL A 1 291 ? -8.748 -17.944 13.310 1.00 95.38 291 VAL A N 1
ATOM 2254 C CA . VAL A 1 291 ? -9.794 -17.757 12.292 1.00 95.38 291 VAL A CA 1
ATOM 2255 C C . VAL A 1 291 ? -9.296 -18.175 10.908 1.00 95.38 291 VAL A C 1
ATOM 2257 O O . VAL A 1 291 ? -9.986 -18.882 10.178 1.00 95.38 291 VAL A O 1
ATOM 2260 N N . THR A 1 292 ? -8.072 -17.793 10.543 1.00 93.50 292 THR A N 1
ATOM 2261 C CA . THR A 1 292 ? -7.518 -18.010 9.196 1.00 93.50 292 THR A CA 1
ATOM 2262 C C . THR A 1 292 ? -6.305 -18.938 9.194 1.00 93.50 292 THR A C 1
ATOM 2264 O O . THR A 1 292 ? -5.586 -19.082 10.184 1.00 93.50 292 THR A O 1
ATOM 2267 N N . ARG A 1 293 ? -6.104 -19.635 8.066 1.00 90.31 293 ARG A N 1
ATOM 2268 C CA . ARG A 1 293 ? -4.959 -20.531 7.816 1.00 90.31 293 ARG A CA 1
ATOM 2269 C C . ARG A 1 293 ? -4.491 -20.420 6.370 1.00 90.31 293 ARG A C 1
ATOM 2271 O O . ARG A 1 293 ? -4.485 -21.406 5.635 1.00 90.31 293 ARG A O 1
ATOM 2278 N N . THR A 1 294 ? -4.194 -19.205 5.919 1.00 82.44 294 THR A N 1
ATOM 2279 C CA . THR A 1 294 ? -3.959 -18.969 4.485 1.00 82.44 294 THR A CA 1
ATOM 2280 C C . THR A 1 294 ? -2.483 -19.043 4.102 1.00 82.44 294 THR A C 1
ATOM 2282 O O . THR A 1 294 ? -2.177 -19.305 2.939 1.00 82.44 294 THR A O 1
ATOM 2285 N N . GLY A 1 295 ? -1.574 -18.860 5.067 1.00 82.06 295 GLY A N 1
ATOM 2286 C CA . GLY A 1 295 ? -0.128 -18.824 4.828 1.00 82.06 295 GLY A CA 1
ATOM 2287 C C . GLY A 1 295 ? 0.359 -17.522 4.182 1.00 82.06 295 GLY A C 1
ATOM 2288 O O . GLY A 1 295 ? 1.486 -17.469 3.688 1.00 82.06 295 GLY A O 1
ATOM 2289 N N . TYR A 1 296 ? -0.485 -16.491 4.175 1.00 81.94 296 TYR A N 1
ATOM 2290 C CA . TYR A 1 296 ? -0.186 -15.145 3.692 1.00 81.94 296 TYR A CA 1
ATOM 2291 C C . TYR A 1 296 ? -0.219 -14.154 4.852 1.00 81.94 296 TYR A C 1
ATOM 2293 O O . TYR A 1 296 ? -0.699 -14.486 5.924 1.00 81.94 296 TYR A O 1
ATOM 2301 N N . ASP A 1 297 ? 0.338 -12.959 4.658 1.00 83.06 297 ASP A N 1
ATOM 2302 C CA . ASP A 1 297 ? 0.373 -11.942 5.709 1.00 83.06 297 ASP A CA 1
ATOM 2303 C C . ASP A 1 297 ? -0.971 -11.220 5.759 1.00 83.06 297 ASP A C 1
ATOM 2305 O O . ASP A 1 297 ? -1.331 -10.533 4.797 1.00 83.06 297 ASP A O 1
ATOM 2309 N N . GLU A 1 298 ? -1.693 -11.390 6.862 1.00 88.56 298 GLU A N 1
ATOM 2310 C CA . GLU A 1 298 ? -3.021 -10.828 7.107 1.00 88.56 298 GLU A CA 1
ATOM 2311 C C . GLU A 1 298 ? -2.963 -9.790 8.233 1.00 88.56 298 GLU A C 1
ATOM 2313 O O . GLU A 1 298 ? -2.364 -10.013 9.284 1.00 88.56 298 GLU A O 1
ATOM 2318 N N . ARG A 1 299 ? -3.536 -8.614 7.976 1.00 87.75 299 ARG A N 1
ATOM 2319 C CA . ARG A 1 299 ? -3.331 -7.390 8.759 1.00 87.75 299 ARG A CA 1
ATOM 2320 C C . ARG A 1 299 ? -4.598 -6.544 8.821 1.00 87.75 299 ARG A C 1
ATOM 2322 O O . ARG A 1 299 ? -5.436 -6.613 7.918 1.00 87.75 299 ARG A O 1
ATOM 2329 N N . SER A 1 300 ? -4.674 -5.681 9.821 1.00 90.69 300 SER A N 1
ATOM 2330 C CA . SER A 1 300 ? -5.703 -4.671 10.048 1.00 90.69 300 SER A CA 1
ATOM 2331 C C . SER A 1 300 ? -7.108 -5.279 10.024 1.00 90.69 300 SER A C 1
ATOM 2333 O O . SER A 1 300 ? -7.906 -4.926 9.149 1.00 90.69 300 SER A O 1
ATOM 2335 N N . PRO A 1 301 ? -7.400 -6.265 10.897 1.00 95.19 301 PRO A N 1
ATOM 2336 C CA . PRO A 1 301 ? -8.732 -6.829 10.971 1.00 95.19 301 PRO A CA 1
ATOM 2337 C C . PRO A 1 301 ? -9.729 -5.786 11.475 1.00 95.19 301 PRO A C 1
ATOM 2339 O O . PRO A 1 301 ? -9.414 -4.992 12.366 1.00 95.19 301 PRO A O 1
ATOM 2342 N N . SER A 1 302 ? -10.941 -5.833 10.925 1.00 94.81 302 SER A N 1
ATOM 2343 C CA . SER A 1 302 ? -12.061 -5.055 11.412 1.00 94.81 302 SER A CA 1
ATOM 2344 C C . SER A 1 302 ? -13.378 -5.806 11.448 1.00 94.81 302 SER A C 1
ATOM 2346 O O . SER A 1 302 ? -13.766 -6.433 10.458 1.00 94.81 302 SER A O 1
ATOM 2348 N N . PHE A 1 303 ? -14.072 -5.742 12.584 1.00 94.50 303 PHE A N 1
ATOM 2349 C CA . PHE A 1 303 ? -15.388 -6.359 12.741 1.00 94.50 303 PHE A CA 1
ATOM 2350 C C . PHE A 1 303 ? -16.466 -5.587 11.990 1.00 94.50 303 PHE A C 1
ATOM 2352 O O . PHE A 1 303 ? -16.527 -4.364 12.035 1.00 94.50 303 PHE A O 1
ATOM 2359 N N . SER A 1 304 ? -17.375 -6.312 11.344 1.00 92.38 304 SER A N 1
ATOM 2360 C CA . SER A 1 304 ? -18.635 -5.741 10.890 1.00 92.38 304 SER A CA 1
ATOM 2361 C C . SER A 1 304 ? -19.477 -5.282 12.076 1.00 92.38 304 SER A C 1
ATOM 2363 O O . SER A 1 304 ? -19.334 -5.779 13.189 1.00 92.38 304 SER A O 1
ATOM 2365 N N . SER A 1 305 ? -20.400 -4.354 11.832 1.00 88.69 305 SER A N 1
ATOM 2366 C CA . SER A 1 305 ? -21.273 -3.761 12.855 1.00 88.69 305 SER A CA 1
ATOM 2367 C C . SER A 1 305 ? -22.165 -4.760 13.604 1.00 88.69 305 SER A C 1
ATOM 2369 O O . SER A 1 305 ? -22.639 -4.440 14.688 1.00 88.69 305 SER A O 1
ATOM 2371 N N . ASP A 1 306 ? -22.398 -5.944 13.039 1.00 88.38 306 ASP A N 1
ATOM 2372 C CA . ASP A 1 306 ? -23.119 -7.063 13.658 1.00 88.38 306 ASP A CA 1
ATOM 2373 C C . ASP A 1 306 ? -22.191 -8.107 14.316 1.00 88.38 306 ASP A C 1
ATOM 2375 O O . ASP A 1 306 ? -22.676 -9.106 14.839 1.00 88.38 306 ASP A O 1
ATOM 2379 N N . GLY A 1 307 ? -20.868 -7.915 14.261 1.00 90.88 307 GLY A N 1
ATOM 2380 C CA . GLY A 1 307 ? -19.855 -8.826 14.804 1.00 90.88 307 GLY A CA 1
ATOM 2381 C C . GLY A 1 307 ? -19.677 -10.146 14.042 1.00 90.88 307 GLY A C 1
ATOM 2382 O O . GLY A 1 307 ? -18.806 -10.936 14.396 1.00 90.88 307 GLY A O 1
ATOM 2383 N N . GLN A 1 308 ? -20.459 -10.409 12.988 1.00 90.56 308 GLN A N 1
ATOM 2384 C CA . GLN A 1 308 ? -20.471 -11.718 12.316 1.00 90.56 308 GLN A CA 1
ATOM 2385 C C . GLN A 1 308 ? -19.382 -11.877 11.254 1.00 90.56 308 GLN A C 1
ATOM 2387 O O . GLN A 1 308 ? -19.061 -12.995 10.845 1.00 90.56 308 GLN A O 1
ATOM 2392 N N . GLN A 1 309 ? -18.827 -10.770 10.766 1.00 92.81 309 GLN A N 1
ATOM 2393 C CA . GLN A 1 309 ? -17.843 -10.749 9.693 1.00 92.81 309 GLN A CA 1
ATOM 2394 C C . GLN A 1 309 ? -16.620 -9.942 10.116 1.00 92.81 309 GLN A C 1
ATOM 2396 O O . GLN A 1 309 ? -16.698 -8.999 10.895 1.00 92.81 309 GLN A O 1
ATOM 2401 N N . ILE A 1 310 ? -15.476 -10.300 9.551 1.00 95.19 310 ILE A N 1
ATOM 2402 C CA . ILE A 1 310 ? -14.198 -9.628 9.747 1.00 95.19 310 ILE A CA 1
ATOM 2403 C C . ILE A 1 310 ? -13.696 -9.218 8.366 1.00 95.19 310 ILE A C 1
ATOM 2405 O O . ILE A 1 310 ? -13.495 -10.072 7.501 1.00 95.19 310 ILE A O 1
ATOM 2409 N N . ALA A 1 311 ? -13.506 -7.921 8.130 1.00 95.00 311 ALA A N 1
ATOM 2410 C CA . ALA A 1 311 ? -12.723 -7.430 7.002 1.00 95.00 311 ALA A CA 1
ATOM 2411 C C . ALA A 1 311 ? -11.249 -7.358 7.390 1.00 95.00 311 ALA A C 1
ATOM 2413 O O . ALA A 1 311 ? -10.928 -7.146 8.547 1.00 95.00 311 ALA A O 1
ATOM 2414 N N . PHE A 1 312 ? -10.341 -7.548 6.444 1.00 94.12 312 PHE A N 1
ATOM 2415 C CA . PHE A 1 312 ? -8.906 -7.472 6.712 1.00 94.12 312 PHE A CA 1
ATOM 2416 C C . PHE A 1 312 ? -8.138 -7.231 5.421 1.00 94.12 312 PHE A C 1
ATOM 2418 O O . PHE A 1 312 ? -8.669 -7.411 4.325 1.00 94.12 312 PHE A O 1
ATOM 2425 N N . SER A 1 313 ? -6.881 -6.829 5.539 1.00 89.56 313 SER A N 1
ATOM 2426 C CA . SER A 1 313 ? -5.973 -6.683 4.409 1.00 89.56 313 SER A CA 1
ATOM 2427 C C . SER A 1 313 ? -5.018 -7.873 4.320 1.00 89.56 313 SER A C 1
ATOM 2429 O O . SER A 1 313 ? -4.514 -8.338 5.337 1.00 89.56 313 SER A O 1
ATOM 2431 N N . ALA A 1 314 ? -4.757 -8.386 3.116 1.00 86.88 314 ALA A N 1
ATOM 2432 C CA . ALA A 1 314 ? -3.820 -9.494 2.931 1.00 86.88 314 ALA A CA 1
ATOM 2433 C C . ALA A 1 314 ? -3.006 -9.386 1.640 1.00 86.88 314 ALA A C 1
ATOM 2435 O O . ALA A 1 314 ? -3.486 -8.878 0.622 1.00 86.88 314 ALA A O 1
ATOM 2436 N N . ASN A 1 315 ? -1.785 -9.928 1.653 1.00 78.50 315 ASN A N 1
ATOM 2437 C CA . ASN A 1 315 ? -0.876 -9.954 0.495 1.00 78.50 315 ASN A CA 1
ATOM 2438 C C . ASN A 1 315 ? -0.992 -11.234 -0.364 1.00 78.50 315 ASN A C 1
ATOM 2440 O O . ASN A 1 315 ? -0.088 -11.563 -1.138 1.00 78.50 315 ASN A O 1
ATOM 2444 N N . LYS A 1 316 ? -2.118 -11.951 -0.254 1.00 77.94 316 LYS A N 1
ATOM 2445 C CA . LYS A 1 316 ? -2.365 -13.259 -0.886 1.00 77.94 316 LYS A CA 1
ATOM 2446 C C . LYS A 1 316 ? -2.026 -13.329 -2.381 1.00 77.94 316 LYS A C 1
ATOM 2448 O O . LYS A 1 316 ? -1.543 -14.355 -2.871 1.00 77.94 316 LYS A O 1
ATOM 2453 N N . ASN A 1 317 ? -2.232 -12.230 -3.106 1.00 70.69 317 ASN A N 1
ATOM 2454 C CA . ASN A 1 317 ? -2.220 -12.219 -4.567 1.00 70.69 317 ASN A CA 1
ATOM 2455 C C . ASN A 1 317 ? -0.952 -11.579 -5.173 1.00 70.69 317 ASN A C 1
ATOM 2457 O O . ASN A 1 317 ? -1.003 -11.136 -6.317 1.00 70.69 317 ASN A O 1
ATOM 2461 N N . ARG A 1 318 ? 0.202 -11.547 -4.477 1.00 65.12 318 ARG A N 1
ATOM 2462 C CA . ARG A 1 318 ? 1.484 -11.123 -5.090 1.00 65.12 318 ARG A CA 1
ATOM 2463 C C . ARG A 1 318 ? 2.657 -12.103 -4.906 1.00 65.12 318 ARG A C 1
ATOM 2465 O O . ARG A 1 318 ? 2.824 -12.697 -3.841 1.00 65.12 318 ARG A O 1
ATOM 2472 N N . PRO A 1 319 ? 3.521 -12.266 -5.931 1.00 44.47 319 PRO A N 1
ATOM 2473 C CA . PRO A 1 319 ? 4.811 -12.930 -5.804 1.00 44.47 319 PRO A CA 1
ATOM 2474 C C . PRO A 1 319 ? 5.946 -11.926 -5.496 1.00 44.47 319 PRO A C 1
ATOM 2476 O O . PRO A 1 319 ? 6.486 -11.297 -6.397 1.00 44.47 319 PRO A O 1
ATOM 2479 N N . ALA A 1 320 ? 6.352 -11.885 -4.222 1.00 41.78 320 ALA A N 1
ATOM 2480 C CA . ALA A 1 320 ? 7.609 -11.344 -3.672 1.00 41.78 320 ALA A CA 1
ATOM 2481 C C . ALA A 1 320 ? 7.790 -9.809 -3.500 1.00 41.78 320 ALA A C 1
ATOM 2483 O O . ALA A 1 320 ? 7.823 -9.039 -4.455 1.00 41.78 320 ALA A O 1
ATOM 2484 N N . ALA A 1 321 ? 8.086 -9.453 -2.239 1.00 40.22 321 ALA A N 1
ATOM 2485 C CA . ALA A 1 321 ? 8.832 -8.287 -1.737 1.00 40.22 321 ALA A CA 1
ATOM 2486 C C . ALA A 1 321 ? 8.221 -6.874 -1.827 1.00 40.22 321 ALA A C 1
ATOM 2488 O O . ALA A 1 321 ? 8.953 -5.897 -1.674 1.00 40.22 321 ALA A O 1
ATOM 2489 N N . ASP A 1 322 ? 6.909 -6.727 -1.997 1.00 51.53 322 ASP A N 1
ATOM 2490 C CA . ASP A 1 322 ? 6.248 -5.432 -1.813 1.00 51.53 322 ASP A CA 1
ATOM 2491 C C . ASP A 1 322 ? 5.025 -5.516 -0.889 1.00 51.53 322 ASP A C 1
ATOM 2493 O O . ASP A 1 322 ? 4.405 -6.561 -0.703 1.00 51.53 322 ASP A O 1
ATOM 2497 N N . LEU A 1 323 ? 4.727 -4.383 -0.252 1.00 51.03 323 LEU A N 1
ATOM 2498 C CA . LEU A 1 323 ? 3.728 -4.208 0.810 1.00 51.03 323 LEU A CA 1
ATOM 2499 C C . LEU A 1 323 ? 2.292 -4.122 0.255 1.00 51.03 323 LEU A C 1
ATOM 2501 O O . LEU A 1 323 ? 1.389 -3.608 0.908 1.00 51.03 323 LEU A O 1
ATOM 2505 N N . SER A 1 324 ? 2.067 -4.601 -0.972 1.00 62.41 324 SER A N 1
ATOM 2506 C CA . SER A 1 324 ? 0.782 -4.471 -1.650 1.00 62.41 324 SER A CA 1
ATOM 2507 C C . SER A 1 324 ? -0.233 -5.459 -1.087 1.00 62.41 324 SER A C 1
ATOM 2509 O O . SER A 1 324 ? -0.087 -6.673 -1.241 1.00 62.41 324 SER A O 1
ATOM 2511 N N . ARG A 1 325 ? -1.283 -4.927 -0.465 1.00 77.75 325 ARG A N 1
ATOM 2512 C CA . ARG A 1 325 ? -2.390 -5.691 0.113 1.00 77.75 325 ARG A CA 1
ATOM 2513 C C . ARG A 1 325 ? -3.681 -5.452 -0.660 1.00 77.75 325 ARG A C 1
ATOM 2515 O O . ARG A 1 325 ? -3.808 -4.488 -1.414 1.00 77.75 325 ARG A O 1
ATOM 2522 N N . GLU A 1 326 ? -4.627 -6.354 -0.463 1.00 85.50 326 GLU A N 1
ATOM 2523 C CA . GLU A 1 326 ? -6.019 -6.183 -0.866 1.00 85.50 326 GLU A CA 1
ATOM 2524 C C . GLU A 1 326 ? -6.935 -6.430 0.322 1.00 85.50 326 GLU A C 1
ATOM 2526 O O . GLU A 1 326 ? -6.552 -7.130 1.257 1.00 85.50 326 GLU A O 1
ATOM 2531 N N . VAL A 1 327 ? -8.153 -5.900 0.256 1.00 90.25 327 VAL A N 1
ATOM 2532 C CA . VAL A 1 327 ? -9.176 -6.085 1.279 1.00 90.25 327 VAL A CA 1
ATOM 2533 C C . VAL A 1 327 ? -9.962 -7.368 1.008 1.00 90.25 327 VAL A C 1
ATOM 2535 O O . VAL A 1 327 ? -10.477 -7.610 -0.091 1.00 90.25 327 VAL A O 1
ATOM 2538 N N . TYR A 1 328 ? -10.074 -8.176 2.050 1.00 91.56 328 TYR A N 1
ATOM 2539 C CA . TYR A 1 328 ? -10.829 -9.414 2.128 1.00 91.56 328 TYR A CA 1
ATOM 2540 C C . TYR A 1 328 ? -11.868 -9.307 3.231 1.00 91.56 328 TYR A C 1
ATOM 2542 O O . TYR A 1 328 ? -11.861 -8.378 4.038 1.00 91.56 328 TYR A O 1
ATOM 2550 N N . ARG A 1 329 ? -12.759 -10.290 3.254 1.00 92.81 329 ARG A N 1
ATOM 2551 C CA . ARG A 1 329 ? -13.704 -10.501 4.334 1.00 92.81 329 ARG A CA 1
ATOM 2552 C C . ARG A 1 329 ? -13.876 -11.982 4.601 1.00 92.81 329 ARG A C 1
ATOM 2554 O O . ARG A 1 329 ? -13.869 -12.774 3.665 1.00 92.81 329 ARG A O 1
ATOM 2561 N N . ILE A 1 330 ? -14.072 -12.335 5.854 1.00 92.50 330 ILE A N 1
ATOM 2562 C CA . ILE A 1 330 ? -14.339 -13.690 6.321 1.00 92.50 330 ILE A CA 1
ATOM 2563 C C . ILE A 1 330 ? -15.428 -13.634 7.393 1.00 92.50 330 ILE A C 1
ATOM 2565 O O . ILE A 1 330 ? -15.662 -12.571 7.965 1.00 92.50 330 ILE A O 1
ATOM 2569 N N . ASN A 1 331 ? -16.123 -14.734 7.642 1.00 92.19 331 ASN A N 1
ATOM 2570 C CA . ASN A 1 331 ? -16.985 -14.832 8.815 1.00 92.19 331 ASN A CA 1
ATOM 2571 C C . ASN A 1 331 ? -16.118 -14.935 10.080 1.00 92.19 331 ASN A C 1
ATOM 2573 O O . ASN A 1 331 ? -14.979 -15.404 10.017 1.00 92.19 331 ASN A O 1
ATOM 2577 N N . ALA A 1 332 ? -16.651 -14.513 11.227 1.00 90.25 332 ALA A N 1
ATOM 2578 C CA . ALA A 1 332 ? -15.940 -14.574 12.507 1.00 90.25 332 ALA A CA 1
ATOM 2579 C C . ALA A 1 332 ? -15.539 -16.010 12.907 1.00 90.25 332 ALA A C 1
ATOM 2581 O O . ALA A 1 332 ? -14.538 -16.202 13.590 1.00 90.25 332 ALA A O 1
ATOM 2582 N N . ASP A 1 333 ? -16.265 -17.016 12.410 1.00 89.69 333 ASP A N 1
ATOM 2583 C CA . ASP A 1 333 ? -15.967 -18.445 12.576 1.00 89.69 333 ASP A CA 1
ATOM 2584 C C . ASP A 1 333 ? -14.874 -18.986 11.623 1.00 89.69 333 ASP A C 1
ATOM 2586 O O . ASP A 1 333 ? -14.509 -20.160 11.689 1.00 89.69 333 ASP A O 1
ATOM 2590 N N . GLY A 1 334 ? -14.346 -18.154 10.718 1.00 91.25 334 GLY A N 1
ATOM 2591 C CA . GLY A 1 334 ? -13.324 -18.532 9.737 1.00 91.25 334 GLY A CA 1
ATOM 2592 C C . GLY A 1 334 ? -13.861 -19.102 8.421 1.00 91.25 334 GLY A C 1
ATOM 2593 O O . GLY A 1 334 ? -13.080 -19.474 7.541 1.00 91.25 334 GLY A O 1
ATOM 2594 N N . THR A 1 335 ? -15.178 -19.158 8.231 1.00 91.38 335 THR A N 1
ATOM 2595 C CA . THR A 1 335 ? -15.792 -19.592 6.970 1.00 91.38 335 THR A CA 1
ATOM 2596 C C . THR A 1 335 ? -15.963 -18.428 5.986 1.00 91.38 335 THR A C 1
ATOM 2598 O O . THR A 1 335 ? -15.756 -17.260 6.311 1.00 91.38 335 THR A O 1
ATOM 2601 N N . CYS A 1 336 ? -16.358 -18.719 4.741 1.00 89.31 336 CYS A N 1
ATOM 2602 C CA . CYS A 1 336 ? -16.812 -17.691 3.791 1.00 89.31 336 CYS A CA 1
ATOM 2603 C C . CYS A 1 336 ? -15.756 -16.614 3.429 1.00 89.31 336 CYS A C 1
ATOM 2605 O O . CYS A 1 336 ? -16.073 -15.426 3.302 1.00 89.31 336 CYS A O 1
ATOM 2607 N N . LEU A 1 337 ? -14.494 -17.016 3.226 1.00 89.56 337 LEU A N 1
ATOM 2608 C CA . LEU A 1 337 ? -13.432 -16.107 2.779 1.00 89.56 337 LEU A CA 1
ATOM 2609 C C . LEU A 1 337 ? -13.729 -15.530 1.382 1.00 89.56 337 LEU A C 1
ATOM 2611 O O . LEU A 1 337 ? -13.766 -16.249 0.384 1.00 89.56 337 LEU A O 1
ATOM 2615 N N . ASN A 1 338 ? -13.848 -14.208 1.309 1.00 87.88 338 ASN A N 1
ATOM 2616 C CA . ASN A 1 338 ? -14.221 -13.442 0.129 1.00 87.88 338 ASN A CA 1
ATOM 2617 C C . ASN A 1 338 ? -13.225 -12.316 -0.163 1.00 87.88 338 ASN A C 1
ATOM 2619 O O . ASN A 1 338 ? -12.706 -11.664 0.738 1.00 87.88 338 ASN A O 1
ATOM 2623 N N . TRP A 1 339 ? -12.989 -12.058 -1.449 1.00 87.44 339 TRP A N 1
ATOM 2624 C CA . TRP A 1 339 ? -12.111 -10.988 -1.929 1.00 87.44 339 TRP A CA 1
ATOM 2625 C C . TRP A 1 339 ? -12.928 -9.759 -2.333 1.00 87.44 339 TRP A C 1
ATOM 2627 O O . TRP A 1 339 ? -13.800 -9.864 -3.201 1.00 87.44 339 TRP A O 1
ATOM 2637 N N . LEU A 1 340 ? -12.673 -8.607 -1.704 1.00 88.81 340 LEU A N 1
ATOM 2638 C CA . LEU A 1 340 ? -13.496 -7.405 -1.877 1.00 88.81 340 LEU A CA 1
ATOM 2639 C C . LEU A 1 340 ? -12.893 -6.382 -2.845 1.00 88.81 340 LEU A C 1
ATOM 2641 O O . LEU A 1 340 ? -13.645 -5.683 -3.529 1.00 88.81 340 LEU A O 1
ATOM 2645 N N . THR A 1 341 ? -11.566 -6.295 -2.943 1.00 86.19 341 THR A N 1
ATOM 2646 C CA . THR A 1 341 ? -10.870 -5.328 -3.811 1.00 86.19 341 THR A CA 1
ATOM 2647 C C . THR A 1 341 ? -9.847 -6.012 -4.698 1.00 86.19 341 THR A C 1
ATOM 2649 O O . THR A 1 341 ? -9.201 -6.945 -4.259 1.00 86.19 341 THR A O 1
ATOM 2652 N N . ASN A 1 342 ? -9.680 -5.564 -5.945 1.00 82.88 342 ASN A N 1
ATOM 2653 C CA . ASN A 1 342 ? -8.602 -6.054 -6.797 1.00 82.88 342 ASN A CA 1
ATOM 2654 C C . ASN A 1 342 ? -7.982 -4.965 -7.676 1.00 82.88 342 ASN A C 1
ATOM 2656 O O . ASN A 1 342 ? -8.679 -4.253 -8.406 1.00 82.88 342 ASN A O 1
ATOM 2660 N N . GLY A 1 343 ? -6.655 -4.909 -7.677 1.00 77.62 343 GLY A N 1
ATOM 2661 C CA . GLY A 1 343 ? -5.855 -4.197 -8.656 1.00 77.62 343 GLY A CA 1
ATOM 2662 C C . GLY A 1 343 ? -4.877 -3.194 -8.050 1.00 77.62 343 GLY A C 1
ATOM 2663 O O . GLY A 1 343 ? -4.292 -3.412 -7.001 1.00 77.62 343 GLY A O 1
ATOM 2664 N N . SER A 1 344 ? -4.641 -2.105 -8.774 1.00 76.50 344 SER A N 1
ATOM 2665 C CA . SER A 1 344 ? -3.565 -1.154 -8.505 1.00 76.50 344 SER A CA 1
ATOM 2666 C C . SER A 1 344 ? -4.125 0.264 -8.426 1.00 76.50 344 SER A C 1
ATOM 2668 O O . SER A 1 344 ? -4.758 0.738 -9.383 1.00 76.50 344 SER A O 1
ATOM 2670 N N . PRO A 1 345 ? -3.861 1.021 -7.356 1.00 74.19 345 PRO A N 1
ATOM 2671 C CA . PRO A 1 345 ? -2.949 0.728 -6.244 1.00 74.19 345 PRO A CA 1
ATOM 2672 C C . PRO A 1 345 ? -3.532 -0.244 -5.202 1.00 74.19 345 PRO A C 1
ATOM 2674 O O . PRO A 1 345 ? -4.746 -0.446 -5.171 1.00 74.19 345 PRO A O 1
ATOM 2677 N N . ALA A 1 346 ? -2.657 -0.758 -4.329 1.00 75.31 346 ALA A N 1
ATOM 2678 C CA . ALA A 1 346 ? -2.998 -1.585 -3.169 1.00 75.31 346 ALA A CA 1
ATOM 2679 C C . ALA A 1 346 ? -4.142 -0.993 -2.333 1.00 75.31 346 ALA A C 1
ATOM 2681 O O . ALA A 1 346 ? -4.312 0.231 -2.287 1.00 75.31 346 ALA A O 1
ATOM 2682 N N . SER A 1 347 ? -4.895 -1.863 -1.659 1.00 81.69 347 SER A N 1
ATOM 2683 C CA . SER A 1 347 ? -5.950 -1.498 -0.713 1.00 81.69 347 SER A CA 1
ATOM 2684 C C . SER A 1 347 ? -5.629 -2.057 0.678 1.00 81.69 347 SER A C 1
ATOM 2686 O O . SER A 1 347 ? -5.413 -3.261 0.816 1.00 81.69 347 SER A O 1
ATOM 2688 N N . ALA A 1 348 ? -5.603 -1.205 1.702 1.00 82.69 348 ALA A N 1
ATOM 2689 C CA . ALA A 1 348 ? -5.209 -1.580 3.062 1.00 82.69 348 ALA A CA 1
ATOM 2690 C C . ALA A 1 348 ? -6.093 -0.918 4.130 1.00 82.69 348 ALA A C 1
ATOM 2692 O O . ALA A 1 348 ? -6.849 0.009 3.836 1.00 82.69 348 ALA A O 1
ATOM 2693 N N . ASP A 1 349 ? -5.989 -1.424 5.359 1.00 86.38 349 ASP A N 1
ATOM 2694 C CA . ASP A 1 349 ? -6.642 -0.894 6.567 1.00 86.38 349 ASP A CA 1
ATOM 2695 C C . ASP A 1 349 ? -8.152 -0.695 6.407 1.00 86.38 349 ASP A C 1
ATOM 2697 O O . ASP A 1 349 ? -8.647 0.436 6.430 1.00 86.38 349 ASP A O 1
ATOM 2701 N N . PRO A 1 350 ? -8.893 -1.788 6.152 1.00 92.94 350 PRO A N 1
ATOM 2702 C CA . PRO A 1 350 ? -10.337 -1.718 6.132 1.00 92.94 350 PRO A CA 1
ATOM 2703 C C . PRO A 1 350 ? -10.882 -1.425 7.525 1.00 92.94 350 PRO A C 1
ATOM 2705 O O . PRO A 1 350 ? -10.445 -2.009 8.510 1.00 92.94 350 PRO A O 1
ATOM 2708 N N . ASP A 1 351 ? -11.895 -0.576 7.564 1.00 93.56 351 ASP A N 1
ATOM 2709 C CA . ASP A 1 351 ? -12.662 -0.272 8.758 1.00 93.56 351 ASP A CA 1
ATOM 2710 C C . ASP A 1 351 ? -14.151 -0.236 8.410 1.00 93.56 351 ASP A C 1
ATOM 2712 O O . ASP A 1 351 ? -14.575 0.369 7.408 1.00 93.56 351 ASP A O 1
ATOM 2716 N N . TRP A 1 352 ? -14.946 -0.958 9.192 1.00 92.56 352 TRP A N 1
ATOM 2717 C CA . TRP A 1 352 ? -16.386 -1.032 9.000 1.00 92.56 352 TRP A CA 1
ATOM 2718 C C . TRP A 1 352 ? -17.089 0.165 9.629 1.00 92.56 352 TRP A C 1
ATOM 2720 O O . TRP A 1 352 ? -16.969 0.455 10.812 1.00 92.56 352 TRP A O 1
ATOM 2730 N N . GLY A 1 353 ? -17.920 0.833 8.833 1.00 88.44 353 GLY A N 1
ATOM 2731 C CA . GLY A 1 353 ? -18.888 1.779 9.365 1.00 88.44 353 GLY A CA 1
ATOM 2732 C C . GLY A 1 353 ? -20.079 1.075 10.027 1.00 88.44 353 GLY A C 1
ATOM 2733 O O . GLY A 1 353 ? -20.399 -0.069 9.687 1.00 88.44 353 GLY A O 1
ATOM 2734 N N . PRO A 1 354 ? -20.812 1.769 10.907 1.00 85.50 354 PRO A N 1
ATOM 2735 C CA . PRO A 1 354 ? -22.026 1.228 11.503 1.00 85.50 354 PRO A CA 1
ATOM 2736 C C . PRO A 1 354 ? -23.146 1.063 10.459 1.00 85.50 354 PRO A C 1
ATOM 2738 O O . PRO A 1 354 ? -23.117 1.666 9.381 1.00 85.50 354 PRO A O 1
ATOM 2741 N N . GLY A 1 355 ? -24.157 0.256 10.788 1.00 84.12 355 GLY A N 1
ATOM 2742 C CA . GLY A 1 355 ? -25.356 0.049 9.967 1.00 84.12 355 GLY A CA 1
ATOM 2743 C C . GLY A 1 355 ? -25.653 -1.421 9.674 1.00 84.12 355 GLY A C 1
ATOM 2744 O O . GLY A 1 355 ? -24.987 -2.315 10.182 1.00 84.12 355 GLY A O 1
ATOM 2745 N N . ALA A 1 356 ? -26.649 -1.687 8.832 1.00 78.50 356 ALA A N 1
ATOM 2746 C CA . ALA A 1 356 ? -27.035 -3.055 8.483 1.00 78.50 356 ALA A CA 1
ATOM 2747 C C . ALA A 1 356 ? -26.043 -3.680 7.488 1.00 78.50 356 ALA A C 1
ATOM 2749 O O . ALA A 1 356 ? -25.809 -3.126 6.405 1.00 78.50 356 ALA A O 1
ATOM 2750 N N . VAL A 1 357 ? -25.483 -4.841 7.821 1.00 79.25 357 VAL A N 1
ATOM 2751 C CA . VAL A 1 357 ? -24.611 -5.603 6.920 1.00 79.25 357 VAL A CA 1
ATOM 2752 C C . VAL A 1 357 ? -25.491 -6.377 5.944 1.00 79.25 357 VAL A C 1
ATOM 2754 O O . VAL A 1 357 ? -26.351 -7.158 6.337 1.00 79.25 357 VAL A O 1
ATOM 2757 N N . ALA A 1 358 ? -25.327 -6.137 4.641 1.00 73.81 358 ALA A N 1
ATOM 2758 C CA . ALA A 1 358 ? -26.088 -6.900 3.657 1.00 73.81 358 ALA A CA 1
ATOM 2759 C C . ALA A 1 358 ? -25.542 -8.329 3.556 1.00 73.81 358 ALA A C 1
ATOM 2761 O O . ALA A 1 358 ? -24.327 -8.511 3.402 1.00 73.81 358 ALA A O 1
ATOM 2762 N N . ALA A 1 359 ? -26.448 -9.312 3.551 1.00 68.38 359 ALA A N 1
ATOM 2763 C CA . ALA A 1 359 ? -26.130 -10.689 3.201 1.00 68.38 359 ALA A CA 1
ATOM 2764 C C . ALA A 1 359 ? -25.413 -10.724 1.845 1.00 68.38 359 ALA A C 1
ATOM 2766 O O . ALA A 1 359 ? -25.785 -10.026 0.898 1.00 68.38 359 ALA A O 1
ATOM 2767 N N . SER A 1 360 ? -24.353 -11.516 1.754 1.00 66.31 360 SER A N 1
ATOM 2768 C CA . SER A 1 360 ? -23.598 -11.674 0.514 1.00 66.31 360 SER A CA 1
ATOM 2769 C C . SER A 1 360 ? -23.129 -13.109 0.381 1.00 66.31 360 SER A C 1
ATOM 2771 O O . SER A 1 360 ? -22.864 -13.778 1.376 1.00 66.31 360 SER A O 1
ATOM 2773 N N . ALA A 1 361 ? -23.063 -13.580 -0.861 1.00 69.12 361 ALA A N 1
ATOM 2774 C CA . ALA A 1 361 ? -22.706 -14.956 -1.152 1.00 69.12 361 ALA A CA 1
ATOM 2775 C C . ALA A 1 361 ? -21.286 -15.288 -0.668 1.00 69.12 361 ALA A C 1
ATOM 2777 O O . ALA A 1 361 ? -20.373 -14.462 -0.747 1.00 69.12 361 ALA A O 1
ATOM 2778 N N . CYS A 1 362 ? -21.096 -16.531 -0.227 1.00 77.94 362 CYS A N 1
ATOM 2779 C CA . CYS A 1 362 ? -19.791 -17.103 0.090 1.00 77.94 362 CYS A CA 1
ATOM 2780 C C . CYS A 1 362 ? -19.044 -17.522 -1.176 1.00 77.94 362 CYS A C 1
ATOM 2782 O O . CYS A 1 362 ? -18.768 -18.698 -1.395 1.00 77.94 362 CYS A O 1
ATOM 2784 N N . ALA A 1 363 ? -18.749 -16.549 -2.035 1.00 68.31 363 ALA A N 1
ATOM 2785 C CA . ALA A 1 363 ? -17.952 -16.741 -3.232 1.00 68.31 363 ALA A CA 1
ATOM 2786 C C . ALA A 1 363 ? -17.114 -15.486 -3.521 1.00 68.31 363 ALA A C 1
ATOM 2788 O O . ALA A 1 363 ? -17.629 -14.367 -3.388 1.00 68.31 363 ALA A O 1
ATOM 2789 N N . PRO A 1 364 ? -15.853 -15.639 -3.985 1.00 67.06 364 PRO A N 1
ATOM 2790 C CA . PRO A 1 364 ? -15.053 -14.508 -4.425 1.00 67.06 364 PRO A CA 1
ATOM 2791 C C . PRO A 1 364 ? -15.862 -13.657 -5.399 1.00 67.06 364 PRO A C 1
ATOM 2793 O O . PRO A 1 364 ? -16.344 -14.153 -6.418 1.00 67.06 364 PRO A O 1
ATOM 2796 N N . SER A 1 365 ? -16.010 -12.368 -5.097 1.00 68.38 365 SER A N 1
ATOM 2797 C CA . SER A 1 365 ? -16.658 -11.455 -6.027 1.00 68.38 365 SER A CA 1
ATOM 2798 C C . SER A 1 365 ? -15.778 -11.350 -7.270 1.00 68.38 365 SER A C 1
ATOM 2800 O O . SER A 1 365 ? -14.721 -10.719 -7.230 1.00 68.38 365 SER A O 1
ATOM 2802 N N . VAL A 1 366 ? -16.182 -11.984 -8.375 1.00 70.81 366 VAL A N 1
ATOM 2803 C CA . VAL A 1 366 ? -15.476 -11.845 -9.652 1.00 70.81 366 VAL A CA 1
ATOM 2804 C C . VAL A 1 366 ? -15.562 -10.381 -10.067 1.00 70.81 366 VAL A C 1
ATOM 2806 O O . VAL A 1 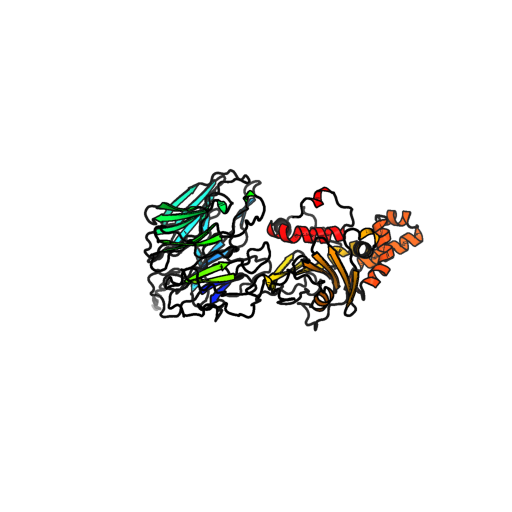366 ? -16.637 -9.854 -10.353 1.00 70.81 366 VAL A O 1
ATOM 2809 N N . ARG A 1 367 ? -14.419 -9.696 -10.061 1.00 76.75 367 ARG A N 1
ATOM 2810 C CA . ARG A 1 367 ? -14.323 -8.260 -10.332 1.00 76.75 367 ARG A CA 1
ATOM 2811 C C . ARG A 1 367 ? -13.327 -8.007 -11.443 1.00 76.75 367 ARG A C 1
ATOM 2813 O O . ARG A 1 367 ? -12.250 -8.599 -11.480 1.00 76.75 367 ARG A O 1
ATOM 2820 N N . LYS A 1 368 ? -13.661 -7.072 -12.331 1.00 82.06 368 LYS A N 1
ATOM 2821 C CA . LYS A 1 368 ? -12.695 -6.560 -13.302 1.00 82.06 368 LYS A CA 1
ATOM 2822 C C . LYS A 1 368 ? -11.599 -5.802 -12.543 1.00 82.06 368 LYS A C 1
ATOM 2824 O O . LYS A 1 368 ? -11.952 -4.869 -11.821 1.00 82.06 368 LYS A O 1
ATOM 2829 N N . PRO A 1 369 ? -10.312 -6.140 -12.730 1.00 82.12 369 PRO A N 1
ATOM 2830 C CA . PRO A 1 369 ? -9.249 -5.484 -11.990 1.00 82.12 369 PRO A CA 1
ATOM 2831 C C . PRO A 1 369 ? -9.212 -3.987 -12.253 1.00 82.12 369 PRO A C 1
ATOM 2833 O O . PRO A 1 369 ? -9.307 -3.527 -13.400 1.00 82.12 369 PRO A O 1
ATOM 2836 N N . LEU A 1 370 ? -9.060 -3.227 -11.179 1.00 81.44 370 LEU A N 1
ATOM 2837 C CA . LEU A 1 370 ? -9.012 -1.783 -11.232 1.00 81.44 370 LEU A CA 1
ATOM 2838 C C . LEU A 1 370 ? -7.561 -1.316 -11.337 1.00 81.44 370 LEU A C 1
ATOM 2840 O O . LEU A 1 370 ? -6.741 -1.646 -10.500 1.00 81.44 370 LEU A O 1
ATOM 2844 N N . VAL A 1 371 ? -7.240 -0.505 -12.345 1.00 79.56 371 VAL A N 1
ATOM 2845 C CA . VAL A 1 371 ? -5.919 0.135 -12.461 1.00 79.56 371 VAL A CA 1
ATOM 2846 C C . VAL A 1 371 ? -6.119 1.641 -12.565 1.00 79.56 371 VAL A C 1
ATOM 2848 O O . VAL A 1 371 ? -6.480 2.174 -13.627 1.00 79.56 371 VAL A O 1
ATOM 2851 N N . GLU A 1 372 ? -5.944 2.324 -11.436 1.00 71.94 372 GLU A N 1
ATOM 2852 C CA . GLU A 1 372 ? -6.133 3.773 -11.305 1.00 71.94 372 GLU A CA 1
ATOM 2853 C C . GLU A 1 372 ? -4.856 4.550 -11.665 1.00 71.94 372 GLU A C 1
ATOM 2855 O O . GLU A 1 372 ? -4.942 5.689 -12.133 1.00 71.94 372 GLU A O 1
ATOM 2860 N N . GLY A 1 373 ? -3.682 3.926 -11.506 1.00 66.81 373 GLY A N 1
ATOM 2861 C CA . GLY A 1 373 ? -2.381 4.507 -11.836 1.00 66.81 373 GLY A CA 1
ATOM 2862 C C . GLY A 1 373 ? -2.165 4.721 -13.339 1.00 66.81 373 GLY A C 1
ATOM 2863 O O . GLY A 1 373 ? -2.558 3.912 -14.181 1.00 66.81 373 GLY A O 1
ATOM 2864 N N . ASN A 1 374 ? -1.503 5.824 -13.687 1.00 70.19 374 ASN A N 1
ATOM 2865 C CA . ASN A 1 374 ? -0.929 6.064 -15.010 1.00 70.19 374 ASN A CA 1
ATOM 2866 C C . ASN A 1 374 ? 0.517 6.524 -14.782 1.00 70.19 374 ASN A C 1
ATOM 2868 O O . ASN A 1 374 ? 0.703 7.398 -13.932 1.00 70.19 374 ASN A O 1
ATOM 2872 N N . PRO A 1 375 ? 1.524 6.014 -15.520 1.00 70.56 375 PRO A N 1
ATOM 2873 C CA . PRO A 1 375 ? 2.916 6.398 -15.298 1.00 70.56 375 PRO A CA 1
ATOM 2874 C C . PRO A 1 375 ? 3.197 7.906 -15.441 1.00 70.56 375 PRO A C 1
ATOM 2876 O O . PRO A 1 375 ? 4.287 8.367 -15.118 1.00 70.56 375 PRO A O 1
ATOM 2879 N N . GLY A 1 376 ? 2.230 8.691 -15.920 1.00 67.69 376 GLY A N 1
ATOM 2880 C CA . GLY A 1 376 ? 2.359 10.125 -16.122 1.00 67.69 376 GLY A CA 1
ATOM 2881 C C . GLY A 1 376 ? 3.147 10.433 -17.394 1.00 67.69 376 GLY A C 1
ATOM 2882 O O . GLY A 1 376 ? 4.001 9.661 -17.843 1.00 67.69 376 GLY A O 1
ATOM 2883 N N . ARG A 1 377 ? 2.860 11.584 -18.011 1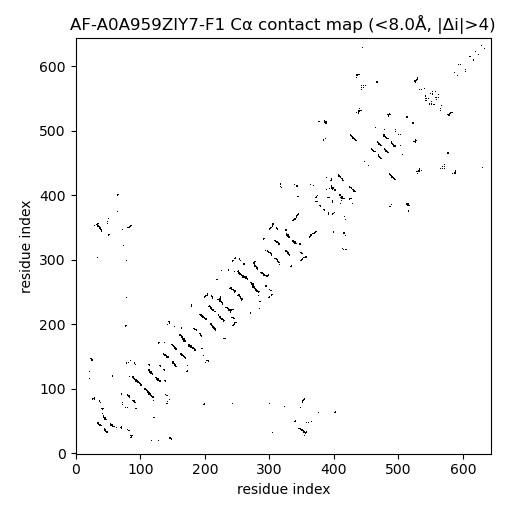.00 68.38 377 ARG A N 1
ATOM 2884 C CA . ARG A 1 377 ? 3.659 12.058 -19.146 1.00 68.38 377 ARG A CA 1
ATOM 2885 C C . ARG A 1 377 ? 5.055 12.414 -18.644 1.00 68.38 377 ARG A C 1
ATOM 2887 O O . ARG A 1 377 ? 5.206 13.133 -17.661 1.00 68.38 377 ARG A O 1
ATOM 2894 N N . LEU A 1 378 ? 6.074 11.902 -19.327 1.00 67.00 378 LEU A N 1
ATOM 2895 C CA . LEU A 1 378 ? 7.462 12.237 -19.051 1.00 67.00 378 LEU A CA 1
ATOM 2896 C C . LEU A 1 378 ? 8.123 12.726 -20.325 1.00 67.00 378 LEU A C 1
ATOM 2898 O O . LEU A 1 378 ? 8.456 11.907 -21.177 1.00 67.00 378 LEU A O 1
ATOM 2902 N N . ASP A 1 379 ? 8.331 14.035 -20.411 1.00 64.56 379 ASP A N 1
ATOM 2903 C CA . ASP A 1 379 ? 9.128 14.666 -21.463 1.00 64.56 379 ASP A CA 1
ATOM 2904 C C . ASP A 1 379 ? 10.157 15.633 -20.855 1.00 64.56 379 ASP A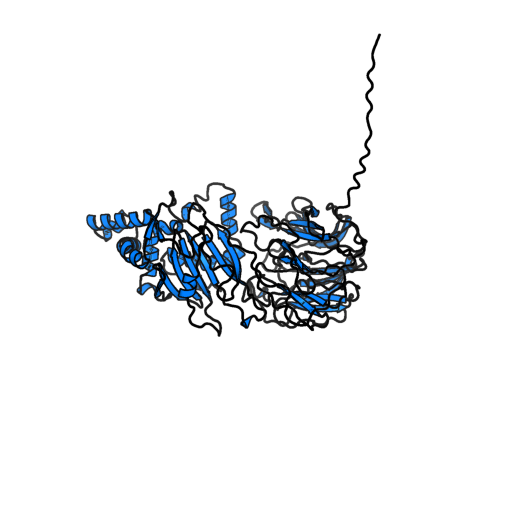 C 1
ATOM 2906 O O . ASP A 1 379 ? 10.245 16.817 -21.177 1.00 64.56 379 ASP A O 1
ATOM 2910 N N . ILE A 1 380 ? 10.919 15.129 -19.877 1.00 61.28 380 ILE A N 1
ATOM 2911 C CA . ILE A 1 380 ? 11.998 15.902 -19.250 1.00 61.28 380 ILE A CA 1
ATOM 2912 C C . ILE A 1 380 ? 13.011 16.278 -20.332 1.00 61.28 380 ILE A C 1
ATOM 2914 O O . ILE A 1 380 ? 13.486 15.403 -21.054 1.00 61.28 380 ILE A O 1
ATOM 2918 N N . ARG A 1 381 ? 13.343 17.575 -20.425 1.00 63.62 381 ARG A N 1
ATOM 2919 C CA . ARG A 1 381 ? 14.336 18.126 -21.369 1.00 63.62 381 ARG A CA 1
ATOM 2920 C C . ARG A 1 381 ? 14.110 17.691 -22.830 1.00 63.62 381 ARG A C 1
ATOM 2922 O O . ARG A 1 381 ? 15.069 17.593 -23.589 1.00 63.62 381 ARG A O 1
ATOM 2929 N N . ARG A 1 382 ? 12.853 17.443 -23.228 1.00 67.56 382 ARG A N 1
ATOM 2930 C CA . ARG A 1 382 ? 12.473 16.971 -24.574 1.00 67.56 382 ARG A CA 1
ATOM 2931 C C . ARG A 1 382 ? 13.064 15.599 -24.954 1.00 67.56 382 ARG A C 1
ATOM 2933 O O . ARG A 1 382 ? 13.289 15.326 -26.134 1.00 67.56 382 ARG A O 1
ATOM 2940 N N . TRP A 1 383 ? 13.329 14.727 -23.972 1.00 73.12 383 TRP A N 1
ATOM 2941 C CA . TRP A 1 383 ? 13.831 13.354 -24.178 1.00 73.12 383 TRP A CA 1
ATOM 2942 C C . TRP A 1 383 ? 12.776 12.368 -24.715 1.00 73.12 383 TRP A C 1
ATOM 2944 O O . TRP A 1 383 ? 13.014 11.158 -24.757 1.00 73.12 383 TRP A O 1
ATOM 2954 N N . GLY A 1 384 ? 11.619 12.865 -25.149 1.00 72.62 384 GLY A N 1
ATOM 2955 C CA . GLY A 1 384 ? 10.576 12.099 -25.817 1.00 72.62 384 GLY A CA 1
ATOM 2956 C C . GLY A 1 384 ? 9.579 11.457 -24.850 1.00 72.62 384 GLY A C 1
ATOM 2957 O O . GLY A 1 384 ? 9.776 11.467 -23.637 1.00 72.62 384 GLY A O 1
ATOM 2958 N N . PRO A 1 385 ? 8.484 10.877 -25.364 1.00 76.62 385 PRO A N 1
ATOM 2959 C CA . PRO A 1 385 ? 7.402 10.336 -24.547 1.00 76.62 385 PRO A CA 1
ATOM 2960 C C . PRO A 1 385 ? 7.801 9.055 -23.808 1.00 76.62 385 PRO A C 1
ATOM 2962 O O . PRO A 1 385 ? 8.613 8.265 -24.283 1.00 76.62 385 PRO A O 1
ATOM 2965 N N . ARG A 1 386 ? 7.226 8.833 -22.618 1.00 80.00 386 ARG A N 1
ATOM 2966 C CA . ARG A 1 386 ? 7.370 7.579 -21.851 1.00 80.00 386 ARG A CA 1
ATOM 2967 C C . ARG A 1 386 ? 6.729 6.405 -22.579 1.00 80.00 386 ARG A C 1
ATOM 2969 O O . ARG A 1 386 ? 5.603 6.528 -23.039 1.00 80.00 386 ARG A O 1
ATOM 2976 N N . VAL A 1 387 ? 7.419 5.274 -22.605 1.00 83.12 387 VAL A N 1
ATOM 2977 C CA . VAL A 1 387 ? 6.928 4.000 -23.128 1.00 83.12 387 VAL A CA 1
ATOM 2978 C C . VAL A 1 387 ? 6.382 3.129 -21.997 1.00 83.12 387 VAL A C 1
ATOM 2980 O O . VAL A 1 387 ? 6.911 3.137 -20.888 1.00 83.12 387 VAL A O 1
ATOM 2983 N N . TRP A 1 388 ? 5.316 2.383 -22.261 1.00 87.19 388 TRP A N 1
ATOM 2984 C CA . TRP A 1 388 ? 4.692 1.450 -21.317 1.00 87.19 388 TRP A CA 1
ATOM 2985 C C . TRP A 1 388 ? 3.915 0.366 -22.078 1.00 87.19 388 TRP A C 1
ATOM 2987 O O . TRP A 1 388 ? 3.739 0.458 -23.293 1.00 87.19 388 TRP A O 1
ATOM 2997 N N . LEU A 1 389 ? 3.433 -0.661 -21.378 1.00 86.75 389 LEU A N 1
ATOM 2998 C CA . LEU A 1 389 ? 2.661 -1.769 -21.967 1.00 86.75 389 LEU A CA 1
ATOM 2999 C C . LEU A 1 389 ? 1.148 -1.539 -21.849 1.00 86.75 389 LEU A C 1
ATOM 3001 O O . LEU A 1 389 ? 0.340 -2.094 -22.601 1.00 86.75 389 LEU A O 1
ATOM 3005 N N . GLY A 1 390 ? 0.740 -0.639 -20.956 1.00 85.50 390 GLY A N 1
ATOM 3006 C CA . GLY A 1 390 ? -0.655 -0.404 -20.619 1.00 85.50 390 GLY A CA 1
ATOM 3007 C C . GLY A 1 390 ? -0.969 -0.407 -19.153 1.00 85.50 390 GLY A C 1
ATOM 3008 O O . GLY A 1 390 ? -0.075 -0.442 -18.321 1.00 85.50 390 GLY A O 1
ATOM 3009 N N . LYS A 1 391 ? -2.268 -0.407 -18.861 1.00 84.56 391 LYS A N 1
ATOM 3010 C CA . LYS A 1 391 ? -2.775 -0.701 -17.522 1.00 84.56 391 LYS A CA 1
ATOM 3011 C C . LYS A 1 391 ? -2.555 -2.166 -17.136 1.00 84.56 391 LYS A C 1
ATOM 3013 O O . LYS A 1 391 ? -2.450 -2.465 -15.958 1.00 84.56 391 LYS A O 1
ATOM 3018 N N . SER A 1 392 ? -2.448 -3.055 -18.120 1.00 85.38 392 SER A N 1
ATOM 3019 C CA . SER A 1 392 ? -2.118 -4.462 -17.924 1.00 85.38 392 SER A CA 1
ATOM 3020 C C . SER A 1 392 ? -1.298 -5.008 -19.093 1.00 85.38 392 SER A C 1
ATOM 3022 O O . SER A 1 392 ? -1.336 -4.463 -20.205 1.00 85.38 392 SER A O 1
ATOM 3024 N N . TYR A 1 393 ? -0.560 -6.081 -18.826 1.00 84.44 393 TYR A N 1
ATOM 3025 C CA . TYR A 1 393 ? 0.203 -6.855 -19.792 1.00 84.44 393 TYR A CA 1
ATOM 3026 C C . TYR A 1 393 ? 0.235 -8.318 -19.352 1.00 84.44 393 TYR A C 1
ATOM 3028 O O . TYR A 1 393 ? 0.634 -8.596 -18.229 1.00 84.44 393 TYR A O 1
ATOM 3036 N N . ASP A 1 394 ? -0.186 -9.228 -20.232 1.00 80.25 394 ASP A N 1
ATOM 3037 C CA . ASP A 1 394 ? -0.110 -10.681 -20.005 1.00 80.25 394 ASP A CA 1
ATOM 3038 C C . ASP A 1 394 ? -0.744 -11.151 -18.681 1.00 80.25 394 ASP A C 1
ATOM 3040 O O . ASP A 1 394 ? -0.271 -12.080 -18.051 1.00 80.25 394 ASP A O 1
ATOM 3044 N N . GLY A 1 395 ? -1.796 -10.468 -18.214 1.00 78.25 395 GLY A N 1
ATOM 3045 C CA . GLY A 1 395 ? -2.452 -10.748 -16.929 1.00 78.25 395 GLY A CA 1
ATOM 3046 C C . GLY A 1 395 ? -1.867 -10.004 -15.719 1.00 78.25 395 GLY A C 1
ATOM 3047 O O . GLY A 1 395 ? -2.574 -9.844 -14.726 1.00 78.25 395 GLY A O 1
ATOM 3048 N N . ALA A 1 396 ? -0.648 -9.462 -15.813 1.00 80.06 396 ALA A N 1
ATOM 3049 C CA . ALA A 1 396 ? -0.076 -8.573 -14.801 1.00 80.06 396 ALA A CA 1
ATOM 3050 C C . ALA A 1 396 ? -0.639 -7.153 -14.947 1.00 80.06 396 ALA A C 1
ATOM 3052 O O . ALA A 1 396 ? -0.802 -6.629 -16.056 1.00 80.06 396 ALA A O 1
ATOM 3053 N N . LEU A 1 397 ? -0.918 -6.498 -13.827 1.00 81.69 397 LEU A N 1
ATOM 3054 C CA . LEU A 1 397 ? -1.421 -5.130 -13.775 1.00 81.69 397 LEU A CA 1
ATOM 3055 C C . LEU A 1 397 ? -0.288 -4.156 -13.455 1.00 81.69 397 LEU A C 1
ATOM 3057 O O . LEU A 1 397 ? 0.671 -4.494 -12.759 1.00 81.69 397 LEU A O 1
ATOM 3061 N N . LEU A 1 398 ? -0.407 -2.940 -13.987 1.00 81.56 398 LEU A N 1
ATOM 3062 C CA . LEU A 1 398 ? 0.507 -1.839 -13.707 1.00 81.56 398 LEU A CA 1
ATOM 3063 C C . LEU A 1 398 ? 0.447 -1.489 -12.217 1.00 81.56 398 LEU A C 1
ATOM 3065 O O . LEU A 1 398 ? -0.501 -0.839 -11.784 1.00 81.56 398 LEU A O 1
ATOM 3069 N N . SER A 1 399 ? 1.490 -1.852 -11.479 1.00 74.06 399 SER A N 1
ATOM 3070 C CA . SER A 1 399 ? 1.555 -1.689 -10.028 1.00 74.06 399 SER A CA 1
ATOM 3071 C C . SER A 1 399 ? 2.163 -0.351 -9.623 1.00 74.06 399 SER A C 1
ATOM 3073 O O . SER A 1 399 ? 1.654 0.330 -8.737 1.00 74.06 399 SER A O 1
ATOM 3075 N N . SER A 1 400 ? 3.248 0.064 -10.280 1.00 72.06 400 SER A N 1
ATOM 3076 C CA . SER A 1 400 ? 3.960 1.289 -9.915 1.00 72.06 400 SER A CA 1
ATOM 3077 C C . SER A 1 400 ? 4.717 1.903 -11.090 1.00 72.06 400 SER A C 1
ATOM 3079 O O . SER A 1 400 ? 4.969 1.282 -12.128 1.00 72.06 400 SER A O 1
ATOM 3081 N N . SER A 1 401 ? 5.070 3.179 -10.938 1.00 73.00 401 SER A N 1
ATOM 3082 C CA . SER A 1 401 ? 5.995 3.842 -11.848 1.00 73.00 401 SER A CA 1
ATOM 3083 C C . SER A 1 401 ? 6.896 4.795 -11.084 1.00 73.00 401 SER A C 1
ATOM 3085 O O . SER A 1 401 ? 6.399 5.694 -10.407 1.00 73.00 401 SER A O 1
ATOM 3087 N N . LEU A 1 402 ? 8.204 4.645 -11.252 1.00 71.38 402 LEU A N 1
ATOM 3088 C CA . LEU A 1 402 ? 9.201 5.514 -10.646 1.00 71.38 402 LEU A CA 1
ATOM 3089 C C . LEU A 1 402 ? 9.884 6.350 -11.725 1.00 71.38 402 LEU A C 1
ATOM 3091 O O . LEU A 1 402 ? 10.053 5.938 -12.877 1.00 71.38 402 LEU A O 1
ATOM 3095 N N . THR A 1 403 ? 10.260 7.577 -11.382 1.00 69.81 403 THR A N 1
ATOM 3096 C CA . THR A 1 403 ? 11.035 8.438 -12.274 1.00 69.81 403 THR A CA 1
ATOM 3097 C C . THR A 1 403 ? 12.041 9.247 -11.498 1.00 69.81 403 THR A C 1
ATOM 3099 O O . THR A 1 403 ? 11.687 9.968 -10.569 1.00 69.81 403 THR A O 1
ATOM 3102 N N . PHE A 1 404 ? 13.289 9.183 -11.941 1.00 64.38 404 PHE A N 1
ATOM 3103 C CA . PHE A 1 404 ? 14.387 9.875 -11.298 1.00 64.38 404 PHE A CA 1
ATOM 3104 C C . PHE A 1 404 ? 15.436 10.257 -12.338 1.00 64.38 404 PHE A C 1
ATOM 3106 O O . PHE A 1 404 ? 15.849 9.422 -13.135 1.00 64.38 404 PHE A O 1
ATOM 3113 N N . PHE A 1 405 ? 15.815 11.537 -12.392 1.00 64.81 405 PHE A N 1
ATOM 3114 C CA . PHE A 1 405 ? 16.780 12.061 -13.372 1.00 64.81 405 PHE A CA 1
ATOM 3115 C C . PHE A 1 405 ? 16.510 11.667 -14.840 1.00 64.81 405 PHE A C 1
ATOM 3117 O O . PHE A 1 405 ? 17.421 11.451 -15.634 1.00 64.81 405 PHE A O 1
ATOM 3124 N N . GLY A 1 406 ? 15.229 11.558 -15.206 1.00 66.94 406 GLY A N 1
ATOM 3125 C CA . GLY A 1 406 ? 14.770 11.121 -16.528 1.00 66.94 406 GLY A CA 1
ATOM 3126 C C . GLY A 1 406 ? 14.958 9.636 -16.840 1.00 66.94 406 GLY A C 1
ATOM 3127 O O . GLY A 1 406 ? 14.486 9.199 -17.889 1.00 66.94 406 GLY A O 1
ATOM 3128 N N . LEU A 1 407 ? 15.540 8.852 -15.928 1.00 74.81 407 LEU A N 1
ATOM 3129 C CA . LEU A 1 407 ? 15.306 7.413 -15.876 1.00 74.81 407 LEU A CA 1
ATOM 3130 C C . LEU A 1 407 ? 13.849 7.178 -15.482 1.00 74.81 407 LEU A C 1
ATOM 3132 O O . LEU A 1 407 ? 13.322 7.842 -14.584 1.00 74.81 407 LEU A O 1
ATOM 3136 N N . SER A 1 408 ? 13.197 6.232 -16.147 1.00 77.69 408 SER A N 1
ATOM 3137 C CA . SER A 1 408 ? 11.835 5.824 -15.813 1.00 77.69 408 SER A CA 1
ATOM 3138 C C . SER A 1 408 ? 11.754 4.315 -15.674 1.00 77.69 408 SER A C 1
ATOM 3140 O O . SER A 1 408 ? 12.270 3.587 -16.518 1.00 77.69 408 SER A O 1
ATOM 3142 N N . LEU A 1 409 ? 11.091 3.867 -14.614 1.00 77.25 409 LEU A N 1
ATOM 3143 C CA . LEU A 1 409 ? 10.762 2.474 -14.347 1.00 77.25 409 LEU A CA 1
ATOM 3144 C C . LEU A 1 409 ? 9.242 2.350 -14.305 1.00 77.25 409 LEU A C 1
ATOM 3146 O O . LEU A 1 409 ? 8.562 3.188 -13.708 1.00 77.25 409 LEU A O 1
ATOM 3150 N N . VAL A 1 410 ? 8.714 1.341 -14.984 1.00 81.25 410 VAL A N 1
ATOM 3151 C CA . VAL A 1 410 ? 7.292 0.996 -14.989 1.00 81.25 410 VAL A CA 1
ATOM 3152 C C . VAL A 1 410 ? 7.191 -0.487 -14.674 1.00 81.25 410 VAL A C 1
ATOM 3154 O O . VAL A 1 410 ? 7.703 -1.308 -15.434 1.00 81.25 410 VAL A O 1
ATOM 3157 N N . ASP A 1 411 ? 6.550 -0.816 -13.561 1.00 78.31 411 ASP A N 1
ATOM 3158 C CA . ASP A 1 411 ? 6.463 -2.176 -13.043 1.00 78.31 411 ASP A CA 1
ATOM 3159 C C . ASP A 1 411 ? 5.043 -2.731 -13.191 1.00 78.31 411 ASP A C 1
ATOM 3161 O O . ASP A 1 411 ? 4.050 -2.051 -12.922 1.00 78.31 411 ASP A O 1
ATOM 3165 N N . TYR A 1 412 ? 4.970 -3.987 -13.618 1.00 80.62 412 TYR A N 1
ATOM 3166 C CA . TYR A 1 412 ? 3.759 -4.782 -13.757 1.00 80.62 412 TYR A CA 1
ATOM 3167 C C . TYR A 1 412 ? 3.882 -5.992 -12.844 1.00 80.62 412 TYR A C 1
ATOM 3169 O O . TYR A 1 412 ? 4.521 -6.977 -13.213 1.00 80.62 412 TYR A O 1
ATOM 3177 N N . ARG A 1 413 ? 3.340 -5.889 -11.631 1.00 74.94 413 ARG A N 1
ATOM 3178 C CA . ARG A 1 413 ? 3.478 -6.929 -10.595 1.00 74.94 413 ARG A CA 1
ATOM 3179 C C . ARG A 1 413 ? 2.163 -7.305 -9.929 1.00 74.94 413 ARG A C 1
ATOM 3181 O O . ARG A 1 413 ? 2.104 -8.317 -9.241 1.00 74.94 413 ARG A O 1
ATOM 3188 N N . ASP A 1 414 ? 1.125 -6.495 -10.125 1.00 75.25 414 ASP A N 1
ATOM 3189 C CA . ASP A 1 414 ? -0.168 -6.721 -9.498 1.00 75.25 414 ASP A CA 1
ATOM 3190 C C . ASP A 1 414 ? -0.948 -7.826 -10.189 1.00 75.25 414 ASP A C 1
ATOM 3192 O O . ASP A 1 414 ? -0.956 -7.934 -11.418 1.00 75.25 414 ASP A O 1
ATOM 3196 N N . CYS A 1 415 ? -1.652 -8.615 -9.386 1.00 76.56 415 CYS A N 1
ATOM 3197 C CA . CYS A 1 415 ? -2.474 -9.699 -9.877 1.00 76.56 415 CYS A CA 1
ATOM 3198 C C . CYS A 1 415 ? -3.946 -9.302 -9.928 1.00 76.56 415 CYS A C 1
ATOM 3200 O O . CYS A 1 415 ? -4.522 -8.820 -8.956 1.00 76.56 415 CYS A O 1
ATOM 3202 N N . GLY A 1 416 ? -4.576 -9.539 -11.078 1.00 74.25 416 GLY A N 1
ATOM 3203 C CA . GLY A 1 416 ? -6.009 -9.311 -11.255 1.00 74.25 416 GLY A CA 1
ATOM 3204 C C . GLY A 1 416 ? -6.902 -10.472 -10.821 1.00 74.25 416 GLY A C 1
ATOM 3205 O O . GLY A 1 416 ? -8.124 -10.334 -10.857 1.00 74.25 416 GLY A O 1
ATOM 3206 N N . THR A 1 417 ? -6.324 -11.612 -10.443 1.00 75.81 417 THR A N 1
ATOM 3207 C CA . THR A 1 417 ? -7.049 -12.858 -10.171 1.00 75.81 417 THR A CA 1
ATOM 3208 C C . THR A 1 417 ? -6.902 -13.278 -8.711 1.00 75.81 417 THR A C 1
ATOM 3210 O O . THR A 1 417 ? -5.957 -12.893 -8.030 1.00 75.81 417 THR A O 1
ATOM 3213 N N . PHE A 1 418 ? -7.871 -14.058 -8.221 1.00 73.38 418 PHE A N 1
ATOM 3214 C CA . PHE A 1 418 ? -7.912 -14.504 -6.823 1.00 73.38 418 PHE A CA 1
ATOM 3215 C C . PHE A 1 418 ? -6.866 -15.582 -6.507 1.00 73.38 418 PHE A C 1
ATOM 3217 O O . PHE A 1 418 ? -6.372 -15.680 -5.386 1.00 73.38 418 PHE A O 1
ATOM 3224 N N . LYS A 1 419 ? -6.558 -16.442 -7.481 1.00 73.94 419 LYS A N 1
ATOM 3225 C CA . LYS A 1 419 ? -5.619 -17.549 -7.307 1.00 73.94 419 LYS A CA 1
ATOM 3226 C C . LYS A 1 419 ? -4.221 -17.087 -7.689 1.00 73.94 419 LYS A C 1
ATOM 3228 O O . LYS A 1 419 ? -3.972 -16.779 -8.849 1.00 73.94 419 LYS A O 1
ATOM 3233 N N . ARG A 1 420 ? -3.282 -17.147 -6.740 1.00 70.19 420 ARG A N 1
ATOM 3234 C CA . ARG A 1 420 ? -1.871 -16.797 -6.977 1.00 70.19 420 ARG A CA 1
ATOM 3235 C C . ARG A 1 420 ? -1.245 -17.563 -8.147 1.00 70.19 420 ARG A C 1
ATOM 3237 O O . ARG A 1 420 ? -0.445 -17.001 -8.885 1.00 70.19 420 ARG A O 1
ATOM 3244 N N . VAL A 1 421 ? -1.622 -18.829 -8.333 1.00 72.69 421 VAL A N 1
ATOM 3245 C CA . VAL A 1 421 ? -1.147 -19.662 -9.454 1.00 72.69 421 VAL A CA 1
ATOM 3246 C C . VAL A 1 421 ? -1.573 -19.131 -10.824 1.00 72.69 421 VAL A C 1
ATOM 3248 O O . VAL A 1 421 ? -0.939 -19.461 -11.820 1.00 72.69 421 VAL A O 1
ATOM 3251 N N . ASP A 1 422 ? -2.611 -18.296 -10.871 1.00 76.25 422 ASP A N 1
ATOM 3252 C CA . ASP A 1 422 ? -3.112 -17.652 -12.084 1.00 76.25 422 ASP A CA 1
ATOM 3253 C C . ASP A 1 422 ? -2.548 -16.243 -12.286 1.00 76.25 422 ASP A C 1
ATOM 3255 O O . ASP A 1 422 ? -2.898 -15.577 -13.260 1.00 76.25 422 ASP A O 1
ATOM 3259 N N . CYS A 1 423 ? -1.665 -15.786 -11.395 1.00 74.88 423 CYS A N 1
ATOM 3260 C CA . CYS A 1 423 ? -0.970 -14.521 -11.552 1.00 74.88 423 CYS A CA 1
ATOM 3261 C C . CYS A 1 423 ? 0.155 -14.645 -12.577 1.00 74.88 423 CYS A C 1
ATOM 3263 O O . CYS A 1 423 ? 0.915 -15.615 -12.598 1.00 74.88 423 CYS A O 1
ATOM 3265 N N . ALA A 1 424 ? 0.269 -13.623 -13.414 1.00 76.25 424 ALA A N 1
ATOM 3266 C CA . ALA A 1 424 ? 1.341 -13.515 -14.383 1.00 76.25 424 ALA A CA 1
ATOM 3267 C C . ALA A 1 424 ? 2.679 -13.179 -13.716 1.00 76.25 424 ALA A C 1
ATOM 3269 O O . ALA A 1 424 ? 2.730 -12.571 -12.644 1.00 76.25 424 ALA A O 1
ATOM 3270 N N . GLU A 1 425 ? 3.770 -13.546 -14.384 1.00 76.50 425 GLU A N 1
ATOM 3271 C CA . GLU A 1 425 ? 5.115 -13.212 -13.925 1.00 76.50 425 GLU A CA 1
ATOM 3272 C C . GLU A 1 425 ? 5.356 -11.692 -13.982 1.00 76.50 425 GLU A C 1
ATOM 3274 O O . GLU A 1 425 ? 4.966 -11.048 -14.963 1.00 76.50 425 GLU A O 1
ATOM 3279 N N . PRO A 1 426 ? 6.053 -11.112 -12.988 1.00 77.56 426 PRO A N 1
ATOM 3280 C CA . PRO A 1 426 ? 6.392 -9.696 -12.981 1.00 77.56 426 PRO A CA 1
ATOM 3281 C C . PRO A 1 426 ? 7.139 -9.241 -14.239 1.00 77.56 426 PRO A C 1
ATOM 3283 O O . PRO A 1 426 ? 8.120 -9.868 -14.655 1.00 77.56 426 PRO A O 1
ATOM 3286 N N . VAL A 1 427 ? 6.726 -8.098 -14.794 1.00 81.75 427 VAL A N 1
ATOM 3287 C CA . VAL A 1 427 ? 7.399 -7.435 -15.921 1.00 81.75 427 VAL A CA 1
ATOM 3288 C C . VAL A 1 427 ? 7.809 -6.021 -15.531 1.00 81.75 427 VAL A C 1
ATOM 3290 O O . VAL A 1 427 ? 6.992 -5.226 -15.077 1.00 81.75 427 VAL A O 1
ATOM 3293 N N . THR A 1 428 ? 9.063 -5.667 -15.787 1.00 83.62 428 THR A N 1
ATOM 3294 C CA . THR A 1 428 ? 9.578 -4.309 -15.581 1.00 83.62 428 THR A CA 1
ATOM 3295 C C . THR A 1 428 ? 9.997 -3.703 -16.914 1.00 83.62 428 THR A C 1
ATOM 3297 O O . THR A 1 428 ? 10.713 -4.331 -17.696 1.00 83.62 428 THR A O 1
ATOM 3300 N N . VAL A 1 429 ? 9.583 -2.460 -17.167 1.00 86.81 429 VAL A N 1
ATOM 3301 C CA . VAL A 1 429 ? 10.006 -1.643 -18.311 1.00 86.81 429 VAL A CA 1
ATOM 3302 C C . VAL A 1 429 ? 10.837 -0.470 -17.804 1.00 86.81 429 VAL A C 1
ATOM 3304 O O . VAL A 1 429 ? 10.311 0.490 -17.241 1.00 86.81 429 VAL A O 1
ATOM 3307 N N . ALA A 1 430 ? 12.143 -0.534 -18.037 1.00 86.50 430 ALA A N 1
ATOM 3308 C CA . ALA A 1 430 ? 13.088 0.525 -17.726 1.00 86.50 430 ALA A CA 1
ATOM 3309 C C . ALA A 1 430 ? 13.398 1.368 -18.965 1.00 86.50 430 ALA A C 1
ATOM 3311 O O . ALA A 1 430 ? 13.500 0.862 -20.079 1.00 86.50 430 ALA A O 1
ATOM 3312 N N . GLN A 1 431 ? 13.564 2.671 -18.780 1.00 85.44 431 GLN A N 1
ATOM 3313 C CA . GLN A 1 431 ? 13.824 3.620 -19.852 1.00 85.44 431 GLN A CA 1
ATOM 3314 C C . GLN A 1 431 ? 14.958 4.549 -19.465 1.00 85.44 431 GLN A C 1
ATOM 3316 O O . GLN A 1 431 ? 14.864 5.293 -18.489 1.00 85.44 431 GLN A O 1
ATOM 3321 N N . VAL A 1 432 ? 16.007 4.524 -20.278 1.00 83.88 432 VAL A N 1
ATOM 3322 C CA . VAL A 1 432 ? 17.222 5.311 -20.104 1.00 83.88 432 VAL A CA 1
ATOM 3323 C C . VAL A 1 432 ? 17.303 6.328 -21.242 1.00 83.88 432 VAL A C 1
ATOM 3325 O O . VAL A 1 432 ? 17.296 5.922 -22.409 1.00 83.88 432 VAL A O 1
ATOM 3328 N N . PRO A 1 433 ? 17.378 7.641 -20.967 1.00 83.31 433 PRO A N 1
ATOM 3329 C CA . PRO A 1 433 ? 17.597 8.632 -22.010 1.00 83.31 433 PRO A CA 1
ATOM 3330 C C . PRO A 1 433 ? 18.929 8.384 -22.719 1.00 83.31 433 PRO A C 1
ATOM 3332 O O . PRO A 1 433 ? 19.973 8.233 -22.085 1.00 83.31 433 PRO A O 1
ATOM 3335 N N . ILE A 1 434 ? 18.914 8.379 -24.050 1.00 84.00 434 ILE A N 1
ATOM 3336 C CA . ILE A 1 434 ? 20.100 8.066 -24.851 1.00 84.00 434 ILE A CA 1
ATOM 3337 C C . ILE A 1 434 ? 21.199 9.123 -24.694 1.00 84.00 434 ILE A C 1
ATOM 3339 O O . ILE A 1 434 ? 22.381 8.815 -24.818 1.00 84.00 434 ILE A O 1
ATOM 3343 N N . CYS A 1 435 ? 20.819 10.361 -24.364 1.00 79.62 435 CYS A N 1
ATOM 3344 C CA . CYS A 1 435 ? 21.761 11.430 -24.052 1.00 79.62 435 CYS A CA 1
ATOM 3345 C C . CYS A 1 435 ? 22.563 11.158 -22.766 1.00 79.62 435 CYS A C 1
ATOM 3347 O O . CYS A 1 435 ? 23.687 11.641 -22.669 1.00 79.62 435 CYS A O 1
ATOM 3349 N N . LEU A 1 436 ? 22.064 10.336 -21.825 1.00 75.19 436 LEU A N 1
ATOM 3350 C CA . LEU A 1 436 ? 22.851 9.909 -20.654 1.00 75.19 436 LEU A CA 1
ATOM 3351 C C . LEU A 1 436 ? 24.025 9.013 -21.040 1.00 75.19 436 LEU A C 1
ATOM 3353 O O . LEU A 1 436 ? 25.079 9.066 -20.414 1.00 75.19 436 LEU A O 1
ATOM 3357 N N . VAL A 1 437 ? 23.854 8.226 -22.101 1.00 69.75 437 VAL A N 1
ATOM 3358 C CA . VAL A 1 437 ? 24.862 7.292 -22.611 1.00 69.75 437 VAL A CA 1
ATOM 3359 C C . VAL A 1 437 ? 25.555 7.822 -23.869 1.00 69.75 437 VAL A C 1
ATOM 3361 O O . VAL A 1 437 ? 26.194 7.054 -24.579 1.00 69.75 437 VAL A O 1
ATOM 3364 N N . GLY A 1 438 ? 25.448 9.122 -24.172 1.00 70.25 438 GLY A N 1
ATOM 3365 C CA . GLY A 1 438 ? 25.798 9.690 -25.480 1.00 70.25 438 GLY A CA 1
ATOM 3366 C C . GLY A 1 438 ? 27.218 9.369 -25.958 1.00 70.25 438 GLY A C 1
ATOM 3367 O O . GLY A 1 438 ? 27.385 8.773 -27.022 1.00 70.25 438 GLY A O 1
ATOM 3368 N N . ASN A 1 439 ? 28.236 9.682 -25.153 1.00 67.56 439 ASN A N 1
ATOM 3369 C CA . ASN A 1 439 ? 29.640 9.407 -25.498 1.00 67.56 439 ASN A CA 1
ATOM 3370 C C . ASN A 1 439 ? 30.002 7.913 -25.398 1.00 67.56 439 ASN A C 1
ATOM 3372 O O . ASN A 1 439 ? 30.950 7.452 -26.032 1.00 67.56 439 ASN A O 1
ATOM 3376 N N . PHE A 1 440 ? 29.209 7.137 -24.657 1.00 73.06 440 PHE A N 1
ATOM 3377 C CA . PHE A 1 440 ? 29.381 5.695 -24.480 1.00 73.06 440 PHE A CA 1
ATOM 3378 C C . PHE A 1 440 ? 28.566 4.869 -25.478 1.00 73.06 440 PHE A C 1
ATOM 3380 O O . PHE A 1 440 ? 28.715 3.651 -25.538 1.00 73.06 440 PHE A O 1
ATOM 3387 N N . LEU A 1 441 ? 27.726 5.489 -26.307 1.00 82.56 441 LEU A N 1
ATOM 3388 C CA . LEU A 1 441 ? 26.854 4.768 -27.226 1.00 82.56 441 LEU A CA 1
ATOM 3389 C C . LEU A 1 441 ? 27.632 3.871 -28.213 1.00 82.56 441 LEU A C 1
ATOM 3391 O O . LEU A 1 441 ? 27.214 2.725 -28.413 1.00 82.56 441 LEU A O 1
ATOM 3395 N N . PRO A 1 442 ? 28.776 4.296 -28.797 1.00 85.31 442 PRO A N 1
ATOM 3396 C CA . PRO A 1 442 ? 29.601 3.409 -29.617 1.00 85.31 442 PRO A CA 1
ATOM 3397 C C . PRO A 1 442 ? 30.074 2.164 -28.864 1.00 85.31 442 PRO A C 1
ATOM 3399 O O . PRO A 1 442 ? 29.986 1.049 -29.387 1.00 85.31 442 PRO A O 1
ATOM 3402 N N . SER A 1 443 ? 30.530 2.365 -27.631 1.00 80.75 443 SER A N 1
ATOM 3403 C CA . SER A 1 443 ? 31.000 1.343 -26.697 1.00 80.75 443 SER A CA 1
ATOM 3404 C C . SER A 1 443 ? 29.896 0.350 -26.334 1.00 80.75 443 SER A C 1
ATOM 3406 O O . SER A 1 443 ? 30.055 -0.854 -26.538 1.00 80.75 443 SER A O 1
ATOM 3408 N N . LEU A 1 444 ? 28.733 0.850 -25.921 1.00 80.25 444 LEU A N 1
ATOM 3409 C CA . LEU A 1 444 ? 27.551 0.054 -25.603 1.00 80.25 444 LEU A CA 1
ATOM 3410 C C . LEU A 1 444 ? 27.127 -0.822 -26.790 1.00 80.25 444 LEU A C 1
ATOM 3412 O O . LEU A 1 444 ? 26.983 -2.040 -26.667 1.00 80.25 444 LEU A O 1
ATOM 3416 N N . LEU A 1 445 ? 26.990 -0.234 -27.984 1.00 81.81 445 LEU A N 1
ATOM 3417 C CA . LEU A 1 445 ? 26.637 -1.007 -29.176 1.00 81.81 445 LEU A CA 1
ATOM 3418 C C . LEU A 1 445 ? 27.727 -2.022 -29.546 1.00 81.81 445 LEU A C 1
ATOM 3420 O O . LEU A 1 445 ? 27.410 -3.086 -30.083 1.00 81.81 445 LEU A O 1
ATOM 3424 N N . GLN A 1 446 ? 28.999 -1.725 -29.273 1.00 80.69 446 GLN A N 1
ATOM 3425 C CA . GLN A 1 446 ? 30.097 -2.663 -29.485 1.00 80.69 446 GLN A CA 1
ATOM 3426 C C . GLN A 1 446 ? 30.002 -3.871 -28.541 1.00 80.69 446 GLN A C 1
ATOM 3428 O O . GLN A 1 446 ? 30.226 -4.989 -29.013 1.00 80.69 446 GLN A O 1
ATOM 3433 N N . VAL A 1 447 ? 29.625 -3.680 -27.269 1.00 75.06 447 VAL A N 1
ATOM 3434 C CA . VAL A 1 447 ? 29.368 -4.767 -26.301 1.00 75.06 447 VAL A CA 1
ATOM 3435 C C . VAL A 1 447 ? 28.212 -5.642 -26.776 1.00 75.06 447 VAL A C 1
ATOM 3437 O O . VAL A 1 447 ? 28.393 -6.844 -26.973 1.00 75.06 447 VAL A O 1
ATOM 3440 N N . LEU A 1 448 ? 27.057 -5.039 -27.080 1.00 72.25 448 LEU A N 1
ATOM 3441 C CA . LEU A 1 448 ? 25.848 -5.761 -27.503 1.00 72.25 448 LEU A CA 1
ATOM 3442 C C . LEU A 1 448 ? 26.053 -6.600 -28.781 1.00 72.25 448 LEU A C 1
ATOM 3444 O O . LEU A 1 448 ? 25.352 -7.586 -29.024 1.00 72.25 448 LEU A O 1
ATOM 3448 N N . ASN A 1 449 ? 27.027 -6.226 -29.615 1.00 69.50 449 ASN A N 1
ATOM 3449 C CA . ASN A 1 449 ? 27.350 -6.913 -30.865 1.00 69.50 449 ASN A CA 1
ATOM 3450 C C . ASN A 1 449 ? 28.521 -7.908 -30.766 1.00 69.50 449 ASN A C 1
ATOM 3452 O O . ASN A 1 449 ? 28.728 -8.679 -31.709 1.00 69.50 449 ASN A O 1
ATOM 3456 N N . ASN A 1 450 ? 29.296 -7.918 -29.677 1.00 67.62 450 ASN A N 1
ATOM 3457 C CA . ASN A 1 450 ? 30.501 -8.739 -29.576 1.00 67.62 450 ASN A CA 1
ATOM 3458 C C . ASN A 1 450 ? 30.185 -10.160 -29.089 1.00 67.62 450 ASN A C 1
ATOM 3460 O O . ASN A 1 450 ? 29.865 -10.364 -27.924 1.00 67.62 450 ASN A O 1
ATOM 3464 N N . ARG A 1 451 ? 30.349 -11.161 -29.968 1.00 60.84 451 ARG A N 1
ATOM 3465 C CA . ARG A 1 451 ? 30.109 -12.580 -29.646 1.00 60.84 451 ARG A CA 1
ATOM 3466 C C . ARG A 1 451 ? 30.999 -13.119 -28.514 1.00 60.84 451 ARG A C 1
ATOM 3468 O O . ARG A 1 451 ? 30.536 -13.982 -27.781 1.00 60.84 451 ARG A O 1
ATOM 3475 N N . LYS A 1 452 ? 32.226 -12.604 -28.338 1.00 52.91 452 LYS A N 1
ATOM 3476 C CA . LYS A 1 452 ? 33.182 -13.086 -27.316 1.00 52.91 452 LYS A CA 1
ATOM 3477 C C . LYS A 1 452 ? 32.848 -12.624 -25.890 1.00 52.91 452 LYS A C 1
ATOM 3479 O O . LYS A 1 452 ? 33.184 -13.322 -24.944 1.00 52.91 452 LYS A O 1
ATOM 3484 N N . LEU A 1 453 ? 32.137 -11.502 -25.739 1.00 49.81 453 LEU A N 1
ATOM 3485 C CA . LEU A 1 453 ? 31.673 -10.977 -24.443 1.00 49.81 453 LEU A CA 1
ATOM 3486 C C . LEU A 1 453 ? 30.323 -11.591 -24.001 1.00 49.81 453 LEU A C 1
ATOM 3488 O O . LEU A 1 453 ? 29.804 -11.255 -22.944 1.00 49.81 453 LEU A O 1
ATOM 3492 N N . ARG A 1 454 ? 29.751 -12.520 -24.790 1.00 51.62 454 ARG A N 1
ATOM 3493 C CA . ARG A 1 454 ? 28.449 -13.175 -24.536 1.00 51.62 454 ARG A CA 1
ATOM 3494 C C . ARG A 1 454 ? 28.488 -14.334 -23.538 1.00 51.62 454 ARG A C 1
ATOM 3496 O O . ARG A 1 454 ? 27.454 -14.977 -23.372 1.00 51.62 454 ARG A O 1
ATOM 3503 N N . LYS A 1 455 ? 29.627 -14.641 -22.901 1.00 50.34 455 LYS A N 1
ATOM 3504 C CA . LYS A 1 455 ? 29.733 -15.819 -22.013 1.00 50.34 455 LYS A CA 1
ATOM 3505 C C . LYS A 1 455 ? 28.658 -15.817 -20.911 1.00 50.34 455 LYS A C 1
ATOM 3507 O O . LYS A 1 455 ? 28.099 -16.871 -20.639 1.00 50.34 455 LYS A O 1
ATOM 3512 N N . ASN A 1 456 ? 28.278 -14.635 -20.411 1.00 47.91 456 ASN A N 1
ATOM 3513 C CA . ASN A 1 456 ? 27.272 -14.484 -19.351 1.00 47.91 456 ASN A CA 1
ATOM 3514 C C . ASN A 1 456 ? 25.887 -13.996 -19.842 1.00 47.91 456 ASN A C 1
ATOM 3516 O O . ASN A 1 456 ? 24.921 -14.087 -19.094 1.00 47.91 456 ASN A O 1
ATOM 3520 N N . PHE A 1 457 ? 25.764 -13.507 -21.087 1.00 53.25 457 PHE A N 1
ATOM 3521 C CA . PHE A 1 457 ? 24.515 -12.974 -21.662 1.00 53.25 457 PHE A CA 1
ATOM 3522 C C . PHE A 1 457 ? 24.383 -13.366 -23.145 1.00 53.25 457 PHE A C 1
ATOM 3524 O O . PHE A 1 457 ? 24.958 -12.735 -24.042 1.00 53.25 457 PHE A O 1
ATOM 3531 N N . LYS A 1 458 ? 23.598 -14.410 -23.441 1.00 58.69 458 LYS A N 1
ATOM 3532 C CA . LYS A 1 458 ? 23.338 -14.869 -24.820 1.00 58.69 458 LYS A CA 1
ATOM 3533 C C . LYS A 1 458 ? 22.235 -14.026 -25.479 1.00 58.69 458 LYS A C 1
ATOM 3535 O O . LYS A 1 458 ? 21.118 -14.497 -25.666 1.00 58.69 458 LYS A O 1
ATOM 3540 N N . LEU A 1 459 ? 22.550 -12.782 -25.856 1.00 65.94 459 LEU A N 1
ATOM 3541 C CA . LEU A 1 459 ? 21.608 -11.911 -26.572 1.00 65.94 459 LEU A CA 1
ATOM 3542 C C . LEU A 1 459 ? 21.510 -12.276 -28.070 1.00 65.94 459 LEU A C 1
ATOM 3544 O O . LEU A 1 459 ? 22.487 -12.195 -28.826 1.00 65.94 459 LEU A O 1
ATOM 3548 N N . ARG A 1 460 ? 20.309 -12.644 -28.516 1.00 70.75 460 ARG A N 1
ATOM 3549 C CA . ARG A 1 460 ? 19.903 -12.835 -29.911 1.00 70.75 460 ARG A CA 1
ATOM 3550 C C . ARG A 1 460 ? 19.439 -11.516 -30.519 1.00 70.75 460 ARG A C 1
ATOM 3552 O O . ARG A 1 460 ? 18.927 -10.633 -29.836 1.00 70.75 460 ARG A O 1
ATOM 3559 N N . TYR A 1 461 ? 19.680 -11.372 -31.817 1.00 73.94 461 TYR A N 1
ATOM 3560 C CA . TYR A 1 461 ? 19.092 -10.287 -32.591 1.00 73.94 461 TYR A CA 1
ATOM 3561 C C . TYR A 1 461 ? 17.674 -10.661 -32.988 1.00 73.94 461 TYR A C 1
ATOM 3563 O O . TYR A 1 461 ? 17.455 -11.797 -33.402 1.00 73.94 461 TYR A O 1
ATOM 3571 N N . GLY A 1 462 ? 16.771 -9.695 -32.960 1.00 73.50 462 GLY A N 1
ATOM 3572 C CA . GLY A 1 462 ? 15.514 -9.790 -33.677 1.00 73.50 462 GLY A CA 1
ATOM 3573 C C . GLY A 1 462 ? 15.136 -8.443 -34.268 1.00 73.50 462 GLY A C 1
ATOM 3574 O O . GLY A 1 462 ? 15.711 -7.405 -33.925 1.00 73.50 462 GLY A O 1
ATOM 3575 N N . ARG A 1 463 ? 14.172 -8.465 -35.185 1.00 73.06 463 ARG A N 1
ATOM 3576 C CA . ARG A 1 463 ? 13.595 -7.261 -35.771 1.00 73.06 463 ARG A CA 1
ATOM 3577 C C . ARG A 1 463 ? 12.085 -7.423 -35.844 1.00 73.06 463 ARG A C 1
ATOM 3579 O O . ARG A 1 463 ? 11.599 -8.463 -36.269 1.00 73.06 463 ARG A O 1
ATOM 3586 N N . THR A 1 464 ? 11.347 -6.406 -35.419 1.00 69.81 464 THR A N 1
ATOM 3587 C CA . THR A 1 464 ? 9.879 -6.375 -35.490 1.00 69.81 464 THR A CA 1
ATOM 3588 C C . THR A 1 464 ? 9.438 -4.963 -35.852 1.00 69.81 464 THR A C 1
ATOM 3590 O O . THR A 1 464 ? 10.006 -3.998 -35.346 1.00 69.81 464 THR A O 1
ATOM 3593 N N . ARG A 1 465 ? 8.487 -4.819 -36.787 1.00 67.50 465 ARG A N 1
ATOM 3594 C CA . ARG A 1 465 ? 8.001 -3.511 -37.284 1.00 67.50 465 ARG A CA 1
ATOM 3595 C C . ARG A 1 465 ? 9.132 -2.523 -37.642 1.00 67.50 465 ARG A C 1
ATOM 3597 O O . ARG A 1 465 ? 9.075 -1.345 -37.314 1.00 67.50 465 ARG A O 1
ATOM 3604 N N . GLY A 1 466 ? 10.201 -3.016 -38.272 1.00 66.12 466 GLY A N 1
ATOM 3605 C CA . GLY A 1 466 ? 11.350 -2.198 -38.684 1.00 66.12 466 GLY A CA 1
ATOM 3606 C C . GLY A 1 466 ? 12.361 -1.863 -37.578 1.00 66.12 466 GLY A C 1
ATOM 3607 O O . GLY A 1 466 ? 13.457 -1.409 -37.914 1.00 66.12 466 GLY A O 1
ATOM 3608 N N . ILE A 1 467 ? 12.061 -2.179 -36.315 1.00 70.00 467 ILE A N 1
ATOM 3609 C CA . ILE A 1 467 ? 12.876 -1.886 -35.129 1.00 70.00 467 ILE A CA 1
ATOM 3610 C C . ILE A 1 467 ? 13.701 -3.112 -34.752 1.00 70.00 467 ILE A C 1
ATOM 3612 O O . ILE A 1 467 ? 13.165 -4.210 -34.586 1.00 70.00 467 ILE A O 1
ATOM 3616 N N . GLY A 1 468 ? 15.016 -2.936 -34.638 1.00 74.94 468 GLY A N 1
ATOM 3617 C CA . GLY A 1 468 ? 15.914 -3.964 -34.133 1.00 74.94 468 GLY A CA 1
ATOM 3618 C C . GLY A 1 468 ? 15.902 -4.000 -32.610 1.00 74.94 468 GLY A C 1
ATOM 3619 O O . GLY A 1 468 ? 15.928 -2.965 -31.946 1.00 74.94 468 GLY A O 1
ATOM 3620 N N . PHE A 1 469 ? 15.914 -5.204 -32.058 1.00 79.00 469 PHE A N 1
ATOM 3621 C CA . PHE A 1 469 ? 16.015 -5.424 -30.625 1.00 79.00 469 PHE A CA 1
ATOM 3622 C C . PHE A 1 469 ? 17.027 -6.522 -30.315 1.00 79.00 469 PHE A C 1
ATOM 3624 O O . PHE A 1 469 ? 17.436 -7.320 -31.171 1.00 79.00 469 PHE A O 1
ATOM 3631 N N . ARG A 1 470 ? 17.470 -6.538 -29.063 1.00 77.25 470 ARG A N 1
ATOM 3632 C CA . ARG A 1 470 ? 18.284 -7.615 -28.502 1.00 77.25 470 ARG A CA 1
ATOM 3633 C C . ARG A 1 470 ? 17.471 -8.306 -27.439 1.00 77.25 470 ARG A C 1
ATOM 3635 O O . ARG A 1 470 ? 16.883 -7.613 -26.629 1.00 77.25 470 ARG A O 1
ATOM 3642 N N . THR A 1 471 ? 17.462 -9.628 -27.434 1.00 75.56 471 THR A N 1
ATOM 3643 C CA . THR A 1 471 ? 16.771 -10.405 -26.407 1.00 75.56 471 THR A CA 1
ATOM 3644 C C . THR A 1 471 ? 17.644 -11.548 -25.934 1.00 75.56 471 THR A C 1
ATOM 3646 O O . THR A 1 471 ? 18.354 -12.141 -26.742 1.00 75.56 471 THR A O 1
ATOM 3649 N N . GLY A 1 472 ? 17.634 -11.876 -24.655 1.00 71.44 472 GLY A N 1
ATOM 3650 C CA . GLY A 1 472 ? 18.328 -13.055 -24.164 1.00 71.44 472 GLY A CA 1
ATOM 3651 C C . GLY A 1 472 ? 18.046 -13.322 -22.704 1.00 71.44 472 GLY A C 1
ATOM 3652 O O . GLY A 1 472 ? 17.245 -12.641 -22.073 1.00 71.44 472 GLY A O 1
ATOM 3653 N N . TYR A 1 473 ? 18.717 -14.344 -22.193 1.00 67.38 473 TYR A N 1
ATOM 3654 C CA . TYR A 1 473 ? 18.484 -14.872 -20.861 1.00 67.38 473 TYR A CA 1
ATOM 3655 C C . TYR A 1 473 ? 19.722 -14.708 -19.989 1.00 67.38 473 TYR A C 1
ATOM 3657 O O . TYR A 1 473 ? 20.841 -14.964 -20.452 1.00 67.38 473 TYR A O 1
ATOM 3665 N N . ALA A 1 474 ? 19.511 -14.319 -18.736 1.00 58.66 474 ALA A N 1
ATOM 3666 C CA . ALA A 1 474 ? 20.537 -14.312 -17.707 1.00 58.66 474 ALA A CA 1
ATOM 3667 C C . ALA A 1 474 ? 19.915 -14.477 -16.317 1.00 58.66 474 ALA A C 1
ATOM 3669 O O . ALA A 1 474 ? 18.963 -13.780 -15.978 1.00 58.66 474 ALA A O 1
ATOM 3670 N N . ARG A 1 475 ? 20.487 -15.382 -15.510 1.00 61.38 475 ARG A N 1
ATOM 3671 C CA . ARG A 1 475 ? 20.188 -15.550 -14.072 1.00 61.38 475 ARG A CA 1
ATOM 3672 C C . ARG A 1 475 ? 18.691 -15.617 -13.719 1.00 61.38 475 ARG A C 1
ATOM 3674 O O . ARG A 1 475 ? 18.253 -14.949 -12.795 1.00 61.38 475 ARG A O 1
ATOM 3681 N N . GLY A 1 476 ? 17.890 -16.386 -14.458 1.00 64.75 476 GLY A N 1
ATOM 3682 C CA . GLY A 1 476 ? 16.454 -16.506 -14.155 1.00 64.75 476 GLY A CA 1
ATOM 3683 C C . GLY A 1 476 ? 15.568 -15.438 -14.795 1.00 64.75 476 GLY A C 1
ATOM 3684 O O . GLY A 1 476 ? 14.354 -15.485 -14.608 1.00 64.75 476 GLY A O 1
ATOM 3685 N N . PHE A 1 477 ? 16.132 -14.507 -15.571 1.00 67.06 477 PHE A N 1
ATOM 3686 C CA . PHE A 1 477 ? 15.392 -13.430 -16.227 1.00 67.06 477 PHE A CA 1
ATOM 3687 C C . PHE A 1 477 ? 15.566 -13.448 -17.743 1.00 67.06 477 PHE A C 1
ATOM 3689 O O . PHE A 1 477 ? 16.657 -13.683 -18.272 1.00 67.06 477 PHE A O 1
ATOM 3696 N N . SER A 1 478 ? 14.482 -13.118 -18.441 1.00 73.75 478 SER A N 1
ATOM 3697 C CA . SER A 1 478 ? 14.517 -12.712 -19.842 1.00 73.75 478 SER A CA 1
ATOM 3698 C C . SER A 1 478 ? 14.640 -11.194 -19.931 1.00 73.75 478 SER A C 1
ATOM 3700 O O . SER A 1 478 ? 13.851 -10.466 -19.332 1.00 73.75 478 SER A O 1
ATOM 3702 N N . LEU A 1 479 ? 15.634 -10.728 -20.685 1.00 77.62 479 LEU A N 1
ATOM 3703 C CA . LEU A 1 479 ? 15.934 -9.319 -20.919 1.00 77.62 479 LEU A CA 1
ATOM 3704 C C . LEU A 1 479 ? 15.767 -9.001 -22.403 1.00 77.62 479 LEU A C 1
ATOM 3706 O O . LEU A 1 479 ? 16.336 -9.705 -23.242 1.00 77.62 479 LEU A O 1
ATOM 3710 N N . SER A 1 480 ? 15.097 -7.893 -22.721 1.00 80.88 480 SER A N 1
ATOM 3711 C CA . SER A 1 480 ? 15.177 -7.284 -24.050 1.00 80.88 480 SER A CA 1
ATOM 3712 C C . SER A 1 480 ? 15.574 -5.818 -24.018 1.00 80.88 480 SER A C 1
ATOM 3714 O O . SER A 1 480 ? 15.298 -5.107 -23.061 1.00 80.88 480 SER A O 1
ATOM 3716 N N . ILE A 1 481 ? 16.246 -5.376 -25.081 1.00 85.56 481 ILE A N 1
ATOM 3717 C CA . ILE A 1 481 ? 16.731 -4.008 -25.270 1.00 85.56 481 ILE A CA 1
ATOM 3718 C C . ILE A 1 481 ? 16.219 -3.496 -26.614 1.00 85.56 481 ILE A C 1
ATOM 3720 O O . ILE A 1 481 ? 16.505 -4.089 -27.662 1.00 85.56 481 ILE A O 1
ATOM 3724 N N . VAL A 1 482 ? 15.499 -2.379 -26.572 1.00 87.25 482 VAL A N 1
ATOM 3725 C CA . VAL A 1 482 ? 14.925 -1.678 -27.724 1.00 87.25 482 VAL A CA 1
ATOM 3726 C C . VAL A 1 482 ? 15.440 -0.243 -27.740 1.00 87.25 482 VAL A C 1
ATOM 3728 O O . VAL A 1 482 ? 15.441 0.439 -26.719 1.00 87.25 482 VAL A O 1
ATOM 3731 N N . PHE A 1 483 ? 15.861 0.236 -28.905 1.00 86.69 483 PHE A N 1
ATOM 3732 C CA . PHE A 1 483 ? 16.254 1.630 -29.107 1.00 86.69 483 PHE A CA 1
ATOM 3733 C C . PHE A 1 483 ? 15.145 2.344 -29.878 1.00 86.69 483 PHE A C 1
ATOM 3735 O O . PHE A 1 483 ? 14.812 1.937 -30.990 1.00 86.69 483 PHE A O 1
ATOM 3742 N N . SER A 1 484 ? 14.551 3.377 -29.282 1.00 85.88 484 SER A N 1
ATOM 3743 C CA . SER A 1 484 ? 13.383 4.067 -29.838 1.00 85.88 484 SER A CA 1
ATOM 3744 C C . SER A 1 484 ? 13.323 5.510 -29.347 1.00 85.88 484 SER A C 1
ATOM 3746 O O . SER A 1 484 ? 13.592 5.786 -28.175 1.00 85.88 484 SER A O 1
ATOM 3748 N N . GLY A 1 485 ? 12.995 6.444 -30.242 1.00 85.62 485 GLY A N 1
ATOM 3749 C CA . GLY A 1 485 ? 13.031 7.874 -29.932 1.00 85.62 485 GLY A CA 1
ATOM 3750 C C . GLY A 1 485 ? 14.373 8.271 -29.317 1.00 85.62 485 GLY A C 1
ATOM 3751 O O . GLY A 1 485 ? 15.420 7.830 -29.777 1.00 85.62 485 GLY A O 1
ATOM 3752 N N . GLN A 1 486 ? 14.369 9.057 -28.243 1.00 86.19 486 GLN A N 1
ATOM 3753 C CA . GLN A 1 486 ? 15.603 9.423 -27.536 1.00 86.19 486 GLN A CA 1
ATOM 3754 C C . GLN A 1 486 ? 15.894 8.508 -26.335 1.00 86.19 486 GLN A C 1
ATOM 3756 O O . GLN A 1 486 ? 16.494 8.956 -25.357 1.00 86.19 486 GLN A O 1
ATOM 3761 N N . ARG A 1 487 ? 15.458 7.238 -26.366 1.00 86.62 487 ARG A N 1
ATOM 3762 C CA . ARG A 1 487 ? 15.595 6.310 -25.235 1.00 86.62 487 ARG A CA 1
ATOM 3763 C C . ARG A 1 487 ? 16.098 4.924 -25.627 1.00 86.62 487 ARG A C 1
ATOM 3765 O O . ARG A 1 487 ? 15.837 4.406 -26.713 1.00 86.62 487 ARG A O 1
ATOM 3772 N N . MET A 1 488 ? 16.794 4.315 -24.678 1.00 87.31 488 MET A N 1
ATOM 3773 C CA . MET A 1 488 ? 17.008 2.879 -24.598 1.00 87.31 488 MET A CA 1
ATOM 3774 C C . MET A 1 488 ? 15.976 2.305 -23.625 1.00 87.31 488 MET A C 1
ATOM 3776 O O . MET A 1 488 ? 15.899 2.730 -22.474 1.00 87.31 488 MET A O 1
ATOM 3780 N N . ILE A 1 489 ? 15.175 1.361 -24.101 1.00 88.19 489 ILE A N 1
ATOM 3781 C CA . ILE A 1 489 ? 14.109 0.704 -23.349 1.00 88.19 489 ILE A CA 1
ATOM 3782 C C . ILE A 1 489 ? 14.591 -0.707 -23.030 1.00 88.19 489 ILE A C 1
ATOM 3784 O O . ILE A 1 489 ? 14.942 -1.455 -23.944 1.00 88.19 489 ILE A O 1
ATOM 3788 N N . LEU A 1 490 ? 14.614 -1.062 -21.751 1.00 86.62 490 LEU A N 1
ATOM 3789 C CA . LEU A 1 490 ? 14.920 -2.404 -21.284 1.00 86.62 490 LEU A CA 1
ATOM 3790 C C . LEU A 1 490 ? 13.653 -3.034 -20.723 1.00 86.62 490 LEU A C 1
ATOM 3792 O O . LEU A 1 490 ? 12.941 -2.403 -19.946 1.00 86.62 490 LEU A O 1
ATOM 3796 N N . THR A 1 491 ? 13.380 -4.275 -21.099 1.00 85.31 491 THR A N 1
ATOM 3797 C CA . THR A 1 491 ? 12.277 -5.051 -20.536 1.00 85.31 491 THR A CA 1
ATOM 3798 C C . THR A 1 491 ? 12.821 -6.283 -19.843 1.00 85.31 491 THR A C 1
ATOM 3800 O O . THR A 1 491 ? 13.610 -7.018 -20.434 1.00 85.31 491 THR A O 1
ATOM 3803 N N . MET A 1 492 ? 12.409 -6.508 -18.601 1.00 78.69 492 MET A N 1
ATOM 3804 C CA . MET A 1 492 ? 12.862 -7.622 -17.772 1.00 78.69 492 MET A CA 1
ATOM 3805 C C . MET A 1 492 ? 11.658 -8.414 -17.280 1.00 78.69 492 MET A C 1
ATOM 3807 O O . MET A 1 492 ? 10.685 -7.818 -16.825 1.00 78.69 492 MET A O 1
ATOM 3811 N N . GLN A 1 493 ? 11.730 -9.739 -17.369 1.00 76.31 493 GLN A N 1
ATOM 3812 C CA . GLN A 1 493 ? 10.690 -10.640 -16.872 1.00 76.31 493 GLN A CA 1
ATOM 3813 C C . GLN A 1 493 ? 11.327 -11.875 -16.236 1.00 76.31 493 GLN A C 1
ATOM 3815 O O . GLN A 1 493 ? 12.274 -12.441 -16.797 1.00 76.31 493 GLN A O 1
ATOM 3820 N N . ARG A 1 494 ? 10.829 -12.287 -15.066 1.00 70.31 494 ARG A N 1
ATOM 3821 C CA . ARG A 1 494 ? 11.269 -13.519 -14.395 1.00 70.31 494 ARG A CA 1
ATOM 3822 C C . ARG A 1 494 ? 10.805 -14.727 -15.212 1.00 70.31 494 ARG A C 1
ATOM 3824 O O . ARG A 1 494 ? 9.714 -14.739 -15.763 1.00 70.31 494 ARG A O 1
ATOM 3831 N N . SER A 1 495 ? 11.664 -15.727 -15.342 1.00 57.62 495 SER A N 1
ATOM 3832 C CA . SER A 1 495 ? 11.507 -16.828 -16.299 1.00 57.62 495 SER A CA 1
ATOM 3833 C C . SER A 1 495 ? 11.480 -18.209 -15.625 1.00 57.62 495 SER A C 1
ATOM 3835 O O . SER A 1 495 ? 11.724 -19.212 -16.293 1.00 57.62 495 SER A O 1
ATOM 3837 N N . GLY A 1 496 ? 11.214 -18.280 -14.317 1.00 51.88 496 GLY A N 1
ATOM 3838 C CA . GLY A 1 496 ? 11.508 -19.455 -13.481 1.00 51.88 496 GLY A CA 1
ATOM 3839 C C . GLY A 1 496 ? 10.331 -20.153 -12.785 1.00 51.88 496 GLY A C 1
ATOM 3840 O O . GLY A 1 496 ? 10.582 -20.831 -11.796 1.00 51.88 496 GLY A O 1
ATOM 3841 N N . GLY A 1 497 ? 9.081 -19.993 -13.228 1.00 46.16 497 GLY A N 1
ATOM 3842 C CA . GLY A 1 497 ? 7.930 -20.752 -12.706 1.00 46.16 497 GLY A CA 1
ATOM 3843 C C . GLY A 1 497 ? 7.497 -21.889 -13.642 1.00 46.16 497 GLY A C 1
ATOM 3844 O O . GLY A 1 497 ? 7.749 -21.816 -14.837 1.00 46.16 497 GLY A O 1
ATOM 3845 N N . ALA A 1 498 ? 6.792 -22.911 -13.138 1.00 40.12 498 ALA A N 1
ATOM 3846 C CA . ALA A 1 498 ? 6.320 -24.091 -13.893 1.00 40.12 498 ALA A CA 1
ATOM 3847 C C . ALA A 1 498 ? 5.457 -23.788 -15.148 1.00 40.12 498 ALA A C 1
ATOM 3849 O O . ALA A 1 498 ? 5.201 -24.680 -15.952 1.00 40.12 498 ALA A O 1
ATOM 3850 N N . ARG A 1 499 ? 5.028 -22.531 -15.340 1.00 46.84 499 ARG A N 1
ATOM 3851 C CA . ARG A 1 499 ? 4.337 -22.026 -16.540 1.00 46.84 499 ARG A CA 1
ATOM 3852 C C . ARG A 1 499 ? 5.251 -21.292 -17.536 1.00 46.84 499 ARG A C 1
ATOM 3854 O O . ARG A 1 499 ? 4.741 -20.778 -18.529 1.00 46.84 499 ARG A O 1
ATOM 3861 N N . SER A 1 500 ? 6.570 -21.204 -17.320 1.00 47.88 500 SER A N 1
ATOM 3862 C CA . SER A 1 500 ? 7.481 -20.436 -18.184 1.00 47.88 500 SER A CA 1
ATOM 3863 C C . SER A 1 500 ? 7.794 -21.160 -19.500 1.00 47.88 500 SER A C 1
ATOM 3865 O O . SER A 1 500 ? 8.920 -21.550 -19.814 1.00 47.88 500 SER A O 1
ATOM 3867 N N . GLY A 1 501 ? 6.769 -21.264 -20.348 1.00 50.00 501 GLY A N 1
ATOM 3868 C CA . GLY A 1 501 ? 6.972 -21.330 -21.785 1.00 50.00 501 GLY A CA 1
ATOM 3869 C C . GLY A 1 501 ? 7.902 -20.196 -22.229 1.00 50.00 501 GLY A C 1
ATOM 3870 O O . GLY A 1 501 ? 8.014 -19.150 -21.587 1.00 50.00 501 GLY A O 1
ATOM 3871 N N . ARG A 1 502 ? 8.625 -20.428 -23.324 1.00 54.09 502 ARG A N 1
ATOM 3872 C CA . ARG A 1 502 ? 9.566 -19.481 -23.937 1.00 54.09 502 ARG A CA 1
ATOM 3873 C C . ARG A 1 502 ? 8.941 -18.075 -23.978 1.00 54.09 502 ARG A C 1
ATOM 3875 O O . ARG A 1 502 ? 8.016 -17.852 -24.749 1.00 54.09 502 ARG A O 1
ATOM 3882 N N . ILE A 1 503 ? 9.431 -17.146 -23.152 1.00 61.50 503 ILE A N 1
ATOM 3883 C CA . ILE A 1 503 ? 8.847 -15.800 -23.047 1.00 61.50 503 ILE A CA 1
ATOM 3884 C C . ILE A 1 503 ? 8.862 -15.129 -24.426 1.00 61.50 503 ILE A C 1
ATOM 3886 O O . ILE A 1 503 ? 9.934 -14.940 -25.017 1.00 61.50 503 ILE A O 1
ATOM 3890 N N . ASP A 1 504 ? 7.686 -14.737 -24.928 1.00 73.06 504 ASP A N 1
ATOM 3891 C CA . ASP A 1 504 ? 7.556 -14.036 -26.206 1.00 73.06 504 ASP A CA 1
ATOM 3892 C C . ASP A 1 504 ? 7.916 -12.552 -26.046 1.00 73.06 504 ASP A C 1
ATOM 3894 O O . ASP A 1 504 ? 7.090 -11.639 -25.984 1.00 73.06 504 ASP A O 1
ATOM 3898 N N . GLN A 1 505 ? 9.220 -12.305 -26.007 1.00 75.62 505 GLN A N 1
ATOM 3899 C CA . GLN A 1 505 ? 9.790 -10.963 -25.984 1.00 75.62 505 GLN A CA 1
ATOM 3900 C C . GLN A 1 505 ? 9.408 -10.147 -27.231 1.00 75.62 505 GLN A C 1
ATOM 3902 O O . GLN A 1 505 ? 9.436 -8.918 -27.199 1.00 75.62 505 GLN A O 1
ATOM 3907 N N . ILE A 1 506 ? 9.013 -10.797 -28.330 1.00 77.06 506 ILE A N 1
ATOM 3908 C CA . ILE A 1 506 ? 8.538 -10.108 -29.531 1.00 77.06 506 ILE A CA 1
ATOM 3909 C C . ILE A 1 506 ? 7.135 -9.551 -29.285 1.00 77.06 506 ILE A C 1
ATOM 3911 O O . ILE A 1 506 ? 6.881 -8.396 -29.636 1.00 77.06 506 ILE A O 1
ATOM 3915 N N . ALA A 1 507 ? 6.239 -10.326 -28.669 1.00 79.44 507 ALA A N 1
ATOM 3916 C CA . ALA A 1 507 ? 4.921 -9.853 -28.246 1.00 79.44 507 ALA A CA 1
ATOM 3917 C C . ALA A 1 507 ? 5.031 -8.677 -27.263 1.00 79.44 507 ALA A C 1
ATOM 3919 O O . ALA A 1 507 ? 4.373 -7.652 -27.469 1.00 79.44 507 ALA A O 1
ATOM 3920 N N . LEU A 1 508 ? 5.938 -8.770 -26.284 1.00 82.69 508 LEU A N 1
ATOM 3921 C CA . LEU A 1 508 ? 6.222 -7.694 -25.329 1.00 82.69 508 LEU A CA 1
ATOM 3922 C C . LEU A 1 508 ? 6.610 -6.393 -26.040 1.00 82.69 508 LEU A C 1
ATOM 3924 O O . LEU A 1 508 ? 5.993 -5.346 -25.835 1.00 82.69 508 LEU A O 1
ATOM 3928 N N . ILE A 1 509 ? 7.580 -6.470 -26.954 1.00 83.25 509 ILE A N 1
ATOM 3929 C CA . ILE A 1 509 ? 8.057 -5.313 -27.722 1.00 83.25 509 ILE A CA 1
ATOM 3930 C C . ILE A 1 509 ? 6.959 -4.748 -28.630 1.00 83.25 509 ILE A C 1
ATOM 3932 O O . ILE A 1 509 ? 6.846 -3.532 -28.765 1.00 83.25 509 ILE A O 1
ATOM 3936 N N . ARG A 1 510 ? 6.117 -5.596 -29.238 1.00 81.56 510 ARG A N 1
ATOM 3937 C CA . ARG A 1 510 ? 4.980 -5.151 -30.069 1.00 81.56 510 ARG A CA 1
ATOM 3938 C C . ARG A 1 510 ? 3.908 -4.409 -29.268 1.00 81.56 510 ARG A C 1
ATOM 3940 O O . ARG A 1 510 ? 3.144 -3.655 -29.876 1.00 81.56 510 ARG A O 1
ATOM 3947 N N . LYS A 1 511 ? 3.829 -4.641 -27.953 1.00 85.31 511 LYS A N 1
ATOM 3948 C CA . LYS A 1 511 ? 2.853 -4.015 -27.051 1.00 85.31 511 LYS A CA 1
ATOM 3949 C C . LYS A 1 511 ? 3.340 -2.699 -26.444 1.00 85.31 511 LYS A C 1
ATOM 3951 O O . LYS A 1 511 ? 2.512 -1.933 -25.949 1.00 85.31 511 LYS A O 1
ATOM 3956 N N . LEU A 1 512 ? 4.644 -2.420 -26.510 1.00 87.00 512 LEU A N 1
ATOM 3957 C CA . LEU A 1 512 ? 5.201 -1.130 -26.115 1.00 87.00 512 LEU A CA 1
ATOM 3958 C C . LEU A 1 512 ? 4.525 0.001 -26.903 1.00 87.00 512 LEU A C 1
ATOM 3960 O O . LEU A 1 512 ? 4.471 -0.016 -28.133 1.00 87.00 512 LEU A O 1
ATOM 3964 N N . ARG A 1 513 ? 4.016 0.987 -26.172 1.00 82.06 513 ARG A N 1
ATOM 3965 C CA . ARG A 1 513 ? 3.335 2.180 -26.691 1.00 82.06 513 ARG A CA 1
ATOM 3966 C C . ARG A 1 513 ? 3.844 3.428 -25.989 1.00 82.06 513 ARG A C 1
ATOM 3968 O O . ARG A 1 513 ? 4.295 3.344 -24.850 1.00 82.06 513 ARG A O 1
ATOM 3975 N N . ASP A 1 514 ? 3.686 4.574 -26.632 1.00 79.62 514 ASP A N 1
ATOM 3976 C CA . ASP A 1 514 ? 4.041 5.877 -26.075 1.00 79.62 514 ASP A CA 1
ATOM 3977 C C . ASP A 1 514 ? 2.875 6.464 -25.249 1.00 79.62 514 ASP A C 1
ATOM 3979 O O . ASP A 1 514 ? 1.705 6.251 -25.557 1.00 79.62 514 ASP A O 1
ATOM 3983 N N . LEU A 1 515 ? 3.182 7.209 -24.184 1.00 76.81 515 LEU A N 1
ATOM 3984 C CA . LEU A 1 515 ? 2.214 7.925 -23.329 1.00 76.81 515 LEU A CA 1
ATOM 3985 C C . LEU A 1 515 ? 2.038 9.408 -23.694 1.00 76.81 515 LEU A C 1
ATOM 3987 O O . LEU A 1 515 ? 1.144 10.071 -23.167 1.00 76.81 515 LEU A O 1
ATOM 3991 N N . GLY A 1 516 ? 2.944 9.966 -24.501 1.00 62.84 516 GLY A N 1
ATOM 3992 C CA . GLY A 1 516 ? 3.157 11.420 -24.587 1.00 62.84 516 GLY A CA 1
ATOM 3993 C C . GLY A 1 516 ? 2.942 12.063 -25.954 1.00 62.84 516 GLY A C 1
ATOM 3994 O O . GLY A 1 516 ? 3.028 13.278 -26.049 1.00 62.84 516 GLY A O 1
ATOM 3995 N N . ALA A 1 517 ? 2.627 11.290 -26.981 1.00 55.12 517 ALA A N 1
ATOM 3996 C CA . ALA A 1 517 ? 2.124 11.788 -28.252 1.00 55.12 517 ALA A CA 1
ATOM 3997 C C . ALA A 1 517 ? 0.998 10.840 -28.654 1.00 55.12 517 ALA A C 1
ATOM 3999 O O . ALA A 1 517 ? 1.097 9.651 -28.345 1.00 55.12 517 ALA A O 1
ATOM 4000 N N . ASP A 1 518 ? -0.041 11.329 -29.320 1.00 54.12 518 ASP A N 1
ATOM 4001 C CA . ASP A 1 518 ? -1.152 10.532 -29.861 1.00 54.12 518 ASP A CA 1
ATOM 4002 C C . ASP A 1 518 ? -0.688 9.639 -31.035 1.00 54.12 518 ASP A C 1
ATOM 4004 O O . ASP A 1 518 ? -1.298 9.549 -32.095 1.00 54.12 518 ASP A O 1
ATOM 4008 N N . ALA A 1 519 ? 0.466 8.993 -30.877 1.00 54.62 519 ALA A N 1
ATOM 4009 C CA . ALA A 1 519 ? 1.059 8.082 -31.822 1.00 54.62 519 ALA A CA 1
ATOM 4010 C C . ALA A 1 519 ? 0.265 6.781 -31.752 1.00 54.62 519 ALA A C 1
ATOM 4012 O O . ALA A 1 519 ? 0.337 6.066 -30.752 1.00 54.62 519 ALA A O 1
ATOM 4013 N N . GLY A 1 520 ? -0.482 6.480 -32.816 1.00 58.19 520 GLY A N 1
ATOM 4014 C CA . GLY A 1 520 ? -1.311 5.283 -32.996 1.00 58.19 520 GLY A CA 1
ATOM 4015 C C . GLY A 1 520 ? -0.545 3.950 -32.935 1.00 58.19 520 GLY A C 1
ATOM 4016 O O . GLY A 1 520 ? -0.499 3.201 -33.906 1.00 58.19 520 GLY A O 1
ATOM 4017 N N . GLY A 1 521 ? 0.085 3.647 -31.797 1.00 64.00 521 GLY A N 1
ATOM 4018 C CA . GLY A 1 521 ? 0.722 2.371 -31.476 1.00 64.00 521 GLY A CA 1
ATOM 4019 C C . GLY A 1 521 ? 2.098 2.112 -32.103 1.00 64.00 521 GLY A C 1
ATOM 4020 O O . GLY A 1 521 ? 2.499 0.949 -32.175 1.00 64.00 521 GLY A O 1
ATOM 4021 N N . ARG A 1 522 ? 2.831 3.135 -32.574 1.00 73.31 522 ARG A N 1
ATOM 4022 C CA . ARG A 1 522 ? 4.175 2.966 -33.171 1.00 73.31 522 ARG A CA 1
ATOM 4023 C C . ARG A 1 522 ? 5.266 3.658 -32.355 1.00 73.31 522 ARG A C 1
ATOM 4025 O O . ARG A 1 522 ? 5.140 4.825 -32.015 1.00 73.31 522 ARG A O 1
ATOM 4032 N N . LEU A 1 523 ? 6.355 2.928 -32.116 1.00 80.44 523 LEU A N 1
ATOM 4033 C CA . LEU A 1 523 ? 7.567 3.425 -31.467 1.00 80.44 523 LEU A CA 1
ATOM 4034 C C . LEU A 1 523 ? 8.338 4.401 -32.394 1.00 80.44 523 LEU A C 1
ATOM 4036 O O . LEU A 1 523 ? 8.492 4.097 -33.583 1.00 80.44 523 LEU A O 1
ATOM 4040 N N . PRO A 1 524 ? 8.853 5.542 -31.893 1.00 81.19 524 PRO A N 1
ATOM 4041 C CA . PRO A 1 524 ? 9.566 6.523 -32.712 1.00 81.19 524 PRO A CA 1
ATOM 4042 C C . PRO A 1 524 ? 10.916 6.036 -33.260 1.00 81.19 524 PRO A C 1
ATOM 4044 O O . PRO A 1 524 ? 11.620 5.234 -32.647 1.00 81.19 524 PRO A O 1
ATOM 4047 N N . VAL A 1 525 ? 11.350 6.620 -34.383 1.00 86.06 525 VAL A N 1
ATOM 4048 C CA . VAL A 1 525 ? 12.693 6.383 -34.947 1.00 86.06 525 VAL A CA 1
ATOM 4049 C C . VAL A 1 525 ? 13.779 6.742 -33.928 1.00 86.06 525 VAL A C 1
ATOM 4051 O O . VAL A 1 525 ? 13.725 7.807 -33.306 1.00 86.06 525 VAL A O 1
ATOM 4054 N N . PHE A 1 526 ? 14.781 5.870 -33.793 1.00 88.69 526 PHE A N 1
ATOM 4055 C CA . PHE A 1 526 ? 15.866 6.028 -32.830 1.00 88.69 526 PHE A CA 1
ATOM 4056 C C . PHE A 1 526 ? 16.699 7.293 -33.091 1.00 88.69 526 PHE A C 1
ATOM 4058 O O . PHE A 1 526 ? 17.203 7.525 -34.189 1.00 88.69 526 PHE A O 1
ATOM 4065 N N . GLY A 1 527 ? 16.854 8.115 -32.061 1.00 89.31 527 GLY A N 1
ATOM 4066 C CA . GLY A 1 527 ? 17.671 9.314 -32.040 1.00 89.31 527 GLY A CA 1
ATOM 4067 C C . GLY A 1 527 ? 19.098 9.001 -31.605 1.00 89.31 527 GLY A C 1
ATOM 4068 O O . GLY A 1 527 ? 19.324 8.428 -30.542 1.00 89.31 527 GLY A O 1
ATOM 4069 N N . VAL A 1 528 ? 20.072 9.404 -32.414 1.00 90.88 528 VAL A N 1
ATOM 4070 C CA . VAL A 1 528 ? 21.501 9.207 -32.159 1.00 90.88 528 VAL A CA 1
ATOM 4071 C C . VAL A 1 528 ? 22.142 10.550 -31.819 1.00 90.88 528 VAL A C 1
ATOM 4073 O O . VAL A 1 528 ? 22.101 11.454 -32.658 1.00 90.88 528 VAL A O 1
ATOM 4076 N N . PRO A 1 529 ? 22.761 10.702 -30.637 1.00 89.25 529 PRO A N 1
ATOM 4077 C CA . PRO A 1 529 ? 23.455 11.930 -30.273 1.00 89.25 529 PRO A CA 1
ATOM 4078 C C . PRO A 1 529 ? 24.493 12.339 -31.321 1.00 89.25 529 PRO A C 1
ATOM 4080 O O . PRO A 1 529 ? 25.305 11.522 -31.767 1.00 89.25 529 PRO A O 1
ATOM 4083 N N . VAL A 1 530 ? 24.495 13.621 -31.697 1.00 89.69 530 VAL A N 1
ATOM 4084 C CA . VAL A 1 530 ? 25.493 14.179 -32.627 1.00 89.69 530 VAL A CA 1
ATOM 4085 C C . VAL A 1 530 ? 26.922 13.955 -32.115 1.00 89.69 530 VAL A C 1
ATOM 4087 O O . VAL A 1 530 ? 27.807 13.681 -32.927 1.00 89.69 530 VAL A O 1
ATOM 4090 N N . SER A 1 531 ? 27.144 13.962 -30.796 1.00 85.25 531 SER A N 1
ATOM 4091 C CA . SER A 1 531 ? 28.451 13.670 -30.190 1.00 85.25 531 SER A CA 1
ATOM 4092 C C . SER A 1 531 ? 28.975 12.277 -30.558 1.00 85.25 531 SER A C 1
ATOM 4094 O O . SER A 1 531 ? 30.115 12.151 -30.991 1.00 85.25 531 SER A O 1
ATOM 4096 N N . ALA A 1 532 ? 28.135 11.237 -30.531 1.00 88.00 532 ALA A N 1
ATOM 4097 C CA . ALA A 1 532 ? 28.534 9.884 -30.933 1.00 88.00 532 ALA A CA 1
ATOM 4098 C C . ALA A 1 532 ? 28.933 9.812 -32.423 1.00 88.00 532 ALA A C 1
ATOM 4100 O O . ALA A 1 532 ? 29.884 9.120 -32.805 1.00 88.00 532 ALA A O 1
ATOM 4101 N N . LEU A 1 533 ? 28.229 10.559 -33.285 1.00 90.75 533 LEU A N 1
ATOM 4102 C CA . LEU A 1 533 ? 28.581 10.684 -34.704 1.00 90.75 533 LEU A CA 1
ATOM 4103 C C . LEU A 1 533 ? 29.901 11.447 -34.896 1.00 90.75 533 LEU A C 1
ATOM 4105 O O . LEU A 1 533 ? 30.688 11.089 -35.778 1.00 90.75 533 LEU A O 1
ATOM 4109 N N . GLN A 1 534 ? 30.162 12.468 -34.078 1.00 90.06 534 GLN A N 1
ATOM 4110 C CA . GLN A 1 534 ? 31.423 13.208 -34.071 1.00 90.06 534 GLN A CA 1
ATOM 4111 C C . GLN A 1 534 ? 32.588 12.323 -33.618 1.00 90.06 534 GLN A C 1
ATOM 4113 O O . GLN A 1 534 ? 33.585 12.270 -34.336 1.00 90.06 534 GLN A O 1
ATOM 4118 N N . SER A 1 535 ? 32.447 11.545 -32.539 1.00 89.12 535 SER A N 1
ATOM 4119 C CA . SER A 1 535 ? 33.482 10.608 -32.071 1.00 89.12 535 SER A CA 1
ATOM 4120 C C . SER A 1 535 ? 33.853 9.579 -33.144 1.00 89.12 535 SER A C 1
ATOM 4122 O O . SER A 1 535 ? 35.031 9.301 -33.370 1.00 89.12 535 SER A O 1
ATOM 4124 N N . TYR A 1 536 ? 32.870 9.063 -33.892 1.00 92.88 536 TYR A N 1
ATOM 4125 C CA . TYR A 1 536 ? 33.125 8.215 -35.064 1.00 92.88 536 TYR A CA 1
ATOM 4126 C C . TYR A 1 536 ? 33.937 8.936 -36.154 1.00 92.88 536 TYR A C 1
ATOM 4128 O O . TYR A 1 536 ? 34.898 8.373 -36.690 1.00 92.88 536 TYR A O 1
ATOM 4136 N N . ARG A 1 537 ? 33.563 10.176 -36.501 1.00 94.38 537 ARG A N 1
ATOM 4137 C CA . ARG A 1 537 ? 34.253 10.972 -37.532 1.00 94.38 537 ARG A CA 1
ATOM 4138 C C . ARG A 1 537 ? 35.686 11.314 -37.110 1.00 94.38 537 ARG A C 1
ATOM 4140 O O . ARG A 1 537 ? 36.597 11.142 -37.919 1.00 94.38 537 ARG A O 1
ATOM 4147 N N . GLN A 1 538 ? 35.885 11.736 -35.862 1.00 93.69 538 GLN A N 1
ATOM 4148 C CA . GLN A 1 538 ? 37.193 12.041 -35.277 1.00 93.69 538 GLN A CA 1
ATOM 4149 C C . GLN A 1 538 ? 38.095 10.804 -35.263 1.00 93.69 538 GLN A C 1
ATOM 4151 O O . GLN A 1 538 ? 39.197 10.857 -35.804 1.00 93.69 538 GLN A O 1
ATOM 4156 N N . ALA A 1 539 ? 37.595 9.660 -34.781 1.00 94.06 539 ALA A N 1
ATOM 4157 C CA . ALA A 1 539 ? 38.332 8.396 -34.797 1.00 94.06 539 ALA A CA 1
ATOM 4158 C C . ALA A 1 539 ? 38.778 7.997 -36.213 1.00 94.06 539 ALA A C 1
ATOM 4160 O O . ALA A 1 539 ? 39.927 7.607 -36.417 1.00 94.06 539 ALA A O 1
ATOM 4161 N N . ARG A 1 540 ? 37.904 8.126 -37.223 1.00 96.19 540 ARG A N 1
ATOM 4162 C CA . ARG A 1 540 ? 38.273 7.822 -38.617 1.00 96.19 540 ARG A CA 1
ATOM 4163 C C . ARG A 1 540 ? 39.336 8.763 -39.170 1.00 96.19 540 ARG A C 1
ATOM 4165 O O . ARG A 1 540 ? 40.232 8.289 -39.863 1.00 96.19 540 ARG A O 1
ATOM 4172 N N . ARG A 1 541 ? 39.233 10.068 -38.900 1.00 96.50 541 ARG A N 1
ATOM 4173 C CA . ARG A 1 541 ? 40.225 11.063 -39.342 1.00 96.50 541 ARG A CA 1
ATOM 4174 C C . ARG A 1 541 ? 41.579 10.821 -38.676 1.00 96.50 541 ARG A C 1
ATOM 4176 O O . ARG A 1 541 ? 42.579 10.733 -39.377 1.00 96.50 541 ARG A O 1
ATOM 4183 N N . ALA A 1 542 ? 41.596 10.619 -37.360 1.00 94.94 542 ALA A N 1
ATOM 4184 C CA . ALA A 1 542 ? 42.816 10.359 -36.604 1.00 94.94 542 ALA A CA 1
ATOM 4185 C C . ALA A 1 542 ? 43.514 9.071 -37.066 1.00 94.94 542 ALA A C 1
ATOM 4187 O O . ALA A 1 542 ? 44.716 9.080 -37.301 1.00 94.94 542 ALA A O 1
ATOM 4188 N N . VAL A 1 543 ? 42.770 7.979 -37.284 1.00 96.62 543 VAL A N 1
ATOM 4189 C CA . VAL A 1 543 ? 43.357 6.715 -37.768 1.00 96.62 543 VAL A CA 1
ATOM 4190 C C . VAL A 1 543 ? 43.897 6.835 -39.189 1.00 96.62 543 VAL A C 1
ATOM 4192 O O . VAL A 1 543 ? 44.923 6.233 -39.482 1.00 96.62 543 VAL A O 1
ATOM 4195 N N . ARG A 1 544 ? 43.236 7.606 -40.063 1.00 95.94 544 ARG A N 1
ATOM 4196 C CA . ARG A 1 544 ? 43.743 7.878 -41.417 1.00 95.94 544 ARG A CA 1
ATOM 4197 C C . ARG A 1 544 ? 45.040 8.686 -41.400 1.00 95.94 544 ARG A C 1
ATOM 4199 O O . ARG A 1 544 ? 45.895 8.424 -42.228 1.00 95.94 544 ARG A O 1
ATOM 4206 N N . LYS A 1 545 ? 45.172 9.646 -40.478 1.00 96.12 545 LYS A N 1
ATOM 4207 C CA . LYS A 1 545 ? 46.326 10.554 -40.412 1.00 96.12 545 LYS A CA 1
ATOM 4208 C C . LYS A 1 545 ? 47.515 9.979 -39.633 1.00 96.12 545 LYS A C 1
ATOM 4210 O O . LYS A 1 545 ? 48.649 10.239 -39.997 1.00 96.12 545 LYS A O 1
ATOM 4215 N N . PHE A 1 546 ? 47.261 9.218 -38.569 1.00 95.06 546 PHE A N 1
ATOM 4216 C CA . PHE A 1 546 ? 48.295 8.817 -37.604 1.00 95.06 546 PHE A CA 1
ATOM 4217 C C . PHE A 1 546 ? 48.372 7.299 -37.366 1.00 95.06 546 PHE A C 1
ATOM 4219 O O . PHE A 1 546 ? 49.203 6.822 -36.600 1.00 95.06 546 PHE A O 1
ATOM 4226 N N . GLY A 1 547 ? 47.486 6.504 -37.970 1.00 92.44 547 GLY A N 1
ATOM 4227 C CA . GLY A 1 547 ? 47.368 5.080 -37.658 1.00 92.44 547 GLY A CA 1
ATOM 4228 C C . GLY A 1 547 ? 46.698 4.811 -36.302 1.00 92.44 547 GLY A C 1
ATOM 4229 O O . GLY A 1 547 ? 46.382 5.708 -35.526 1.00 92.44 547 GLY A O 1
ATOM 4230 N N . ARG A 1 548 ? 46.405 3.537 -36.002 1.00 90.50 548 ARG A N 1
ATOM 4231 C CA . ARG A 1 548 ? 45.533 3.165 -34.864 1.00 90.50 548 ARG A CA 1
ATOM 4232 C C . ARG A 1 548 ? 46.131 3.420 -33.480 1.00 90.50 548 ARG A C 1
ATOM 4234 O O . ARG A 1 548 ? 45.386 3.777 -32.574 1.00 90.50 548 ARG A O 1
ATOM 4241 N N . ARG A 1 549 ? 47.431 3.165 -33.292 1.00 86.31 549 ARG A N 1
ATOM 4242 C CA . ARG A 1 549 ? 48.083 3.297 -31.975 1.00 86.31 549 ARG A CA 1
ATOM 4243 C C . ARG A 1 549 ? 48.166 4.764 -31.559 1.00 86.31 549 ARG A C 1
ATOM 4245 O O . ARG A 1 549 ? 47.764 5.096 -30.450 1.00 86.31 549 ARG A O 1
ATOM 4252 N N . GLU A 1 550 ? 48.606 5.613 -32.478 1.00 91.69 550 GLU A N 1
ATOM 4253 C CA . GLU A 1 550 ? 48.778 7.044 -32.243 1.00 91.69 550 GLU A CA 1
ATOM 4254 C C . GLU A 1 550 ? 47.438 7.793 -32.206 1.00 91.69 550 GLU A C 1
ATOM 4256 O O . GLU A 1 550 ? 47.237 8.667 -31.369 1.00 91.69 550 GLU A O 1
ATOM 4261 N N . ALA A 1 551 ? 46.455 7.379 -33.016 1.00 92.44 551 ALA A N 1
ATOM 4262 C CA . ALA A 1 551 ? 45.102 7.933 -32.951 1.00 92.44 551 ALA A CA 1
ATOM 4263 C C . ALA A 1 551 ? 44.420 7.738 -31.587 1.00 92.44 551 ALA A C 1
ATOM 4265 O O . ALA A 1 551 ? 43.645 8.597 -31.183 1.00 92.44 551 ALA A O 1
ATOM 4266 N N . ALA A 1 552 ? 44.673 6.623 -30.890 1.00 90.25 552 ALA A N 1
ATOM 4267 C CA . ALA A 1 552 ? 44.120 6.393 -29.553 1.00 90.25 552 ALA A CA 1
ATOM 4268 C C . ALA A 1 552 ? 44.700 7.385 -28.533 1.00 90.25 552 ALA A C 1
ATOM 4270 O O . ALA A 1 552 ? 43.943 7.998 -27.788 1.00 90.25 552 ALA A O 1
ATOM 4271 N N . LYS A 1 553 ? 46.027 7.584 -28.562 1.00 90.62 553 LYS A N 1
ATOM 4272 C CA . LYS A 1 553 ? 46.735 8.523 -27.682 1.00 90.62 553 LYS A CA 1
ATOM 4273 C C . LYS A 1 553 ? 46.268 9.962 -27.899 1.00 90.62 553 LYS A C 1
ATOM 4275 O O . LYS A 1 553 ? 45.870 10.616 -26.949 1.00 90.62 553 LYS A O 1
ATOM 4280 N N . ARG A 1 554 ? 46.236 10.421 -29.155 1.00 90.88 554 ARG A N 1
ATOM 4281 C CA . ARG A 1 554 ? 45.857 11.803 -29.514 1.00 90.88 554 ARG A CA 1
ATOM 4282 C C . ARG A 1 554 ? 44.399 12.156 -29.244 1.00 90.88 554 ARG A C 1
ATOM 4284 O O . ARG A 1 554 ? 44.065 13.329 -29.170 1.00 90.88 554 ARG A O 1
ATOM 4291 N N . LEU A 1 555 ? 43.526 11.154 -29.192 1.00 87.38 555 LEU A N 1
ATOM 4292 C CA . LEU A 1 555 ? 42.121 11.334 -28.835 1.00 87.38 555 LEU A CA 1
ATOM 4293 C C . LEU A 1 555 ? 41.866 11.088 -27.343 1.00 87.38 555 LEU A C 1
ATOM 4295 O O . LEU A 1 555 ? 40.710 11.144 -26.944 1.00 87.38 555 LEU A O 1
ATOM 4299 N N . GLU A 1 556 ? 42.904 10.767 -26.561 1.00 90.75 556 GLU A N 1
ATOM 4300 C CA . GLU A 1 556 ? 42.812 10.459 -25.127 1.00 90.75 556 GLU A CA 1
ATOM 4301 C C . GLU A 1 556 ? 41.789 9.353 -24.812 1.00 90.75 556 GLU A C 1
ATOM 4303 O O . GLU A 1 556 ? 41.068 9.382 -23.818 1.00 90.75 556 GLU A O 1
ATOM 4308 N N . ILE A 1 557 ? 41.717 8.341 -25.683 1.00 84.75 557 ILE A N 1
ATOM 4309 C CA . ILE A 1 557 ? 40.810 7.199 -25.527 1.00 84.75 557 ILE A CA 1
ATOM 4310 C C . ILE A 1 557 ? 41.571 5.882 -25.545 1.00 84.75 557 ILE A C 1
ATOM 4312 O O . ILE A 1 557 ? 42.580 5.706 -26.232 1.00 84.75 557 ILE A O 1
ATOM 4316 N N . ASN A 1 558 ? 41.036 4.884 -24.846 1.00 85.19 558 ASN A N 1
ATOM 4317 C CA . ASN A 1 558 ? 41.635 3.559 -24.860 1.00 85.19 558 ASN A CA 1
ATOM 4318 C C . ASN A 1 558 ? 41.400 2.842 -26.211 1.00 85.19 558 ASN A C 1
ATOM 4320 O O . ASN A 1 558 ? 40.521 3.179 -27.014 1.00 85.19 558 ASN A O 1
ATOM 4324 N N . ARG A 1 559 ? 42.189 1.791 -26.479 1.00 86.62 559 ARG A N 1
ATOM 4325 C CA . ARG A 1 559 ? 42.110 1.025 -27.743 1.00 86.62 559 ARG A CA 1
ATOM 4326 C C . ARG A 1 559 ? 40.726 0.419 -27.991 1.00 86.62 559 ARG A C 1
ATOM 4328 O O . ARG A 1 559 ? 40.346 0.198 -29.145 1.00 86.62 559 ARG A O 1
ATOM 4335 N N . TRP A 1 560 ? 39.990 0.110 -26.927 1.00 81.50 560 TRP A N 1
ATOM 4336 C CA . TRP A 1 560 ? 38.666 -0.484 -27.015 1.00 81.50 560 TRP A CA 1
ATOM 4337 C C . TRP A 1 560 ? 37.613 0.552 -27.430 1.00 81.50 560 TRP A C 1
ATOM 4339 O O . TRP A 1 560 ? 36.866 0.298 -28.376 1.00 81.50 560 TRP A O 1
ATOM 4349 N N . GLN A 1 561 ? 37.636 1.746 -26.838 1.00 83.62 561 GLN A N 1
ATOM 4350 C CA . GLN A 1 561 ? 36.819 2.898 -27.229 1.00 83.62 561 GLN A CA 1
ATOM 4351 C C . GLN A 1 561 ? 37.114 3.316 -28.673 1.00 83.62 561 GLN A C 1
ATOM 4353 O O . GLN A 1 561 ? 36.186 3.491 -29.463 1.00 83.62 561 GLN A O 1
ATOM 4358 N N . LEU A 1 562 ? 38.391 3.369 -29.080 1.00 88.69 562 LEU A N 1
ATOM 4359 C CA . LEU A 1 562 ? 38.752 3.636 -30.477 1.00 88.69 562 LEU A CA 1
ATOM 4360 C C . LEU A 1 562 ? 38.134 2.592 -31.422 1.00 88.69 562 LEU A C 1
ATOM 4362 O O . LEU A 1 562 ? 37.551 2.937 -32.452 1.00 88.69 562 LEU A O 1
ATOM 4366 N N . ARG A 1 563 ? 38.215 1.302 -31.071 1.00 89.44 563 ARG A N 1
ATOM 4367 C CA . ARG A 1 563 ? 37.603 0.215 -31.852 1.00 89.44 563 ARG A CA 1
ATOM 4368 C C . ARG A 1 563 ? 36.080 0.347 -31.914 1.00 89.44 563 ARG A C 1
ATOM 4370 O O . ARG A 1 563 ? 35.506 0.115 -32.979 1.00 89.44 563 ARG A O 1
ATOM 4377 N N . ALA A 1 564 ? 35.440 0.696 -30.803 1.00 86.12 564 ALA A N 1
ATOM 4378 C CA . ALA A 1 564 ? 34.003 0.911 -30.722 1.00 86.12 564 ALA A CA 1
ATOM 4379 C C . ALA A 1 564 ? 33.561 2.080 -31.614 1.00 86.12 564 ALA A C 1
ATOM 4381 O O . ALA A 1 564 ? 32.656 1.910 -32.433 1.00 86.12 564 ALA A O 1
ATOM 4382 N N . ASN A 1 565 ? 34.278 3.208 -31.556 1.00 91.56 565 ASN A N 1
ATOM 4383 C CA . ASN A 1 565 ? 34.063 4.365 -32.423 1.00 91.56 565 ASN A CA 1
ATOM 4384 C C . ASN A 1 565 ? 34.175 3.973 -33.895 1.00 91.56 565 ASN A C 1
ATOM 4386 O O . ASN A 1 565 ? 33.241 4.203 -34.653 1.00 91.56 565 ASN A O 1
ATOM 4390 N N . LEU A 1 566 ? 35.248 3.294 -34.313 1.00 93.06 566 LEU A N 1
ATOM 4391 C CA . LEU A 1 566 ? 35.429 2.875 -35.711 1.00 93.06 566 LEU A CA 1
ATOM 4392 C C . LEU A 1 566 ? 34.328 1.923 -36.212 1.00 93.06 566 LEU A C 1
ATOM 4394 O O . LEU A 1 566 ? 33.947 1.982 -37.383 1.00 93.06 566 LEU A O 1
ATOM 4398 N N . ARG A 1 567 ? 33.799 1.057 -35.338 1.00 91.06 567 ARG A N 1
ATOM 4399 C CA . ARG A 1 567 ? 32.714 0.112 -35.659 1.00 91.06 567 ARG A CA 1
ATOM 4400 C C . ARG A 1 567 ? 31.316 0.705 -35.503 1.00 91.06 567 ARG A C 1
ATOM 4402 O O . ARG A 1 567 ? 30.346 0.045 -35.879 1.00 91.06 567 ARG A O 1
ATOM 4409 N N . PHE A 1 568 ? 31.195 1.936 -35.010 1.00 91.25 568 PHE A N 1
ATOM 4410 C CA . PHE A 1 568 ? 29.918 2.529 -34.631 1.00 91.25 568 PHE A CA 1
ATOM 4411 C C . PHE A 1 568 ? 28.882 2.485 -35.755 1.00 91.25 568 PHE A C 1
ATOM 4413 O O . PHE A 1 568 ? 27.791 1.964 -35.553 1.00 91.25 568 PHE A O 1
ATOM 4420 N N . ARG A 1 569 ? 29.237 2.921 -36.973 1.00 90.88 569 ARG A N 1
ATOM 4421 C CA . ARG A 1 569 ? 28.311 2.921 -38.123 1.00 90.88 569 ARG A CA 1
ATOM 4422 C C . ARG A 1 569 ? 27.805 1.515 -38.478 1.00 90.88 569 ARG A C 1
ATOM 4424 O O . ARG A 1 569 ? 26.628 1.353 -38.787 1.00 90.88 569 ARG A O 1
ATOM 4431 N N . ALA A 1 570 ? 28.671 0.502 -38.421 1.00 89.12 570 ALA A N 1
ATOM 4432 C CA . ALA A 1 570 ? 28.293 -0.890 -38.677 1.00 89.12 570 ALA A CA 1
ATOM 4433 C C . ALA A 1 570 ? 27.387 -1.451 -37.570 1.00 89.12 570 ALA A C 1
ATOM 4435 O O . ALA A 1 570 ? 26.400 -2.123 -37.864 1.00 89.12 570 ALA A O 1
ATOM 4436 N N . ASN A 1 571 ? 27.683 -1.139 -36.307 1.00 86.31 571 ASN A N 1
ATOM 4437 C CA . ASN A 1 571 ? 26.853 -1.551 -35.178 1.00 86.31 571 ASN A CA 1
ATOM 4438 C C . ASN A 1 571 ? 25.492 -0.835 -35.170 1.00 86.31 571 ASN A C 1
ATOM 4440 O O . ASN A 1 571 ? 24.483 -1.470 -34.876 1.00 86.31 571 ASN A O 1
ATOM 4444 N N . LEU A 1 572 ? 25.450 0.446 -35.551 1.00 87.69 572 LEU A N 1
ATOM 4445 C CA . LEU A 1 572 ? 24.230 1.248 -35.633 1.00 87.69 572 LEU A CA 1
ATOM 4446 C C . LEU A 1 572 ? 23.271 0.725 -36.711 1.00 87.69 572 LEU A C 1
ATOM 4448 O O . LEU A 1 572 ? 22.077 0.615 -36.456 1.00 87.69 572 LEU A O 1
ATOM 4452 N N . ARG A 1 573 ? 23.782 0.292 -37.875 1.00 85.75 573 ARG A N 1
ATOM 4453 C CA . ARG A 1 573 ? 22.958 -0.353 -38.921 1.00 85.75 573 ARG A CA 1
ATOM 4454 C C . ARG A 1 573 ? 22.214 -1.595 -38.422 1.00 85.75 573 ARG A C 1
ATOM 4456 O O . ARG A 1 573 ? 21.156 -1.919 -38.945 1.00 85.75 573 ARG A O 1
ATOM 4463 N N . ARG A 1 574 ? 22.747 -2.284 -37.407 1.00 80.12 574 ARG A N 1
ATOM 4464 C CA . ARG A 1 574 ? 22.092 -3.445 -36.785 1.00 80.12 574 ARG A CA 1
ATOM 4465 C C . ARG A 1 574 ? 20.982 -3.050 -35.810 1.00 80.12 574 ARG A C 1
ATOM 4467 O O . ARG A 1 574 ? 20.222 -3.918 -35.411 1.00 80.12 574 ARG A O 1
ATOM 4474 N N . VAL A 1 575 ? 20.882 -1.788 -35.401 1.00 79.75 575 VAL A N 1
ATOM 4475 C CA . VAL A 1 575 ? 19.796 -1.300 -34.536 1.00 79.75 575 VAL A CA 1
ATOM 4476 C C . VAL A 1 575 ? 18.551 -0.979 -35.367 1.00 79.75 575 VAL A C 1
ATOM 4478 O O . VAL A 1 575 ? 17.446 -1.333 -34.971 1.00 79.75 575 VAL A O 1
ATOM 4481 N N . GLY A 1 576 ? 18.724 -0.396 -36.554 1.00 79.50 576 GLY A N 1
ATOM 4482 C CA . GLY A 1 576 ? 17.631 -0.036 -37.459 1.00 79.50 576 GLY A CA 1
ATOM 4483 C C . GLY A 1 576 ? 17.737 1.415 -37.938 1.00 79.50 576 GLY A C 1
ATOM 4484 O O . GLY A 1 576 ? 18.818 2.004 -37.852 1.00 79.50 576 GLY A O 1
ATOM 4485 N N . PRO A 1 577 ? 16.640 1.988 -38.467 1.00 84.31 577 PRO A N 1
ATOM 4486 C CA . PRO A 1 577 ? 16.581 3.393 -38.858 1.00 84.31 577 PRO A CA 1
ATOM 4487 C C . PRO A 1 577 ? 16.923 4.306 -37.680 1.00 84.31 577 PRO A C 1
ATOM 4489 O O . PRO A 1 577 ? 16.438 4.103 -36.566 1.00 84.31 577 PRO A O 1
ATOM 4492 N N . ALA A 1 578 ? 17.754 5.313 -37.935 1.00 89.56 578 ALA A N 1
ATOM 4493 C CA . ALA A 1 578 ? 18.225 6.233 -36.914 1.00 89.56 578 ALA A CA 1
ATOM 4494 C C . ALA A 1 578 ? 18.370 7.651 -37.473 1.00 89.56 578 ALA A C 1
ATOM 4496 O O . ALA A 1 578 ? 18.743 7.820 -38.635 1.00 89.56 578 ALA A O 1
ATOM 4497 N N . LYS A 1 579 ? 18.121 8.662 -36.636 1.00 91.56 579 LYS A N 1
ATOM 4498 C CA . LYS A 1 579 ? 18.268 10.082 -36.980 1.00 91.56 579 LYS A CA 1
ATOM 4499 C C . LYS A 1 579 ? 19.172 10.811 -35.981 1.00 91.56 579 LYS A C 1
ATOM 4501 O O . LYS A 1 579 ? 19.114 10.493 -34.795 1.00 91.56 579 LYS A O 1
ATOM 4506 N N . PRO A 1 580 ? 20.003 11.775 -36.409 1.00 91.69 580 PRO A N 1
ATOM 4507 C CA . PRO A 1 580 ? 20.778 12.594 -35.481 1.00 91.69 580 PRO A CA 1
ATOM 4508 C C . PRO A 1 580 ? 19.870 13.404 -34.544 1.00 91.69 580 PRO A C 1
ATOM 4510 O O . PRO A 1 580 ? 18.828 13.898 -34.972 1.00 91.69 580 PRO A O 1
ATOM 4513 N N . ILE A 1 581 ? 20.278 13.562 -33.284 1.00 89.12 581 ILE A N 1
ATOM 4514 C CA . ILE A 1 581 ? 19.614 14.426 -32.298 1.00 89.12 581 ILE A CA 1
ATOM 4515 C C . ILE A 1 581 ? 20.637 15.275 -31.533 1.00 89.12 581 ILE A C 1
ATOM 4517 O O . ILE A 1 581 ? 21.763 14.836 -31.275 1.00 89.12 581 ILE A O 1
ATOM 4521 N N . GLY A 1 582 ? 20.239 16.487 -31.149 1.00 84.81 582 GLY A N 1
ATOM 4522 C CA . GLY A 1 582 ? 21.000 17.331 -30.228 1.00 84.81 582 GLY A CA 1
ATOM 4523 C C . GLY A 1 582 ? 20.645 17.020 -28.772 1.00 84.81 582 GLY A C 1
ATOM 4524 O O . GLY A 1 582 ? 19.470 16.908 -28.443 1.00 84.81 582 GLY A O 1
ATOM 4525 N N . CYS A 1 583 ? 21.651 16.920 -27.898 1.00 78.12 583 CYS A N 1
ATOM 4526 C CA . CYS A 1 583 ? 21.467 16.698 -26.454 1.00 78.12 583 CYS A CA 1
ATOM 4527 C C . CYS A 1 583 ? 21.575 17.993 -25.616 1.00 78.12 583 CYS A C 1
ATOM 4529 O O . CYS A 1 583 ? 21.794 17.921 -24.412 1.00 78.12 583 CYS A O 1
ATOM 4531 N N . GLY A 1 584 ? 21.444 19.177 -26.234 1.00 66.75 584 GLY A N 1
ATOM 4532 C CA . GLY A 1 584 ? 21.342 20.463 -25.523 1.00 66.75 584 GLY A CA 1
ATOM 4533 C C . GLY A 1 584 ? 22.509 20.789 -24.579 1.00 66.75 584 GLY A C 1
ATOM 4534 O O . GLY A 1 584 ? 22.271 21.265 -23.477 1.00 66.75 584 GLY A O 1
ATOM 4535 N N . GLY A 1 585 ? 23.750 20.476 -24.969 1.00 59.84 585 GLY A N 1
ATOM 4536 C CA . GLY A 1 585 ? 24.954 20.734 -24.161 1.00 59.84 585 GLY A CA 1
ATOM 4537 C C . GLY A 1 585 ? 25.275 19.674 -23.099 1.00 59.84 585 GLY A C 1
ATOM 4538 O O . GLY A 1 585 ? 26.354 19.717 -22.521 1.00 59.84 585 GLY A O 1
ATOM 4539 N N . PHE A 1 586 ? 24.393 18.695 -22.888 1.00 61.44 586 PHE A N 1
ATOM 4540 C CA . PHE A 1 586 ? 24.597 17.594 -21.948 1.00 61.44 586 PHE A CA 1
ATOM 4541 C C . PHE A 1 586 ? 25.620 16.577 -22.491 1.00 61.44 586 PHE A C 1
ATOM 4543 O O . PHE A 1 586 ? 25.405 15.973 -23.548 1.00 61.44 586 PHE A O 1
ATOM 4550 N N . LYS A 1 587 ? 26.731 16.392 -21.774 1.00 51.41 587 LYS A N 1
ATOM 4551 C CA . LYS A 1 587 ? 27.887 15.553 -22.125 1.00 51.41 587 LYS A CA 1
ATOM 4552 C C . LYS A 1 587 ? 27.866 14.170 -21.461 1.00 51.41 587 LYS A C 1
ATOM 4554 O O . LYS A 1 587 ? 28.555 13.277 -21.954 1.00 51.41 587 LYS A O 1
ATOM 4559 N N . GLY A 1 588 ? 27.072 13.946 -20.410 1.00 54.25 588 GLY A N 1
ATOM 4560 C CA . GLY A 1 588 ? 26.908 12.619 -19.797 1.00 54.25 588 GLY A CA 1
ATOM 4561 C C . GLY A 1 588 ? 26.407 12.649 -18.354 1.00 54.25 588 GLY A C 1
ATOM 4562 O O . GLY A 1 588 ? 26.067 13.703 -17.831 1.00 54.25 588 GLY A O 1
ATOM 4563 N N . ILE A 1 589 ? 26.373 11.484 -17.694 1.00 50.81 589 ILE A N 1
ATOM 4564 C CA . ILE A 1 589 ? 25.837 11.332 -16.327 1.00 50.81 589 ILE A CA 1
ATOM 4565 C C . ILE A 1 589 ? 26.497 12.272 -15.298 1.00 50.81 589 ILE A C 1
ATOM 4567 O O . ILE A 1 589 ? 25.833 12.694 -14.360 1.00 50.81 589 ILE A O 1
ATOM 4571 N N . GLY A 1 590 ? 27.759 12.666 -15.508 1.00 47.31 590 GLY A N 1
ATOM 4572 C CA . GLY A 1 590 ? 28.461 13.639 -14.662 1.00 47.31 590 GLY A CA 1
ATOM 4573 C C . GLY A 1 590 ? 27.778 15.010 -14.600 1.00 47.31 590 GLY A C 1
ATOM 4574 O O . GLY A 1 590 ? 27.753 15.627 -13.543 1.00 47.31 590 GLY A O 1
ATOM 4575 N N . ASP A 1 591 ? 27.108 15.437 -15.673 1.00 49.91 591 ASP A N 1
ATOM 4576 C CA . ASP A 1 591 ? 26.380 16.712 -15.708 1.00 49.91 591 ASP A CA 1
ATOM 4577 C C . ASP A 1 591 ? 25.043 16.656 -1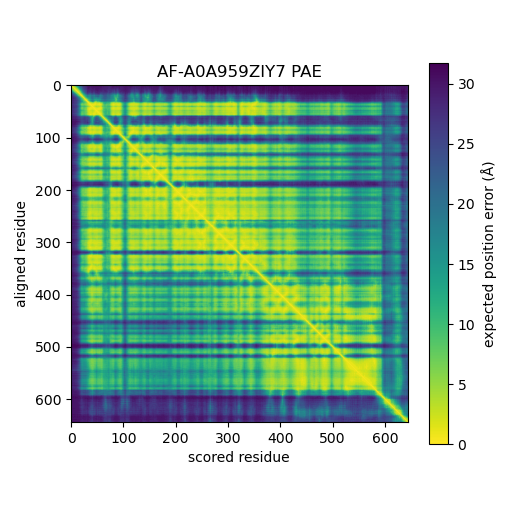4.941 1.00 49.91 591 ASP A C 1
ATOM 4579 O O . ASP A 1 591 ? 24.456 17.697 -14.644 1.00 49.91 591 ASP A O 1
ATOM 4583 N N . LEU A 1 592 ? 24.523 15.458 -14.624 1.00 48.78 592 LEU A N 1
ATOM 4584 C CA . LEU A 1 592 ? 23.375 15.305 -13.712 1.00 48.78 592 LEU A CA 1
ATOM 4585 C C . LEU A 1 592 ? 23.776 15.517 -12.249 1.00 48.78 592 LEU A C 1
ATOM 4587 O O . LEU A 1 592 ? 22.936 15.921 -11.447 1.00 48.78 592 LEU A O 1
ATOM 4591 N N . PHE A 1 593 ? 25.036 15.234 -11.920 1.00 44.91 593 PHE A N 1
ATOM 4592 C CA . PHE A 1 593 ? 25.600 15.323 -10.574 1.00 44.91 593 PHE A CA 1
ATOM 4593 C C . PHE A 1 593 ? 26.550 16.516 -10.410 1.00 44.91 593 PHE A C 1
ATOM 4595 O O . PHE A 1 593 ? 27.328 16.514 -9.460 1.00 44.91 593 PHE A O 1
ATOM 4602 N N . GLY A 1 594 ? 26.499 17.485 -11.337 1.00 31.98 594 GLY A N 1
ATOM 4603 C CA . GLY A 1 594 ? 27.458 18.584 -11.477 1.00 31.98 594 GLY A CA 1
ATOM 4604 C C . GLY A 1 594 ? 27.963 19.136 -10.143 1.00 31.98 594 GLY A C 1
ATOM 4605 O O . GLY A 1 594 ? 27.161 19.417 -9.258 1.00 31.98 594 GLY A O 1
ATOM 4606 N N . ASP A 1 595 ? 29.291 19.225 -10.041 1.00 31.22 595 ASP A N 1
ATOM 4607 C CA . ASP A 1 595 ? 30.102 19.726 -8.927 1.00 31.22 595 ASP A CA 1
ATOM 4608 C C . ASP A 1 595 ? 29.386 19.734 -7.561 1.00 31.22 595 ASP A C 1
ATOM 4610 O O . ASP A 1 595 ? 28.765 20.718 -7.143 1.00 31.22 595 ASP A O 1
ATOM 4614 N N . ALA A 1 596 ? 29.484 18.607 -6.848 1.00 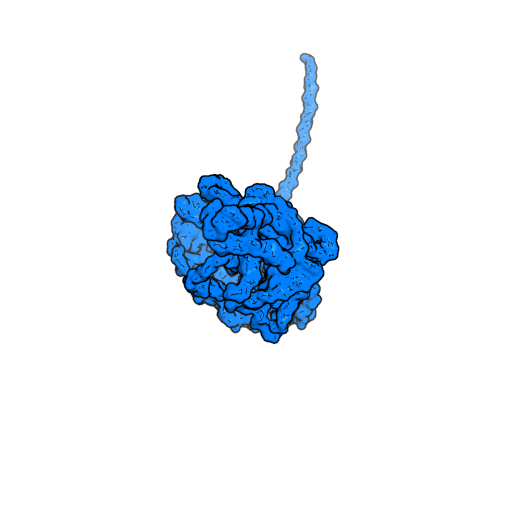31.62 596 ALA A N 1
ATOM 4615 C CA . ALA A 1 596 ? 28.935 18.389 -5.505 1.00 31.62 596 ALA A CA 1
ATOM 4616 C C . ALA A 1 596 ? 29.516 19.328 -4.418 1.00 31.62 596 ALA A C 1
ATOM 4618 O O . ALA A 1 596 ? 29.226 19.158 -3.232 1.00 31.62 596 ALA A O 1
ATOM 4619 N N . SER A 1 597 ? 30.304 20.327 -4.816 1.00 30.88 597 SER A N 1
ATOM 4620 C CA . SER A 1 597 ? 30.757 21.462 -4.019 1.00 30.88 597 SER A CA 1
ATOM 4621 C C . SER A 1 597 ? 29.762 22.641 -4.018 1.00 30.88 597 SER A C 1
ATOM 4623 O O . SER A 1 597 ? 29.791 23.453 -3.093 1.00 30.88 597 SER A O 1
ATOM 4625 N N . SER A 1 598 ? 28.822 22.724 -4.974 1.00 30.84 598 SER A N 1
ATOM 4626 C CA . SER A 1 598 ? 27.849 23.829 -5.054 1.00 30.84 598 SER A CA 1
ATOM 4627 C C . SER A 1 598 ? 26.497 23.497 -4.393 1.00 30.84 598 SER A C 1
ATOM 4629 O O . SER A 1 598 ? 25.841 22.477 -4.613 1.00 30.84 598 SER A O 1
ATOM 4631 N N . SER A 1 599 ? 26.076 24.378 -3.495 1.00 33.94 599 SER A N 1
ATOM 4632 C CA . SER A 1 599 ? 25.155 24.141 -2.383 1.00 33.94 599 SER A CA 1
ATOM 4633 C C . SER A 1 599 ? 23.662 24.254 -2.728 1.00 33.94 599 SER A C 1
ATOM 4635 O O . SER A 1 599 ? 22.912 24.935 -2.031 1.00 33.94 599 SER A O 1
ATOM 4637 N N . THR A 1 600 ? 23.153 23.552 -3.747 1.00 36.03 600 THR A N 1
ATOM 4638 C CA . THR A 1 600 ? 21.696 23.573 -4.003 1.00 36.03 600 THR A CA 1
ATOM 4639 C C . THR A 1 600 ? 20.939 22.462 -3.266 1.00 36.03 600 THR A C 1
ATOM 4641 O O . THR A 1 600 ? 21.262 21.273 -3.320 1.00 36.03 600 THR A O 1
ATOM 4644 N N . ARG A 1 601 ? 19.857 22.857 -2.578 1.00 32.56 601 ARG A N 1
ATOM 4645 C CA . ARG A 1 601 ? 18.933 21.985 -1.822 1.00 32.56 601 ARG A CA 1
ATOM 4646 C C . ARG A 1 601 ? 18.429 20.797 -2.656 1.00 32.56 601 ARG A C 1
ATOM 4648 O O . ARG A 1 601 ? 18.231 19.718 -2.113 1.00 32.56 601 ARG A O 1
ATOM 4655 N N . ALA A 1 602 ? 18.284 20.974 -3.971 1.00 30.17 602 ALA A N 1
ATOM 4656 C CA . ALA A 1 602 ? 17.845 19.943 -4.910 1.00 30.17 602 ALA A CA 1
ATOM 4657 C C . ALA A 1 602 ? 18.869 18.809 -5.106 1.00 30.17 602 ALA A C 1
ATOM 4659 O O . ALA A 1 602 ? 18.463 17.649 -5.154 1.00 30.17 602 ALA A O 1
ATOM 4660 N N . ALA A 1 603 ? 20.173 19.112 -5.148 1.00 28.33 603 ALA A N 1
ATOM 4661 C CA . ALA A 1 603 ? 21.239 18.120 -5.313 1.00 28.33 603 ALA A CA 1
ATOM 4662 C C . ALA A 1 603 ? 21.388 17.229 -4.065 1.00 28.33 603 ALA A C 1
ATOM 4664 O O . ALA A 1 603 ? 21.466 16.003 -4.171 1.00 28.33 603 ALA A O 1
ATOM 4665 N N . ARG A 1 604 ? 21.294 17.824 -2.865 1.00 33.88 604 ARG A N 1
ATOM 4666 C CA . ARG A 1 604 ? 21.283 17.079 -1.589 1.00 33.88 604 ARG A CA 1
ATOM 4667 C C . ARG A 1 604 ? 20.042 16.193 -1.436 1.00 33.88 604 ARG A C 1
ATOM 4669 O O . ARG A 1 604 ? 20.143 15.098 -0.886 1.00 33.88 604 ARG A O 1
ATOM 4676 N N . THR A 1 605 ? 18.884 16.634 -1.932 1.00 32.34 605 THR A N 1
ATOM 4677 C CA . THR A 1 605 ? 17.657 15.819 -1.952 1.00 32.34 605 THR A CA 1
ATOM 4678 C C . THR A 1 605 ? 17.778 14.661 -2.935 1.00 32.34 605 THR A C 1
ATOM 4680 O O . THR A 1 605 ? 17.409 13.547 -2.591 1.00 32.34 605 THR A O 1
ATOM 4683 N N . ALA A 1 606 ? 18.367 14.885 -4.109 1.00 30.84 606 ALA A N 1
ATOM 4684 C CA . ALA A 1 606 ? 18.587 13.857 -5.118 1.00 30.84 606 ALA A CA 1
ATOM 4685 C C . ALA A 1 606 ? 19.493 12.714 -4.625 1.00 30.84 606 ALA A C 1
ATOM 4687 O O . ALA A 1 606 ? 19.091 11.552 -4.696 1.00 30.84 606 ALA A O 1
ATOM 4688 N N . VAL A 1 607 ? 20.662 13.040 -4.058 1.00 29.09 607 VAL A N 1
ATOM 4689 C CA . VAL A 1 607 ? 21.593 12.060 -3.461 1.00 29.09 607 VAL A CA 1
ATOM 4690 C C . VAL A 1 607 ? 20.939 11.306 -2.293 1.00 29.09 607 VAL A C 1
ATOM 4692 O O . VAL A 1 607 ? 21.163 10.112 -2.118 1.00 29.09 607 VAL A O 1
ATOM 4695 N N . ARG A 1 608 ? 20.053 11.963 -1.533 1.00 33.81 608 ARG A N 1
ATOM 4696 C CA . ARG A 1 608 ? 19.244 11.323 -0.480 1.00 33.81 608 ARG A CA 1
ATOM 4697 C C . ARG A 1 608 ? 18.196 10.352 -1.013 1.00 33.81 608 ARG A C 1
ATOM 4699 O O . ARG A 1 608 ? 18.048 9.282 -0.438 1.00 33.81 608 ARG A O 1
ATOM 4706 N N . THR A 1 609 ? 17.506 10.679 -2.107 1.00 31.70 609 THR A N 1
ATOM 4707 C CA . THR A 1 609 ? 16.584 9.736 -2.771 1.00 31.70 609 THR A CA 1
ATOM 4708 C C . THR A 1 609 ? 17.320 8.510 -3.299 1.00 31.70 609 THR A C 1
ATOM 4710 O O . THR A 1 609 ? 16.816 7.409 -3.144 1.00 31.70 609 THR A O 1
ATOM 4713 N N . ALA A 1 610 ? 18.521 8.678 -3.861 1.00 28.86 610 ALA A N 1
ATOM 4714 C CA . ALA A 1 610 ? 19.341 7.565 -4.347 1.00 28.86 610 ALA A CA 1
ATOM 4715 C C . ALA A 1 610 ? 19.839 6.630 -3.222 1.00 28.86 610 ALA A C 1
ATOM 4717 O O . ALA A 1 610 ? 20.069 5.452 -3.467 1.00 28.86 610 ALA A O 1
ATOM 4718 N N . ASN A 1 611 ? 19.958 7.138 -1.989 1.00 29.25 611 ASN A N 1
ATOM 4719 C CA . ASN A 1 611 ? 20.372 6.379 -0.803 1.00 29.25 611 ASN A CA 1
ATOM 4720 C C . ASN A 1 611 ? 19.202 5.858 0.060 1.00 29.25 611 ASN A C 1
ATOM 4722 O O . ASN A 1 611 ? 19.447 5.314 1.134 1.00 29.25 611 ASN A O 1
ATOM 4726 N N . SER A 1 612 ? 17.945 6.003 -0.376 1.00 30.92 612 SER A N 1
ATOM 4727 C CA . SER A 1 612 ? 16.805 5.364 0.300 1.00 30.92 612 SER A CA 1
ATOM 4728 C C . SER A 1 612 ? 16.919 3.833 0.194 1.00 30.92 612 SER A C 1
ATOM 4730 O O . SER A 1 612 ? 17.200 3.353 -0.905 1.00 30.92 612 SER A O 1
ATOM 4732 N N . PRO A 1 613 ? 16.655 3.052 1.262 1.00 29.80 613 PRO A N 1
ATOM 4733 C CA . PRO A 1 613 ? 16.648 1.585 1.213 1.00 29.80 613 PRO A CA 1
ATOM 4734 C C . PRO A 1 613 ? 15.746 1.023 0.104 1.00 29.80 613 PRO A C 1
ATOM 4736 O O . PRO A 1 613 ? 16.094 0.040 -0.543 1.00 29.80 613 PRO A O 1
ATOM 4739 N N . VAL A 1 614 ? 14.630 1.705 -0.180 1.00 30.73 614 VAL A N 1
ATOM 4740 C CA . VAL A 1 614 ? 13.656 1.312 -1.212 1.00 30.73 614 VAL A CA 1
ATOM 4741 C C . VAL A 1 614 ? 14.138 1.655 -2.621 1.00 30.73 614 VAL A C 1
ATOM 4743 O O . VAL A 1 614 ? 13.907 0.917 -3.575 1.00 30.73 614 VAL A O 1
ATOM 4746 N N . VAL A 1 615 ? 14.873 2.760 -2.768 1.00 29.64 615 VAL A N 1
ATOM 4747 C CA . VAL A 1 615 ? 15.521 3.089 -4.040 1.00 29.64 615 VAL A CA 1
ATOM 4748 C C . VAL A 1 615 ? 16.733 2.187 -4.251 1.00 29.64 615 VAL A C 1
ATOM 4750 O O . VAL A 1 615 ? 16.904 1.713 -5.364 1.00 29.64 615 VAL A O 1
ATOM 4753 N N . ARG A 1 616 ? 17.520 1.840 -3.226 1.00 30.64 616 ARG A N 1
ATOM 4754 C CA . ARG A 1 616 ? 18.604 0.849 -3.336 1.00 30.64 616 ARG A CA 1
ATOM 4755 C C . ARG A 1 616 ? 18.088 -0.540 -3.713 1.00 30.64 616 ARG A C 1
ATOM 4757 O O . ARG A 1 616 ? 18.627 -1.122 -4.646 1.00 30.64 616 ARG A O 1
ATOM 4764 N N . SER A 1 617 ? 17.008 -1.035 -3.105 1.00 31.64 617 SER A N 1
ATOM 4765 C CA . SER A 1 617 ? 16.455 -2.357 -3.449 1.00 31.64 617 SER A CA 1
ATOM 4766 C C . SER A 1 617 ? 15.888 -2.432 -4.877 1.00 31.64 617 SER A C 1
ATOM 4768 O O . SER A 1 617 ? 16.011 -3.463 -5.538 1.00 31.64 617 SER A O 1
ATOM 4770 N N . LEU A 1 618 ? 15.319 -1.333 -5.394 1.00 32.22 618 LEU A N 1
ATOM 4771 C CA . LEU A 1 618 ? 14.750 -1.260 -6.749 1.00 32.22 618 LEU A CA 1
ATOM 4772 C C . LEU A 1 618 ? 15.759 -0.839 -7.827 1.00 32.22 618 LEU A C 1
ATOM 4774 O O . LEU A 1 618 ? 15.619 -1.220 -8.991 1.00 32.22 618 LEU A O 1
ATOM 4778 N N . THR A 1 619 ? 16.762 -0.034 -7.470 1.00 32.94 619 THR A N 1
ATOM 4779 C CA . THR A 1 619 ? 17.721 0.538 -8.422 1.00 32.94 619 THR A CA 1
ATOM 4780 C C . THR A 1 619 ? 19.079 -0.129 -8.393 1.00 32.94 619 THR A C 1
ATOM 4782 O O . THR A 1 619 ? 19.673 -0.177 -9.456 1.00 32.94 619 THR A O 1
ATOM 4785 N N . GLU A 1 620 ? 19.582 -0.722 -7.307 1.00 33.84 620 GLU A N 1
ATOM 4786 C CA . GLU A 1 620 ? 20.925 -1.320 -7.353 1.00 33.84 620 GLU A CA 1
ATOM 4787 C C . GLU A 1 620 ? 21.063 -2.414 -8.416 1.00 33.84 620 GLU A C 1
ATOM 4789 O O . GLU A 1 620 ? 22.015 -2.338 -9.185 1.00 33.84 620 GLU A O 1
ATOM 4794 N N . PRO A 1 621 ? 20.124 -3.359 -8.608 1.00 36.50 621 PRO A N 1
ATOM 4795 C CA . PRO A 1 621 ? 20.268 -4.349 -9.672 1.00 36.50 621 PRO A CA 1
ATOM 4796 C C . PRO A 1 621 ? 20.184 -3.717 -11.065 1.00 36.50 621 PRO A C 1
ATOM 4798 O O . PRO A 1 621 ? 20.859 -4.169 -11.983 1.00 36.50 621 PRO A O 1
ATOM 4801 N N . LEU A 1 622 ? 19.369 -2.672 -11.238 1.00 37.84 622 LEU A N 1
ATOM 4802 C CA . LEU A 1 622 ? 19.010 -2.070 -12.528 1.00 37.84 622 LEU A CA 1
ATOM 4803 C C . LEU A 1 622 ? 19.982 -0.968 -12.956 1.00 37.84 622 LEU A C 1
ATOM 4805 O O . LEU A 1 622 ? 20.438 -0.979 -14.092 1.00 37.84 622 LEU A O 1
ATOM 4809 N N . LEU A 1 623 ? 20.337 -0.058 -12.051 1.00 35.53 623 LEU A N 1
ATOM 4810 C CA . LEU A 1 623 ? 21.413 0.913 -12.207 1.00 35.53 623 LEU A CA 1
ATOM 4811 C C . LEU A 1 623 ? 22.747 0.187 -12.300 1.00 35.53 623 LEU A C 1
ATOM 4813 O O . LEU A 1 623 ? 23.473 0.505 -13.228 1.00 35.53 623 LEU A O 1
ATOM 4817 N N . ASN A 1 624 ? 23.038 -0.825 -11.463 1.00 36.22 624 ASN A N 1
ATOM 4818 C CA . ASN A 1 624 ? 24.250 -1.619 -11.670 1.00 36.22 624 ASN A CA 1
ATOM 4819 C C . ASN A 1 624 ? 24.156 -2.375 -12.986 1.00 36.22 624 ASN A C 1
ATOM 4821 O O . ASN A 1 624 ? 25.107 -2.310 -13.727 1.00 36.22 624 ASN A O 1
ATOM 4825 N N . SER A 1 625 ? 23.047 -3.000 -13.394 1.00 36.44 625 SER A N 1
ATOM 4826 C CA . SER A 1 625 ? 22.983 -3.659 -14.719 1.00 36.44 625 SER A CA 1
ATOM 4827 C C . SER A 1 625 ? 23.130 -2.686 -15.896 1.00 36.44 625 SER A C 1
ATOM 4829 O O . SER A 1 625 ? 23.757 -3.023 -16.898 1.00 36.44 625 SER A O 1
ATOM 4831 N N . VAL A 1 626 ? 22.583 -1.473 -15.794 1.00 36.97 626 VAL A N 1
ATOM 4832 C CA . VAL A 1 626 ? 22.690 -0.419 -16.816 1.00 36.97 626 VAL A CA 1
ATOM 4833 C C . VAL A 1 626 ? 24.088 0.215 -16.819 1.00 36.97 626 VAL A C 1
ATOM 4835 O O . VAL A 1 626 ? 24.624 0.445 -17.900 1.00 36.97 626 VAL A O 1
ATOM 4838 N N . LEU A 1 627 ? 24.707 0.429 -15.654 1.00 34.25 627 LEU A N 1
ATOM 4839 C CA . LEU A 1 627 ? 26.097 0.878 -15.488 1.00 34.25 627 LEU A CA 1
ATOM 4840 C C . LEU A 1 627 ? 27.087 -0.218 -15.913 1.00 34.25 627 LEU A C 1
ATOM 4842 O O . LEU A 1 627 ? 28.002 0.060 -16.673 1.00 34.25 627 LEU A O 1
ATOM 4846 N N . LEU A 1 628 ? 26.840 -1.484 -15.570 1.00 38.28 628 LEU A N 1
ATOM 4847 C CA . LEU A 1 628 ? 27.586 -2.679 -15.999 1.00 38.28 628 LEU A CA 1
ATOM 4848 C C . LEU A 1 628 ? 27.548 -2.842 -17.527 1.00 38.28 628 LEU A C 1
ATOM 4850 O O . LEU A 1 628 ? 28.543 -3.235 -18.135 1.00 38.28 628 LEU A O 1
ATOM 4854 N N . LEU A 1 629 ? 26.417 -2.522 -18.169 1.00 35.81 629 LEU A N 1
ATOM 4855 C CA . LEU A 1 629 ? 26.303 -2.470 -19.632 1.00 35.81 629 LEU A CA 1
ATOM 4856 C C . LEU A 1 629 ? 26.996 -1.235 -20.241 1.00 35.81 629 LEU A C 1
ATOM 4858 O O . LEU A 1 629 ? 27.421 -1.298 -21.398 1.00 35.81 629 LEU A O 1
ATOM 4862 N N . ALA A 1 630 ? 27.106 -0.131 -19.497 1.00 32.03 630 ALA A N 1
ATOM 4863 C CA . ALA A 1 630 ? 27.693 1.130 -19.953 1.00 32.03 630 ALA A CA 1
ATOM 4864 C C . ALA A 1 630 ? 29.223 1.213 -19.767 1.00 32.03 630 ALA A C 1
ATOM 4866 O O . ALA A 1 630 ? 29.890 1.824 -20.602 1.00 32.03 630 ALA A O 1
ATOM 4867 N N . GLU A 1 631 ? 29.785 0.585 -18.730 1.00 29.55 631 GLU A N 1
ATOM 4868 C CA . GLU A 1 631 ? 31.186 0.767 -18.320 1.00 29.55 631 GLU A CA 1
ATOM 4869 C C . GLU A 1 631 ? 32.166 -0.244 -18.926 1.00 29.55 631 GLU A C 1
ATOM 4871 O O . GLU A 1 631 ? 33.355 0.046 -19.014 1.00 29.55 631 GLU A O 1
ATOM 4876 N N . GLY A 1 632 ? 31.710 -1.400 -19.419 1.00 31.59 632 GLY A N 1
ATOM 4877 C CA . GLY A 1 632 ? 32.559 -2.316 -20.197 1.00 31.59 632 GLY A CA 1
ATOM 4878 C C . GLY A 1 632 ? 33.802 -2.875 -19.478 1.00 31.59 632 GLY A C 1
ATOM 4879 O O . GLY A 1 632 ? 34.672 -3.422 -20.158 1.00 31.59 632 GLY A O 1
ATOM 4880 N N . ASN A 1 633 ? 33.885 -2.765 -18.149 1.00 28.19 633 ASN A N 1
ATOM 4881 C CA . ASN A 1 633 ? 34.981 -3.290 -17.328 1.00 28.19 633 ASN A CA 1
ATOM 4882 C C . ASN A 1 633 ? 34.710 -4.733 -16.853 1.00 28.19 633 ASN A C 1
ATOM 4884 O O . ASN A 1 633 ? 33.560 -5.151 -16.706 1.00 28.19 633 ASN A O 1
ATOM 4888 N N . GLU A 1 634 ? 35.778 -5.508 -16.626 1.00 28.16 634 GLU A N 1
ATOM 4889 C CA . GLU A 1 634 ? 35.696 -6.831 -15.991 1.00 28.16 634 GLU A CA 1
ATOM 4890 C C . GLU A 1 634 ? 35.262 -6.708 -14.519 1.00 28.16 634 GLU A C 1
ATOM 4892 O O . GLU A 1 634 ? 35.657 -5.785 -13.812 1.00 28.16 634 GLU A O 1
ATOM 4897 N N . LEU A 1 635 ? 34.421 -7.644 -14.067 1.00 28.64 635 LEU A N 1
ATOM 4898 C CA . LEU A 1 635 ? 33.827 -7.671 -12.726 1.00 28.64 635 LEU A CA 1
ATOM 4899 C C . LEU A 1 635 ? 34.897 -7.798 -11.619 1.00 28.64 635 LEU A C 1
ATOM 4901 O O . LEU A 1 635 ? 35.654 -8.773 -11.637 1.00 28.64 635 LEU A O 1
ATOM 4905 N N . PRO A 1 636 ? 34.886 -6.951 -10.572 1.00 26.67 636 PRO A N 1
ATOM 4906 C CA . PRO A 1 636 ? 35.512 -7.294 -9.300 1.00 26.67 636 PRO A CA 1
ATOM 4907 C C . PRO A 1 636 ? 34.759 -8.474 -8.673 1.00 26.67 636 PRO A C 1
ATOM 4909 O O . PRO A 1 636 ? 33.539 -8.429 -8.498 1.00 26.67 636 PRO A O 1
ATOM 4912 N N . ARG A 1 637 ? 35.481 -9.539 -8.308 1.00 26.69 637 ARG A N 1
ATOM 4913 C CA . ARG A 1 637 ? 34.909 -10.793 -7.774 1.00 26.69 637 ARG A CA 1
ATOM 4914 C C . ARG A 1 637 ? 34.049 -10.612 -6.506 1.00 26.69 637 ARG A C 1
ATOM 4916 O O . ARG A 1 637 ? 33.231 -11.480 -6.222 1.00 26.69 637 ARG A O 1
ATOM 4923 N N . GLY A 1 638 ? 34.185 -9.496 -5.783 1.00 27.34 638 GLY A N 1
ATOM 4924 C CA . GLY A 1 638 ? 33.414 -9.191 -4.569 1.00 27.34 638 GLY A CA 1
ATOM 4925 C C . GLY A 1 638 ? 31.945 -8.813 -4.807 1.00 27.34 638 GLY A C 1
ATOM 4926 O O . GLY A 1 638 ? 31.087 -9.219 -4.032 1.00 27.34 638 GLY A O 1
ATOM 4927 N N . LEU A 1 639 ? 31.622 -8.136 -5.918 1.00 26.20 639 LEU A N 1
ATOM 4928 C CA . LEU A 1 639 ? 30.257 -7.657 -6.225 1.00 26.20 639 LEU A CA 1
ATOM 4929 C C . LEU A 1 639 ? 29.308 -8.775 -6.700 1.00 26.20 639 LEU A C 1
ATOM 4931 O O . LEU A 1 639 ? 28.103 -8.585 -6.825 1.00 26.20 639 LEU A O 1
ATOM 4935 N N . LEU A 1 640 ? 29.858 -9.961 -6.978 1.00 26.20 640 LEU A N 1
ATOM 4936 C CA . LEU A 1 640 ? 29.103 -11.162 -7.337 1.00 26.20 640 LEU A CA 1
ATOM 4937 C C . LEU A 1 640 ? 28.497 -11.882 -6.124 1.00 26.20 640 LEU A C 1
ATOM 4939 O O . LEU A 1 640 ? 27.642 -12.737 -6.327 1.00 26.20 640 LEU A O 1
ATOM 4943 N N . ARG A 1 641 ? 28.932 -11.559 -4.897 1.00 25.50 641 ARG A N 1
ATOM 4944 C CA . ARG A 1 641 ? 28.482 -12.221 -3.659 1.00 25.50 641 ARG A CA 1
ATOM 4945 C C . ARG A 1 641 ? 27.356 -11.486 -2.919 1.00 25.50 641 ARG A C 1
ATOM 4947 O O . ARG A 1 641 ? 26.822 -12.049 -1.976 1.00 25.50 641 ARG A O 1
ATOM 4954 N N . SER A 1 642 ? 27.001 -10.264 -3.323 1.00 25.16 642 SER A N 1
ATOM 4955 C CA . SER A 1 642 ? 26.067 -9.388 -2.591 1.00 25.16 642 SER A CA 1
ATOM 4956 C C . SER A 1 642 ? 24.754 -9.090 -3.328 1.00 25.16 642 SER A C 1
ATOM 4958 O O . SER A 1 642 ? 24.010 -8.207 -2.916 1.00 25.16 642 SER A O 1
ATOM 4960 N N . LEU A 1 643 ? 24.473 -9.786 -4.431 1.00 22.05 643 LEU A N 1
ATOM 4961 C CA . LEU A 1 643 ? 23.140 -9.788 -5.035 1.00 22.05 643 LEU A CA 1
ATOM 4962 C C . LEU A 1 643 ? 22.361 -10.953 -4.407 1.00 22.05 643 LEU A C 1
ATOM 4964 O O . LEU A 1 643 ? 22.890 -12.066 -4.467 1.00 22.05 643 LEU A O 1
ATOM 4968 N N . PRO A 1 644 ? 21.185 -10.715 -3.799 1.00 24.95 644 PRO A N 1
ATOM 4969 C CA . PRO A 1 644 ? 20.379 -11.783 -3.214 1.00 24.95 644 PRO A CA 1
ATOM 4970 C C . PRO A 1 644 ? 19.934 -12.818 -4.254 1.00 24.95 644 PRO A C 1
ATOM 4972 O O . PRO A 1 644 ? 19.731 -12.443 -5.439 1.00 24.95 644 PRO A O 1
#

pLDDT: mean 72.31, std 20.93, range [22.05, 97.62]

Nearest PDB structures (foldseek):
  2ivz-assembly2_B  TM=7.796E-01  e=1.306E-11  Escherichia coli
  8wt1-assembly2_D  TM=4.126E-01  e=8.195E-09  Geobacillus stearothermophilus ATCC 12980
  8wt1-assembly2_F  TM=4.306E-01  e=1.438E-08  Geobacillus stearothermophilus ATCC 12980
  8wt1-assembly1_C  TM=4.063E-01  e=5.718E-08  Geobacillus stearothermophilus ATCC 12980
  8wt1-assembly1_H  TM=4.068E-01  e=1.056E-07  Geobacillus stearothermophilus ATCC 12980

Mean predicted aligned error: 13.63 Å

Foldseek 3Di:
DDDDDDDDDDDDPPPPPPPQLQDALPQAADADAKWKWWDAQQFIWIAGLQLHPIDTQEPPDCPPQVDDCQFDLVVQLALDFAQRNNRFKTKGKGWDPFDWDDDPPDTDTDTFIFIWMDTNVHDDIDTQFGAPDVFKGWGNWDDQHRDQWIWTWIWGDDDQWIKIWTFTAHSNGHTPDTLDIDIFHRPPDQWGFDWDWGLWEAANVRQKIWTWTAGGPALQRIFIKIAGPPNRDIDTLGGQWDNKYAQNVLQKIKTWGQAPADWDAQPDPRNTGFATFMWMATSVSHPIDGQDHLNWHWAQWEAAQVRQKIKTWTPQQFDDDGSATFIWMATPNNALIEGNAFAEDGIHNMYMGHYHRDDDDSDHDLDAHDQPDDLDFDCVVNLAFDKDLPCADPQFGFHGWHDAPNKIKTKGTGGRDPHNVPHDWIKIKIKDFLLQLQLLLLVLLCCLPDPVNCPAWPWDWDDDPQFIKTWTDHDQKIWMWTAFRRIIMIMITGQDDPPRDPDPVVVVVQSIDGPHDPPPSDTHAGEHEVNLVVLLVQLVVLCVVPNQPVSCVVVVHDSSSSVSSVCRVVSVVSRGGYDYDYPPPRNHPCVVQDDPVDDDPVNVVSVVCCPPPVNCVVPVVPVCVVVVSRVPDDDDPVVVVPDD